Protein AF-A0A5J4S4M6-F1 (afdb_monomer)

Nearest PDB structures (foldseek):
  7qxs-assembly1_A  TM=1.513E-01  e=8.115E-02  Homo sapiens
  7trd-assembly1_A  TM=1.287E-01  e=2.101E-01  Homo sapiens
  8b2l-assembly1_I3  TM=3.129E-01  e=4.313E+00  Nicotiana tabacum
  6m3q-assembly1_E  TM=1.678E-01  e=1.490E+00  Homo sapiens

Secondary structure (DSSP, 8-state):
-------TTTT--EEETTEEEEEETTEEEEEE--SS------HHHHHHHHHHHHHHHHHHHHHHHHTT-BS---TT--HHHHHHHHHTTTS-----HHHHHTT-------EEEB-SSPP--EEEETTEEEEEEE--TT----TT-BHHHHHHHHHHH-TT--TT-EEEEEEEEEEEETTTTEEEEEEEEEEEE--TT--SBHHHHS-GGGSEEETTEEEE-TTS-SEEEEEEEEEE-TT-TT-EEE--EE-EE-TT-HHHHHHHSHHHHHHHHHHTTPPP---TTSTT--PPPPGGG---EEEEEEETTEE--TT-S-EEE-TT-EEEEEEESTTSS-EEEEEE-SSTTSPPEEEEHHHHEEEEEEETTEEEEEE-S-EEEEEEEETTT--EEEE--

Solvent-accessible surface area (backbone atoms only — not comparable to full-atom values): 22278 Å² total; per-residue (Å²): 138,85,85,75,85,83,63,95,67,86,75,71,70,51,75,58,92,56,34,38,32,45,76,55,98,89,41,82,45,78,40,77,56,69,89,76,61,84,76,75,68,42,65,70,59,38,59,54,53,30,26,45,57,34,54,57,45,48,46,67,66,42,48,74,66,44,59,85,27,51,61,84,67,59,93,92,55,50,69,66,60,49,47,47,61,76,31,60,87,73,56,63,44,34,40,31,54,66,45,46,73,71,59,32,20,75,53,63,69,45,65,58,30,36,44,82,41,77,58,66,51,74,45,80,53,87,62,31,41,38,38,68,51,47,40,48,75,88,60,74,82,54,90,77,37,25,34,8,61,50,29,50,41,32,52,75,65,31,85,89,58,55,82,68,25,33,45,36,38,45,38,37,40,46,45,65,44,82,92,78,62,44,38,33,58,50,72,49,80,33,55,48,64,32,33,67,82,40,78,51,47,39,58,81,46,41,55,58,44,64,53,37,68,52,97,24,18,39,25,26,47,73,76,60,53,39,17,27,40,34,61,34,48,35,32,76,31,90,92,37,90,91,42,58,42,21,14,34,33,47,32,44,67,32,81,71,40,58,63,41,60,56,31,43,31,69,68,33,40,52,53,14,37,43,59,73,74,28,78,78,82,80,66,86,84,50,90,86,69,84,73,75,79,54,84,87,70,68,61,75,43,66,78,48,37,27,50,72,84,41,81,57,61,75,53,64,49,77,42,76,45,48,55,79,38,43,39,35,43,31,36,34,52,57,71,83,51,62,48,23,32,33,32,35,64,69,74,95,86,52,73,68,43,78,40,51,48,70,78,49,18,56,73,48,72,83,50,46,40,35,44,38,28,46,24,70,44,64,36,36,42,43,32,33,24,36,64,90,76,66,47,77,61,46,46,23,74

Sequence (397 aa):
MKLKPNSLVDHFKGQNGDISVFMKNGEQITRSINREPKNPRTPKQMAQRVQYANLVRTFKVMATSLRGSYQEIPKIQSYYNHFLQTNLGHIKVYLTKEESKQKACVVAPYQISEGLLDPIQITTQADILLTSIRLPQAFTITPVTTVGQFSIALLSVNPSVRRGDQLTIVHNLQTLIEPTNIPRMSMRLHYVVINTESTDILYEQVPQSLYYVNNGYIATDANAEMGGIAYIWSRQDPNHPNKALLSPQSIVLTPGNTIYQKYSSETKKQEAIKSYGSTPVTNYSVPGSTGKQDEEDIYFSVTNVTLNGTFVPKGSGEFTLTAGNIFEIKGNKLTEVELNANILIGGPTTSPTTVALSAVGTITTTSDTLITISVTMNGKINHLLRADTSVIIYNFS

pLDDT: mean 81.93, std 15.05, range [27.55, 97.31]

Foldseek 3Di:
DDDDPPDPPQDDQDDDPQWGWDDDPNDIDIDGHDPDPPPDLPLVVLLQVQVVLQQLLVCVQCVVVLVQQEQDDDPVDDSSRVQCVQPGPVAQFGDAPVLSVVSFYAFTFGFRHDFDAAFWDWDDDPQKTWTPQFFPQPDWADQQDWLLNVLVRRVVPDVSDDQQKKKKKWQWAWDADPDVRGIDIHIDIFMGGNHNPTSHGPCVRPPCQQFTDDRRTTMHGNVSHFHWMGIKIWDQDPVDNVHIGIHTGITDGRPPHPVSVVRSDPVSSCNRSVSVPDHDPPPPPDPPDPDDQDPVNFDWAFDWKDKQNHTQAFQQPWDKDDQQIKIKTFTAQQVVFWKWFQKADDDDPGHTDIGTLVVQADWDDPDSGMIIGRGHHTIITQFMATPPPRDTRGGSD

Radius of gyration: 36.82 Å; Cα contacts (8 Å, |Δi|>4): 796; chains: 1; bounding box: 61×86×111 Å

Structure (mmCIF, N/CA/C/O backbone):
data_AF-A0A5J4S4M6-F1
#
_entry.id   AF-A0A5J4S4M6-F1
#
loop_
_atom_site.group_PDB
_atom_site.id
_atom_site.type_symbol
_atom_site.label_atom_id
_atom_site.label_alt_id
_atom_site.label_comp_id
_atom_site.label_asym_id
_atom_site.label_entity_id
_atom_site.label_seq_id
_atom_site.pdbx_PDB_ins_code
_atom_site.Cartn_x
_atom_site.Cartn_y
_atom_site.Cartn_z
_atom_site.occupancy
_atom_site.B_iso_or_equiv
_atom_site.auth_seq_id
_atom_site.auth_comp_id
_atom_site.auth_asym_id
_atom_site.auth_atom_id
_atom_site.pdbx_PDB_model_num
ATOM 1 N N . MET A 1 1 ? -22.292 -57.738 -23.508 1.00 32.78 1 MET A N 1
ATOM 2 C CA . MET A 1 1 ? -22.737 -56.328 -23.510 1.00 32.78 1 MET A CA 1
ATOM 3 C C . MET A 1 1 ? -23.222 -55.996 -22.099 1.00 32.78 1 MET A C 1
ATOM 5 O O . MET A 1 1 ? -24.326 -56.372 -21.739 1.00 32.78 1 MET A O 1
ATOM 9 N N . LYS A 1 2 ? -22.350 -55.452 -21.236 1.00 29.06 2 LYS A N 1
ATOM 10 C CA . LYS A 1 2 ? -22.713 -55.077 -19.858 1.00 29.06 2 LYS A CA 1
ATOM 11 C C . LYS A 1 2 ? -23.152 -53.615 -19.871 1.00 29.06 2 LYS A C 1
ATOM 13 O O . LYS A 1 2 ? -22.329 -52.737 -20.115 1.00 29.06 2 LYS A O 1
ATOM 18 N N . LEU A 1 3 ? -24.442 -53.376 -19.654 1.00 27.55 3 LEU A N 1
ATOM 19 C CA . LEU A 1 3 ? -24.993 -52.042 -19.434 1.00 27.55 3 LEU A CA 1
ATOM 20 C C . LEU A 1 3 ? -24.392 -51.479 -18.137 1.00 27.55 3 LEU A C 1
ATOM 22 O O . LEU A 1 3 ? -24.596 -52.043 -17.064 1.00 27.55 3 LEU A O 1
ATOM 26 N N . LYS A 1 4 ? -23.611 -50.397 -18.242 1.00 28.94 4 LYS A N 1
ATOM 27 C CA . LYS A 1 4 ? -23.238 -49.571 -17.088 1.00 28.94 4 LYS A CA 1
ATOM 28 C C . LYS A 1 4 ? -24.466 -48.741 -16.699 1.00 28.94 4 LYS A C 1
ATOM 30 O O . LYS A 1 4 ? -25.002 -48.060 -17.575 1.00 28.94 4 LYS A O 1
ATOM 35 N N . PRO A 1 5 ? -24.913 -48.757 -15.434 1.00 34.50 5 PRO A N 1
ATOM 36 C CA . PRO A 1 5 ? -25.934 -47.829 -14.987 1.00 34.50 5 PRO A CA 1
ATOM 37 C C . PRO A 1 5 ? -25.294 -46.440 -14.887 1.00 34.50 5 PRO A C 1
ATOM 39 O O . PRO A 1 5 ? -24.608 -46.129 -13.920 1.00 34.50 5 PRO A O 1
ATOM 42 N N . ASN A 1 6 ? -25.491 -45.610 -15.911 1.00 40.44 6 ASN A N 1
ATOM 43 C CA . ASN A 1 6 ? -25.318 -44.165 -15.791 1.00 40.44 6 ASN A CA 1
ATOM 44 C C . ASN A 1 6 ? -26.459 -43.649 -14.909 1.00 40.44 6 ASN A C 1
ATOM 46 O O . ASN A 1 6 ? -27.535 -43.322 -15.412 1.00 40.44 6 ASN A O 1
ATOM 50 N N . SER A 1 7 ? -26.253 -43.623 -13.593 1.00 36.53 7 SER A N 1
ATOM 51 C CA . SER A 1 7 ? -27.165 -42.908 -12.709 1.00 36.53 7 SER A CA 1
ATOM 52 C C . SER A 1 7 ? -26.835 -41.414 -12.790 1.00 36.53 7 SER A C 1
ATOM 54 O O . SER A 1 7 ? -25.694 -40.996 -12.609 1.00 36.53 7 SER A O 1
ATOM 56 N N . LEU A 1 8 ? -27.847 -40.596 -13.076 1.00 41.47 8 LEU A N 1
ATOM 57 C CA . LEU A 1 8 ? -27.814 -39.125 -13.095 1.00 41.47 8 LEU A CA 1
ATOM 58 C C . LEU A 1 8 ? -27.428 -38.481 -11.739 1.00 41.47 8 LEU A C 1
ATOM 60 O O . LEU A 1 8 ? -27.504 -37.263 -11.593 1.00 41.47 8 LEU A O 1
ATOM 64 N N . VAL A 1 9 ? -27.040 -39.279 -10.741 1.00 43.75 9 VAL A N 1
ATOM 65 C CA . VAL A 1 9 ? -26.903 -38.878 -9.336 1.00 43.75 9 VAL A CA 1
ATOM 66 C C . VAL A 1 9 ? -25.440 -38.633 -8.934 1.00 43.75 9 VAL A C 1
ATOM 68 O O . VAL A 1 9 ? -25.190 -37.887 -7.992 1.00 43.75 9 VAL A O 1
ATOM 71 N N . ASP A 1 10 ? -24.456 -39.150 -9.678 1.00 43.78 10 ASP A N 1
ATOM 72 C CA . ASP A 1 10 ? -23.060 -39.207 -9.204 1.00 43.78 10 ASP A CA 1
ATOM 73 C C . ASP A 1 10 ? -22.297 -37.868 -9.196 1.00 43.78 10 ASP A C 1
ATOM 75 O O . ASP A 1 10 ? -21.154 -37.815 -8.750 1.00 43.78 10 ASP A O 1
ATOM 79 N N . HIS A 1 11 ? -22.864 -36.776 -9.718 1.00 48.59 11 HIS A N 1
ATOM 80 C CA . HIS A 1 11 ? -22.122 -35.518 -9.906 1.00 48.59 11 HIS A CA 1
ATOM 81 C C . HIS A 1 11 ? -22.926 -34.262 -9.528 1.00 48.59 11 HIS A C 1
ATOM 83 O O . HIS A 1 11 ? -22.690 -33.181 -10.073 1.00 48.59 11 HIS A O 1
ATOM 89 N N . PHE A 1 12 ? -23.861 -34.361 -8.577 1.00 47.50 12 PHE A N 1
ATOM 90 C CA . PHE A 1 12 ? -24.576 -33.180 -8.085 1.00 47.50 12 PHE A CA 1
ATOM 91 C C . PHE A 1 12 ? -23.670 -32.312 -7.194 1.00 47.50 12 PHE A C 1
ATOM 93 O O . PHE A 1 12 ? -23.539 -32.520 -5.990 1.00 47.50 12 PHE A O 1
ATOM 100 N N . LYS A 1 13 ? -23.041 -31.302 -7.804 1.00 48.09 13 LYS A N 1
ATOM 101 C CA . LYS A 1 13 ? -22.476 -30.139 -7.109 1.00 48.09 13 LYS A CA 1
ATOM 102 C C . LYS A 1 13 ? -23.470 -29.000 -7.229 1.00 48.09 13 LYS A C 1
ATOM 104 O O . LYS A 1 13 ? -23.755 -28.545 -8.333 1.00 48.09 13 LYS A O 1
ATOM 109 N N . GLY A 1 14 ? -23.998 -28.537 -6.106 1.00 52.06 14 GLY A N 1
ATOM 110 C CA . GLY A 1 14 ? -25.008 -27.495 -6.147 1.00 52.06 14 GLY A CA 1
ATOM 111 C C . GLY A 1 14 ? -25.606 -27.178 -4.792 1.00 52.06 14 GLY A C 1
ATOM 112 O O . GLY A 1 14 ? -25.349 -27.836 -3.782 1.00 52.06 14 GLY A O 1
ATOM 113 N N . GLN A 1 15 ? -26.404 -26.124 -4.799 1.00 51.69 15 GLN A N 1
ATOM 114 C CA . GLN A 1 15 ? -27.170 -25.663 -3.659 1.00 51.69 15 GLN A CA 1
ATOM 115 C C . GLN A 1 15 ? -28.634 -25.994 -3.944 1.00 51.69 15 GLN A C 1
ATOM 117 O O . GLN A 1 15 ? -29.147 -25.610 -4.994 1.00 51.69 15 GLN A O 1
ATOM 122 N N . ASN A 1 16 ? -29.291 -26.729 -3.049 1.00 50.28 16 ASN A N 1
ATOM 123 C CA . ASN A 1 16 ? -30.714 -27.031 -3.156 1.00 50.28 16 ASN A CA 1
ATOM 124 C C . ASN A 1 16 ? -31.396 -26.683 -1.831 1.00 50.28 16 ASN A C 1
ATOM 126 O O . ASN A 1 16 ? -31.242 -27.390 -0.835 1.00 50.28 16 ASN A O 1
ATOM 130 N N . GLY A 1 17 ? -32.102 -25.552 -1.812 1.00 61.38 17 GLY A N 1
ATOM 131 C CA . GLY A 1 17 ? -32.752 -25.037 -0.608 1.00 61.38 17 GLY A CA 1
ATOM 132 C C . GLY A 1 17 ? -31.762 -24.823 0.541 1.00 61.38 17 GLY A C 1
ATOM 133 O O . GLY A 1 17 ? -30.825 -24.037 0.426 1.00 61.38 17 GLY A O 1
ATOM 134 N N . ASP A 1 18 ? -31.979 -25.530 1.650 1.00 59.38 18 ASP A N 1
ATOM 135 C CA . ASP A 1 18 ? -31.165 -25.457 2.873 1.00 59.38 18 ASP A CA 1
ATOM 136 C C . ASP A 1 18 ? -29.961 -26.385 2.885 1.00 59.38 18 ASP A C 1
ATOM 138 O O . ASP A 1 18 ? -29.325 -26.559 3.920 1.00 59.38 18 ASP A O 1
ATOM 142 N N . ILE A 1 19 ? -29.628 -26.997 1.753 1.00 59.12 19 ILE A N 1
ATOM 143 C CA . ILE A 1 19 ? -28.578 -27.999 1.682 1.00 59.12 19 ILE A CA 1
ATOM 144 C C . ILE A 1 19 ? -27.564 -27.598 0.613 1.00 59.12 19 ILE A C 1
ATOM 146 O O . ILE A 1 19 ? -27.909 -27.343 -0.543 1.00 59.12 19 ILE A O 1
ATOM 150 N N . SER A 1 20 ? -26.289 -27.544 1.001 1.00 62.91 20 SER A N 1
ATOM 151 C CA . SER A 1 20 ? -25.172 -27.484 0.063 1.00 62.91 20 SER A CA 1
ATOM 152 C C . SER A 1 20 ? -24.507 -28.849 -0.031 1.00 62.91 20 SER A C 1
ATOM 154 O O . SER A 1 20 ? -24.202 -29.487 0.980 1.00 62.91 20 SER A O 1
ATOM 156 N N . VAL A 1 21 ? -24.299 -29.296 -1.267 1.00 66.56 21 VAL A N 1
ATOM 157 C CA . VAL A 1 21 ? -23.658 -30.572 -1.574 1.00 66.56 21 VAL A CA 1
ATOM 158 C C . VAL A 1 21 ? -22.345 -30.284 -2.285 1.00 66.56 21 VAL A C 1
ATOM 160 O O . VAL A 1 21 ? -22.321 -29.649 -3.344 1.00 66.56 21 VAL A O 1
ATOM 163 N N . PHE A 1 22 ? -21.238 -30.731 -1.696 1.00 66.44 22 PHE A N 1
ATOM 164 C CA . PHE A 1 22 ? -19.916 -30.617 -2.301 1.00 66.44 22 PHE A CA 1
ATOM 165 C C . PHE A 1 22 ? -19.072 -31.861 -2.034 1.00 66.44 22 PHE A C 1
ATOM 167 O O . PHE A 1 22 ? -19.252 -32.572 -1.050 1.00 66.44 22 PHE A O 1
ATOM 174 N N . MET A 1 23 ? -18.120 -32.105 -2.929 1.00 65.06 23 MET A N 1
ATOM 175 C CA . MET A 1 23 ? -17.203 -33.238 -2.836 1.00 65.06 23 MET A CA 1
ATOM 176 C C . MET A 1 23 ? -15.956 -32.833 -2.050 1.00 65.06 23 MET A C 1
ATOM 178 O O . MET A 1 23 ? -15.319 -31.834 -2.396 1.00 65.06 23 MET A O 1
ATOM 182 N N . LYS A 1 24 ? -15.570 -33.616 -1.040 1.00 58.31 24 LYS A N 1
ATOM 183 C CA . LYS A 1 24 ? -14.285 -33.483 -0.337 1.00 58.31 24 LYS A CA 1
ATOM 184 C C . LYS A 1 24 ? -13.659 -34.870 -0.218 1.00 58.31 24 LYS A C 1
ATOM 186 O O . LYS A 1 24 ? -14.294 -35.780 0.288 1.00 58.31 24 LYS A O 1
ATOM 191 N N . ASN A 1 25 ? -12.427 -35.035 -0.702 1.00 56.12 25 ASN A N 1
ATOM 192 C CA . ASN A 1 25 ? -11.694 -36.312 -0.681 1.00 56.12 25 ASN A CA 1
ATOM 193 C C . ASN A 1 25 ? -12.456 -37.509 -1.293 1.00 56.12 25 ASN A C 1
ATOM 195 O O . ASN A 1 25 ? -12.306 -38.633 -0.835 1.00 56.12 25 ASN A O 1
ATOM 199 N N . GLY A 1 26 ? -13.273 -37.279 -2.327 1.00 63.72 26 GLY A N 1
ATOM 200 C CA . GLY A 1 26 ? -14.062 -38.337 -2.975 1.00 63.72 26 GLY A CA 1
ATOM 201 C C . GLY A 1 26 ? -15.384 -38.673 -2.278 1.00 63.72 26 GLY A C 1
ATOM 202 O O . GLY A 1 26 ? -16.191 -39.388 -2.859 1.00 63.72 26 GLY A O 1
ATOM 203 N N . GLU A 1 27 ? -15.652 -38.101 -1.103 1.00 64.06 27 GLU A N 1
ATOM 204 C CA . GLU A 1 27 ? -16.924 -38.249 -0.396 1.00 64.06 27 GLU A CA 1
ATOM 205 C C . GLU A 1 27 ? -17.855 -37.063 -0.662 1.00 64.06 27 GLU A C 1
ATOM 207 O O . GLU A 1 27 ? -17.435 -35.897 -0.715 1.00 64.06 27 GLU A O 1
ATOM 212 N N . GLN A 1 28 ? -19.142 -37.371 -0.812 1.00 65.19 28 GLN A N 1
ATOM 213 C CA . GLN A 1 28 ? -20.200 -36.381 -0.938 1.00 65.19 28 GLN A CA 1
ATOM 214 C C . GLN A 1 28 ? -20.570 -35.861 0.452 1.00 65.19 28 GLN A C 1
ATOM 216 O O . GLN A 1 28 ? -21.217 -36.545 1.243 1.00 65.19 28 GLN A O 1
ATOM 221 N N . ILE A 1 29 ? -20.167 -34.626 0.749 1.00 65.56 29 ILE A N 1
ATOM 222 C CA . ILE A 1 29 ? -20.517 -33.959 1.999 1.00 65.56 29 ILE A CA 1
ATOM 223 C C . ILE A 1 29 ? -21.776 -33.134 1.770 1.00 65.56 29 ILE A C 1
ATOM 225 O O . ILE A 1 29 ? -21.821 -32.233 0.929 1.00 65.56 29 ILE A O 1
ATOM 229 N N . THR A 1 30 ? -22.788 -33.441 2.572 1.00 62.66 30 THR A N 1
ATOM 230 C CA . THR A 1 30 ? -24.055 -32.720 2.614 1.00 62.66 30 THR A CA 1
ATOM 231 C C . THR A 1 30 ? -24.057 -31.848 3.860 1.00 62.66 30 THR A C 1
ATOM 233 O O . THR A 1 30 ? -23.964 -32.359 4.975 1.00 62.66 30 THR A O 1
ATOM 236 N N . ARG A 1 31 ? -24.124 -30.526 3.692 1.00 63.25 31 ARG A N 1
ATOM 237 C CA . ARG A 1 31 ? -24.152 -29.580 4.811 1.00 63.25 31 ARG A CA 1
ATOM 238 C C . ARG A 1 31 ? -25.451 -28.788 4.798 1.00 63.25 31 ARG A C 1
ATOM 240 O O . ARG A 1 31 ? -25.794 -28.172 3.792 1.00 63.25 31 ARG A O 1
ATOM 247 N N . SER A 1 32 ? -26.124 -28.747 5.944 1.00 54.97 32 SER A N 1
ATOM 248 C CA . SER A 1 32 ? -27.219 -27.814 6.184 1.00 54.97 32 SER A CA 1
ATOM 249 C C . SER A 1 32 ? -26.687 -26.376 6.225 1.00 54.97 32 SER A C 1
ATOM 251 O O . SER A 1 32 ? -25.741 -26.036 6.944 1.00 54.97 32 SER A O 1
ATOM 253 N N . ILE A 1 33 ? -27.271 -25.527 5.391 1.00 56.56 33 ILE A N 1
ATOM 254 C CA . ILE A 1 33 ? -26.955 -24.115 5.256 1.00 56.56 33 ILE A CA 1
ATOM 255 C C . ILE A 1 33 ? -27.628 -23.404 6.418 1.00 56.56 33 ILE A C 1
ATOM 257 O O . ILE A 1 33 ? -28.848 -23.283 6.483 1.00 56.56 33 ILE A O 1
ATOM 261 N N . ASN A 1 34 ? -26.817 -22.909 7.343 1.00 55.31 34 ASN A N 1
ATOM 262 C CA . ASN A 1 34 ? -27.322 -22.011 8.361 1.00 55.31 34 ASN A CA 1
ATOM 263 C C . ASN A 1 34 ? -27.647 -20.660 7.698 1.00 55.31 34 ASN A C 1
ATOM 265 O O . ASN A 1 34 ? -26.724 -19.947 7.301 1.00 55.31 34 ASN A O 1
ATOM 269 N N . ARG A 1 35 ? -28.940 -20.341 7.540 1.00 51.19 35 ARG A N 1
ATOM 270 C CA . ARG A 1 35 ? -29.411 -19.066 6.964 1.00 51.19 35 ARG A CA 1
ATOM 271 C C . ARG A 1 35 ? -29.254 -17.887 7.921 1.00 51.19 35 ARG A C 1
ATOM 273 O O . ARG A 1 35 ? -29.088 -16.758 7.470 1.00 51.19 35 ARG A O 1
ATOM 280 N N . GLU A 1 36 ? -29.219 -18.162 9.221 1.00 49.41 36 GLU A N 1
ATOM 281 C CA . GLU A 1 36 ? -28.970 -17.183 10.277 1.00 49.41 36 GLU A CA 1
ATOM 282 C C . GLU A 1 36 ? -27.756 -17.619 11.100 1.00 49.41 36 GLU A C 1
ATOM 284 O O . GLU A 1 36 ? -27.865 -17.994 12.274 1.00 49.41 36 GLU A O 1
ATOM 289 N N . PRO A 1 37 ? -26.555 -17.627 10.492 1.00 56.59 37 PRO A N 1
ATOM 290 C CA . PRO A 1 37 ? -25.359 -17.948 11.237 1.00 56.59 37 PRO A CA 1
ATOM 291 C C . PRO A 1 37 ? -25.250 -16.954 12.387 1.00 56.59 37 PRO A C 1
ATOM 293 O O . PRO A 1 37 ? -25.268 -15.738 12.164 1.00 56.59 37 PRO A O 1
ATOM 296 N N . LYS A 1 38 ? -25.114 -17.469 13.621 1.00 52.81 38 LYS A N 1
ATOM 297 C CA . LYS A 1 38 ? -24.691 -16.646 14.758 1.00 52.81 38 LYS A CA 1
ATOM 298 C C . LYS A 1 38 ? -23.520 -15.815 14.252 1.00 52.81 38 LYS A C 1
ATOM 300 O O . LYS A 1 38 ? -22.536 -16.365 13.757 1.00 52.81 38 LYS A O 1
ATOM 305 N N . ASN A 1 39 ? -23.671 -14.499 14.322 1.00 54.88 39 ASN A N 1
ATOM 306 C CA . ASN A 1 39 ? -22.672 -13.540 13.889 1.00 54.88 39 ASN A CA 1
ATOM 307 C C . ASN A 1 39 ? -21.977 -12.988 15.138 1.00 54.88 39 ASN A C 1
ATOM 309 O O . ASN A 1 39 ? -22.240 -11.842 15.519 1.00 54.88 39 ASN A O 1
ATOM 313 N N . PRO A 1 40 ? -21.168 -13.805 15.843 1.00 57.50 40 PRO A N 1
ATOM 314 C CA . PRO A 1 40 ? -20.511 -13.345 17.043 1.00 57.50 40 PRO A CA 1
ATOM 315 C C . PRO A 1 40 ? -19.605 -12.176 16.657 1.00 57.50 40 PRO A C 1
ATOM 317 O O . PRO A 1 40 ? -18.787 -12.255 15.742 1.00 57.50 40 PRO A O 1
ATOM 320 N N . ARG A 1 41 ? -19.793 -11.044 17.330 1.00 64.69 41 ARG A N 1
ATOM 321 C CA . ARG A 1 41 ? -18.966 -9.847 17.159 1.00 64.69 41 ARG A CA 1
ATOM 322 C C . ARG A 1 41 ? -17.758 -9.935 18.084 1.00 64.69 41 ARG A C 1
ATOM 324 O O . ARG A 1 41 ? -17.520 -9.032 18.872 1.00 64.69 41 ARG A O 1
ATOM 331 N N . THR A 1 42 ? -17.021 -11.048 18.040 1.00 65.19 42 THR A N 1
ATOM 332 C CA . THR A 1 42 ? -15.818 -11.151 18.876 1.00 65.19 42 THR A CA 1
ATOM 333 C C . THR A 1 42 ? -14.796 -10.099 18.435 1.00 65.19 42 THR A C 1
ATOM 335 O O . THR A 1 42 ? -14.670 -9.851 17.230 1.00 65.19 42 THR A O 1
ATOM 338 N N . PRO A 1 43 ? -14.007 -9.518 19.353 1.00 64.19 43 PRO A N 1
ATOM 339 C CA . PRO A 1 43 ? -13.012 -8.505 19.003 1.00 64.19 43 PRO A CA 1
ATOM 340 C C . PRO A 1 43 ? -12.031 -8.963 17.915 1.00 64.19 43 PRO A C 1
ATOM 342 O O . PRO A 1 43 ? -11.693 -8.187 17.027 1.00 64.19 43 PRO A O 1
ATOM 345 N N . LYS A 1 44 ? -11.627 -10.244 17.917 1.00 68.62 44 LYS A N 1
ATOM 346 C CA . LYS A 1 44 ? -10.743 -10.820 16.885 1.00 68.62 44 LYS A CA 1
ATOM 347 C C . LYS A 1 44 ? -11.403 -10.866 15.503 1.00 68.62 44 LYS A C 1
ATOM 349 O O . LYS A 1 44 ? -10.781 -10.477 14.519 1.00 68.62 44 LYS A O 1
ATOM 354 N N . GLN A 1 45 ? -12.664 -11.297 15.416 1.00 69.50 45 GLN A N 1
ATOM 355 C CA . GLN A 1 45 ? -13.401 -11.304 14.145 1.00 69.50 45 GLN A CA 1
ATOM 356 C C . GLN A 1 45 ? -13.692 -9.882 13.661 1.00 69.50 45 GLN A C 1
ATOM 358 O O . GLN A 1 45 ? -13.616 -9.603 12.466 1.00 69.50 45 GLN A O 1
ATOM 363 N N . MET A 1 46 ? -13.983 -8.965 14.583 1.00 72.00 46 MET A N 1
ATOM 364 C CA . MET A 1 46 ? -14.216 -7.564 14.254 1.00 72.00 46 MET A CA 1
ATOM 365 C C . MET A 1 46 ? -12.943 -6.873 13.771 1.00 72.00 46 MET A C 1
ATOM 367 O O . MET A 1 46 ? -13.008 -6.181 12.761 1.00 72.00 46 MET A O 1
ATOM 371 N N . ALA A 1 47 ? -11.789 -7.145 14.388 1.00 70.44 47 ALA A N 1
ATOM 372 C CA . ALA A 1 47 ? -10.486 -6.641 13.954 1.00 70.44 47 ALA A CA 1
ATOM 373 C C . ALA A 1 47 ? -10.144 -7.038 12.505 1.00 70.44 47 ALA A C 1
ATOM 375 O O . ALA A 1 47 ? -9.596 -6.230 11.762 1.00 70.44 47 ALA A O 1
ATOM 376 N N . GLN A 1 48 ? -10.511 -8.247 12.069 1.00 74.94 48 GLN A N 1
ATOM 377 C CA . GLN A 1 48 ? -10.350 -8.653 10.666 1.00 74.94 48 GLN A CA 1
ATOM 378 C C . GLN A 1 48 ? -11.368 -7.969 9.742 1.00 74.94 48 GLN A C 1
ATOM 380 O O . GLN A 1 48 ? -11.027 -7.526 8.645 1.00 74.94 48 GLN A O 1
ATOM 385 N N . ARG A 1 49 ? -12.625 -7.831 10.181 1.00 74.75 49 ARG A N 1
ATOM 386 C CA . ARG A 1 49 ? -13.693 -7.200 9.385 1.00 74.75 49 ARG A CA 1
ATOM 387 C C . ARG A 1 49 ? -13.434 -5.727 9.096 1.00 74.75 49 ARG A C 1
ATOM 389 O O . ARG A 1 49 ? -13.719 -5.281 7.988 1.00 74.75 49 ARG A O 1
ATOM 396 N N . VAL A 1 50 ? -12.873 -4.990 10.054 1.00 83.69 50 VAL A N 1
ATOM 397 C CA . VAL A 1 50 ? -12.556 -3.563 9.869 1.00 83.69 50 VAL A CA 1
ATOM 398 C C . VAL A 1 50 ? -11.421 -3.329 8.861 1.00 83.69 50 VAL A C 1
ATOM 400 O O . VAL A 1 50 ? -11.358 -2.251 8.276 1.00 83.69 50 VAL A O 1
ATOM 403 N N . GLN A 1 51 ? -10.568 -4.333 8.610 1.00 87.25 51 GLN A N 1
ATOM 404 C CA . GLN A 1 51 ? -9.548 -4.288 7.551 1.00 87.25 51 GLN A CA 1
ATOM 405 C C . GLN A 1 51 ? -10.122 -4.631 6.174 1.00 87.25 51 GLN A C 1
ATOM 407 O O . GLN A 1 51 ? -9.699 -4.084 5.152 1.00 87.25 51 GLN A O 1
ATOM 412 N N . TYR A 1 52 ? -11.115 -5.524 6.144 1.00 88.25 52 TYR A N 1
ATOM 413 C CA . TYR A 1 52 ? -11.679 -6.064 4.912 1.00 88.25 52 TYR A CA 1
ATOM 414 C C . TYR A 1 52 ? -12.212 -4.968 3.981 1.00 88.25 52 TYR A C 1
ATOM 416 O O . TYR A 1 52 ? -11.917 -4.975 2.789 1.00 88.25 52 TYR A O 1
ATOM 424 N N . ALA A 1 53 ? -12.946 -3.989 4.521 1.00 87.25 53 ALA A N 1
ATOM 425 C CA . ALA A 1 53 ? -13.534 -2.903 3.735 1.00 87.25 53 ALA A CA 1
ATOM 426 C C . ALA A 1 53 ? -12.497 -2.137 2.897 1.00 87.25 53 ALA A C 1
ATOM 428 O O . ALA A 1 53 ? -12.726 -1.872 1.714 1.00 87.25 53 ALA A O 1
ATOM 429 N N . ASN A 1 54 ? -11.346 -1.833 3.501 1.00 93.25 54 ASN A N 1
ATOM 430 C CA . ASN A 1 54 ? -10.257 -1.143 2.829 1.00 93.25 54 ASN A CA 1
ATOM 431 C C . ASN A 1 54 ? -9.659 -2.014 1.717 1.00 93.25 54 ASN A C 1
ATOM 433 O O . ASN A 1 54 ? -9.597 -1.577 0.575 1.00 93.25 54 ASN A O 1
ATOM 437 N N . LEU A 1 55 ? -9.320 -3.273 2.013 1.00 93.00 55 LEU A N 1
ATOM 438 C CA . LEU A 1 55 ? -8.733 -4.195 1.032 1.00 93.00 55 LEU A CA 1
ATOM 439 C C . LEU A 1 55 ? -9.635 -4.421 -0.187 1.00 93.00 55 LEU A C 1
ATOM 441 O O . LEU A 1 55 ? -9.168 -4.394 -1.325 1.00 93.00 55 LEU A O 1
ATOM 445 N N . VAL A 1 56 ? -10.941 -4.583 0.030 1.00 92.12 56 VAL A N 1
ATOM 446 C CA . VAL A 1 56 ? -11.912 -4.699 -1.066 1.00 92.12 56 VAL A CA 1
ATOM 447 C C . VAL A 1 56 ? -11.917 -3.446 -1.931 1.00 92.12 56 VAL A C 1
ATOM 449 O O . VAL A 1 56 ? -12.022 -3.535 -3.159 1.00 92.12 56 VAL A O 1
ATOM 452 N N . ARG A 1 57 ? -11.820 -2.265 -1.315 1.00 92.50 57 ARG A N 1
ATOM 453 C CA . ARG A 1 57 ? -11.791 -1.007 -2.056 1.00 92.50 57 ARG A CA 1
ATOM 454 C C . ARG A 1 57 ? -10.488 -0.846 -2.833 1.00 92.50 57 ARG A C 1
ATOM 456 O O . ARG A 1 57 ? -10.562 -0.493 -4.009 1.00 92.50 57 ARG A O 1
ATOM 463 N N . THR A 1 58 ? -9.356 -1.185 -2.226 1.00 94.19 58 THR A N 1
ATOM 464 C CA . THR A 1 58 ? -8.036 -1.201 -2.862 1.00 94.19 58 THR A CA 1
ATOM 465 C C . THR A 1 58 ? -8.037 -2.108 -4.089 1.00 94.19 58 THR A C 1
ATOM 467 O O . THR A 1 58 ? -7.687 -1.653 -5.177 1.00 94.19 58 THR A O 1
ATOM 470 N N . PHE A 1 59 ? -8.542 -3.343 -3.969 1.00 93.62 59 PHE A N 1
ATOM 471 C CA . PHE A 1 59 ? -8.662 -4.247 -5.114 1.00 93.62 59 PHE A CA 1
ATOM 472 C C . PHE A 1 59 ? -9.499 -3.633 -6.236 1.00 93.62 59 PHE A C 1
ATOM 474 O O . PHE A 1 59 ? -9.117 -3.710 -7.393 1.00 93.62 59 PHE A O 1
ATOM 481 N N . LYS A 1 60 ? -10.639 -3.003 -5.919 1.00 93.31 60 LYS A N 1
ATOM 482 C CA . LYS A 1 60 ? -11.493 -2.382 -6.946 1.00 93.31 60 LYS A CA 1
ATOM 483 C C . LYS A 1 60 ? -10.773 -1.281 -7.724 1.00 93.31 60 LYS A C 1
ATOM 485 O O . LYS A 1 60 ? -11.034 -1.142 -8.912 1.00 93.31 60 LYS A O 1
ATOM 49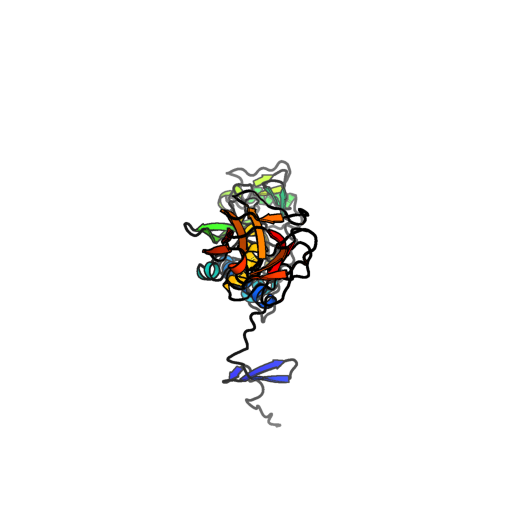0 N N . VAL A 1 61 ? -9.912 -0.505 -7.067 1.00 93.12 61 VAL A N 1
ATOM 491 C CA . VAL A 1 61 ? -9.111 0.540 -7.725 1.00 93.12 61 VAL A CA 1
ATOM 492 C C . VAL A 1 61 ? -7.995 -0.082 -8.569 1.00 93.12 61 VAL A C 1
ATOM 494 O O . VAL A 1 61 ? -7.776 0.353 -9.692 1.00 93.12 61 VAL A O 1
ATOM 497 N N . MET A 1 62 ? -7.339 -1.131 -8.068 1.00 92.31 62 MET A N 1
ATOM 498 C CA . MET A 1 62 ? -6.199 -1.778 -8.734 1.00 92.31 62 MET A CA 1
ATOM 499 C C . MET A 1 62 ? -6.593 -2.978 -9.608 1.00 92.31 62 MET A C 1
ATOM 501 O O . MET A 1 62 ? -5.735 -3.723 -10.066 1.00 92.31 62 MET A O 1
ATOM 505 N N . ALA A 1 63 ? -7.884 -3.217 -9.848 1.00 88.19 63 ALA A N 1
ATOM 506 C CA . ALA A 1 63 ? -8.347 -4.458 -10.472 1.00 88.19 63 ALA A CA 1
ATOM 507 C C . ALA A 1 63 ? -7.753 -4.674 -11.872 1.00 88.19 63 ALA A C 1
ATOM 509 O O . ALA A 1 63 ? -7.590 -5.814 -12.296 1.00 88.19 63 ALA A O 1
ATOM 510 N N . THR A 1 64 ? -7.457 -3.589 -12.589 1.00 84.50 64 THR A N 1
ATOM 511 C CA . THR A 1 64 ? -6.834 -3.626 -13.914 1.00 84.50 64 THR A CA 1
ATOM 512 C C . THR A 1 64 ? -5.372 -4.050 -13.858 1.00 84.50 64 THR A C 1
ATOM 514 O O . THR A 1 64 ? -4.984 -4.878 -14.671 1.00 84.50 64 THR A O 1
ATOM 517 N N . SER A 1 65 ? -4.586 -3.556 -12.897 1.00 84.62 65 SER A N 1
ATOM 518 C CA . SER A 1 65 ? -3.178 -3.943 -12.744 1.00 84.62 65 SER A CA 1
ATOM 519 C C . SER A 1 65 ? -3.030 -5.327 -12.121 1.00 84.62 65 SER A C 1
ATOM 521 O O . SER A 1 65 ? -2.218 -6.123 -12.572 1.00 84.62 65 SER A O 1
ATOM 523 N N . LEU A 1 66 ? -3.852 -5.667 -11.128 1.00 85.69 66 LEU A N 1
ATOM 524 C CA . LEU A 1 66 ? -3.769 -6.953 -10.425 1.00 85.69 66 LEU A CA 1
ATOM 525 C C . LEU A 1 66 ? -4.129 -8.157 -11.309 1.00 85.69 66 LEU A C 1
ATOM 527 O O . LEU A 1 66 ? -3.698 -9.281 -11.038 1.00 85.69 66 LEU A O 1
ATOM 531 N N . ARG A 1 67 ? -4.923 -7.951 -12.368 1.00 80.94 67 ARG A N 1
ATOM 532 C CA . ARG A 1 67 ? -5.209 -8.995 -13.359 1.00 80.94 67 ARG A CA 1
ATOM 533 C C . ARG A 1 67 ? -3.936 -9.307 -14.134 1.00 80.94 67 ARG A C 1
ATOM 535 O O . ARG A 1 67 ? -3.448 -8.483 -14.891 1.00 80.94 67 ARG A O 1
ATOM 542 N N . GLY A 1 68 ? -3.431 -10.520 -13.951 1.00 77.25 68 GLY A N 1
ATOM 543 C CA . GLY A 1 68 ? -2.180 -10.945 -14.571 1.00 77.25 68 GLY A CA 1
ATOM 544 C C . GLY A 1 68 ? -0.926 -10.505 -13.820 1.00 77.25 68 GLY A C 1
ATOM 545 O O . GLY A 1 68 ? 0.148 -10.741 -14.344 1.00 77.25 68 GLY A O 1
ATOM 546 N N . SER A 1 69 ? -1.043 -9.945 -12.607 1.00 82.56 69 SER A N 1
ATOM 547 C CA . SER A 1 69 ? 0.111 -9.646 -11.736 1.00 82.56 69 SER A CA 1
ATOM 548 C C . SER A 1 69 ? 0.521 -10.815 -10.827 1.00 82.56 69 SER A C 1
ATOM 550 O O . SER A 1 69 ? 1.437 -10.699 -10.024 1.00 82.56 69 SER A O 1
ATOM 552 N N . TYR A 1 70 ? -0.135 -11.968 -10.943 1.00 83.56 70 TYR A N 1
ATOM 553 C CA . TYR A 1 70 ? 0.197 -13.160 -10.166 1.00 83.56 70 TYR A CA 1
ATOM 554 C C . TYR A 1 70 ? 0.423 -14.325 -11.117 1.00 83.56 70 TYR A C 1
ATOM 556 O O . TYR A 1 70 ? -0.478 -14.697 -11.876 1.00 83.56 70 TYR A O 1
ATOM 564 N N . GLN A 1 71 ? 1.630 -14.881 -11.077 1.00 77.44 71 GLN A N 1
ATOM 565 C CA . GLN A 1 71 ? 2.057 -15.917 -12.008 1.00 77.44 71 GLN A CA 1
ATOM 566 C C . GLN A 1 71 ? 1.421 -17.287 -11.706 1.00 77.44 71 GLN A C 1
ATOM 568 O O . GLN A 1 71 ? 1.058 -18.017 -12.630 1.00 77.44 71 GLN A O 1
ATOM 573 N N . GLU A 1 72 ? 1.225 -17.617 -10.425 1.00 74.81 72 GLU A N 1
ATOM 574 C CA . GLU A 1 72 ? 0.656 -18.894 -9.978 1.00 74.81 72 GLU A CA 1
ATOM 575 C C . GLU A 1 72 ? -0.553 -18.687 -9.061 1.00 74.81 72 GLU A C 1
ATOM 577 O O . GLU A 1 72 ? -0.457 -18.739 -7.839 1.00 74.81 72 GLU A O 1
ATOM 582 N N . ILE A 1 73 ? -1.731 -18.483 -9.656 1.00 77.38 73 ILE A N 1
ATOM 583 C CA . ILE A 1 73 ? -2.991 -18.543 -8.906 1.00 77.38 73 ILE A CA 1
ATOM 584 C C . ILE A 1 73 ? -3.576 -19.956 -9.028 1.00 77.38 73 ILE A C 1
ATOM 586 O O . ILE A 1 73 ? -3.727 -20.460 -10.150 1.00 77.38 73 ILE A O 1
ATOM 590 N N . PRO A 1 74 ? -3.970 -20.605 -7.912 1.00 75.38 74 PRO A N 1
ATOM 591 C CA . PRO A 1 74 ? -4.709 -21.860 -7.960 1.00 75.38 74 PRO A CA 1
ATOM 592 C C . PRO A 1 74 ? -5.952 -21.737 -8.850 1.00 75.38 74 PRO A C 1
ATOM 594 O O . PRO A 1 74 ? -6.724 -20.795 -8.709 1.00 75.38 74 PRO A O 1
ATOM 597 N N . LYS A 1 75 ? -6.218 -22.719 -9.723 1.00 70.81 75 LYS A N 1
ATOM 598 C CA . LYS A 1 75 ? -7.313 -22.658 -10.726 1.00 70.81 75 LYS A CA 1
ATOM 599 C C . LYS A 1 75 ? -8.714 -22.365 -10.158 1.00 70.81 75 LYS A C 1
ATOM 601 O O . LYS A 1 75 ? -9.607 -21.980 -10.902 1.00 70.81 75 LYS A O 1
ATOM 606 N N . ILE A 1 76 ? -8.922 -22.595 -8.863 1.00 74.00 76 ILE A N 1
ATOM 607 C CA . ILE A 1 76 ? -10.203 -22.423 -8.159 1.00 74.00 76 ILE A CA 1
ATOM 608 C C . ILE A 1 76 ? -10.339 -21.001 -7.573 1.00 74.00 76 ILE A C 1
ATOM 610 O O . ILE A 1 76 ? -11.418 -20.594 -7.144 1.00 74.00 76 ILE A O 1
ATOM 614 N N . GLN A 1 77 ? -9.257 -20.225 -7.552 1.00 78.44 77 GLN A N 1
ATOM 615 C CA . GLN A 1 77 ? -9.179 -18.940 -6.876 1.00 78.44 77 GLN A CA 1
ATOM 616 C C . GLN A 1 77 ? -9.224 -17.777 -7.869 1.00 78.44 77 GLN A C 1
ATOM 618 O O . GLN A 1 77 ? -8.582 -17.786 -8.914 1.00 78.44 77 GLN A O 1
ATOM 623 N N . SER A 1 78 ? -9.997 -16.746 -7.532 1.00 86.50 78 SER A N 1
ATOM 624 C CA . SER A 1 78 ? -10.010 -15.492 -8.283 1.00 86.50 78 SER A CA 1
ATOM 625 C C . SER A 1 78 ? -8.866 -14.579 -7.838 1.00 86.50 78 SER A C 1
ATOM 627 O O . SER A 1 78 ? -8.468 -14.610 -6.674 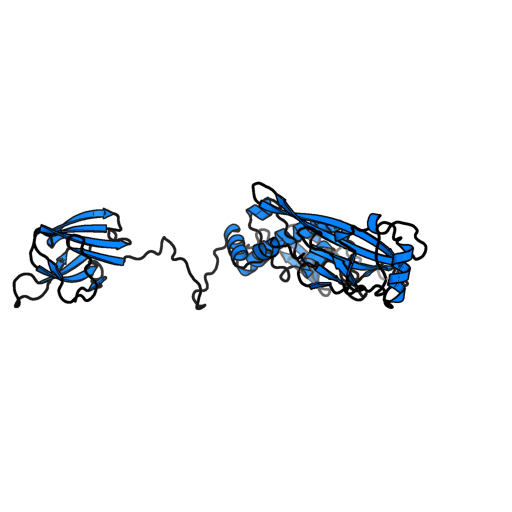1.00 86.50 78 SER A O 1
ATOM 629 N N . TYR A 1 79 ? -8.418 -13.683 -8.724 1.00 85.88 79 TYR A N 1
ATOM 630 C CA . TYR A 1 79 ? -7.474 -12.603 -8.389 1.00 85.88 79 TYR A CA 1
ATOM 631 C C . TYR A 1 79 ? -7.903 -11.807 -7.147 1.00 85.88 79 TYR A C 1
ATOM 633 O O . TYR A 1 79 ? -7.073 -11.428 -6.330 1.00 85.88 79 TYR A O 1
ATOM 641 N N . TYR A 1 80 ? -9.211 -11.592 -6.983 1.00 88.75 80 TYR A N 1
ATOM 642 C CA . TYR A 1 80 ? -9.781 -10.933 -5.808 1.00 88.75 80 TYR A CA 1
ATOM 643 C C . TYR A 1 80 ? -9.520 -11.717 -4.522 1.00 88.75 80 TYR A C 1
ATOM 645 O O . TYR A 1 80 ? -9.002 -11.166 -3.555 1.00 88.75 80 TYR A O 1
ATOM 653 N N . ASN A 1 81 ? -9.853 -13.010 -4.513 1.00 89.06 81 ASN A N 1
ATOM 654 C CA . ASN A 1 81 ? -9.647 -13.852 -3.340 1.00 89.06 81 ASN A CA 1
ATOM 655 C C . ASN A 1 81 ? -8.157 -14.015 -3.029 1.00 89.06 81 ASN A C 1
ATOM 657 O O . ASN A 1 81 ? -7.800 -14.050 -1.858 1.00 89.06 81 ASN A O 1
ATOM 661 N N . HIS A 1 82 ? -7.303 -14.114 -4.054 1.00 89.69 82 HIS A N 1
ATOM 662 C CA . HIS A 1 82 ? -5.845 -14.172 -3.895 1.00 89.69 82 HIS A CA 1
ATOM 663 C C . HIS A 1 82 ? -5.308 -12.900 -3.248 1.00 89.69 82 HIS A C 1
ATOM 665 O O . HIS A 1 82 ? -4.769 -12.964 -2.151 1.00 89.69 82 HIS A O 1
ATOM 671 N N . PHE A 1 83 ? -5.598 -11.733 -3.833 1.00 91.62 83 PHE A N 1
ATOM 672 C CA . PHE A 1 83 ? -5.193 -10.441 -3.278 1.00 91.62 83 PHE A CA 1
ATOM 673 C C . PHE A 1 83 ? -5.630 -10.267 -1.819 1.00 91.62 83 PHE A C 1
ATOM 675 O O . PHE A 1 83 ? -4.845 -9.822 -0.980 1.00 91.62 83 PHE A O 1
ATOM 682 N N . LEU A 1 84 ? -6.879 -10.626 -1.500 1.00 90.81 84 LEU A N 1
ATOM 683 C CA . LEU A 1 84 ? -7.375 -10.555 -0.131 1.00 90.81 84 LEU A CA 1
ATOM 684 C C . LEU A 1 84 ? -6.621 -11.497 0.805 1.00 90.81 84 LEU A C 1
ATOM 686 O O . LEU A 1 84 ? -6.270 -11.072 1.895 1.00 90.81 84 LEU A O 1
ATOM 690 N N . GLN A 1 85 ? -6.372 -12.746 0.411 1.00 89.00 85 GLN A N 1
ATOM 691 C CA . GLN A 1 85 ? -5.649 -13.702 1.253 1.00 89.00 85 GLN A CA 1
ATOM 692 C C . GLN A 1 85 ? -4.203 -13.274 1.500 1.00 89.00 85 GLN A C 1
ATOM 694 O O . GLN A 1 85 ? -3.758 -13.336 2.641 1.00 89.00 85 GLN A O 1
ATOM 699 N N . THR A 1 86 ? -3.509 -12.783 0.472 1.00 90.00 86 THR A N 1
ATOM 700 C CA . THR A 1 86 ? -2.118 -12.329 0.590 1.00 90.00 86 THR A CA 1
ATOM 701 C C . THR A 1 86 ? -1.984 -11.120 1.520 1.00 90.00 86 THR A C 1
ATOM 703 O O . THR A 1 86 ? -0.989 -10.979 2.223 1.00 90.00 86 THR A O 1
ATOM 706 N N . ASN A 1 87 ? -2.984 -10.233 1.556 1.00 91.88 87 ASN A N 1
ATOM 707 C CA . ASN A 1 87 ? -2.875 -8.955 2.265 1.00 91.88 87 ASN A CA 1
ATOM 708 C C . ASN A 1 87 ? -3.634 -8.897 3.603 1.00 91.88 87 ASN A C 1
ATOM 710 O O . ASN A 1 87 ? -3.296 -8.086 4.470 1.00 91.88 87 ASN A O 1
ATOM 714 N N . LEU A 1 88 ? -4.666 -9.720 3.803 1.00 88.56 88 LEU A N 1
ATOM 715 C CA . LEU A 1 88 ? -5.471 -9.704 5.026 1.00 88.56 88 LEU A CA 1
ATOM 716 C C . LEU A 1 88 ? -4.644 -10.184 6.226 1.00 88.56 88 LEU A C 1
ATOM 718 O O . LEU A 1 88 ? -4.008 -11.230 6.182 1.00 88.56 88 LEU A O 1
ATOM 722 N N . GLY A 1 89 ? -4.660 -9.422 7.323 1.00 82.56 89 GLY A N 1
ATOM 723 C CA . GLY A 1 89 ? -3.867 -9.711 8.523 1.00 82.56 89 GLY A CA 1
ATOM 724 C C . GLY A 1 89 ? -2.430 -9.178 8.475 1.00 82.56 89 GLY A C 1
ATOM 725 O O . GLY A 1 89 ? -1.905 -8.799 9.522 1.00 82.56 89 GLY A O 1
ATOM 726 N N . HIS A 1 90 ? -1.835 -9.061 7.285 1.00 86.75 90 HIS A N 1
ATOM 727 C CA . HIS A 1 90 ? -0.530 -8.422 7.084 1.00 86.75 90 HIS A CA 1
ATOM 728 C C . HIS A 1 90 ? -0.653 -6.897 7.017 1.00 86.75 90 HIS A C 1
ATOM 730 O O . HIS A 1 90 ? 0.121 -6.174 7.647 1.00 86.75 90 HIS A O 1
ATOM 736 N N . ILE A 1 91 ? -1.673 -6.405 6.311 1.00 91.25 91 ILE A N 1
ATOM 737 C CA . ILE A 1 91 ? -1.905 -4.974 6.139 1.00 91.25 91 ILE A CA 1
ATOM 738 C C . ILE A 1 91 ? -2.822 -4.444 7.236 1.00 91.25 91 ILE A C 1
ATOM 740 O O . ILE A 1 91 ? -4.011 -4.760 7.310 1.00 91.25 91 ILE A O 1
ATOM 744 N N . LYS A 1 92 ? -2.260 -3.587 8.087 1.00 91.25 92 LYS A N 1
ATOM 745 C CA . LYS A 1 92 ? -2.975 -2.951 9.194 1.00 91.25 92 LYS A CA 1
ATOM 746 C C . LYS A 1 92 ? -3.585 -1.645 8.706 1.00 91.25 92 LYS A C 1
ATOM 748 O O . LYS A 1 92 ? -2.958 -0.602 8.790 1.00 91.25 92 LYS A O 1
ATOM 753 N N . VAL A 1 93 ? -4.804 -1.698 8.186 1.00 93.62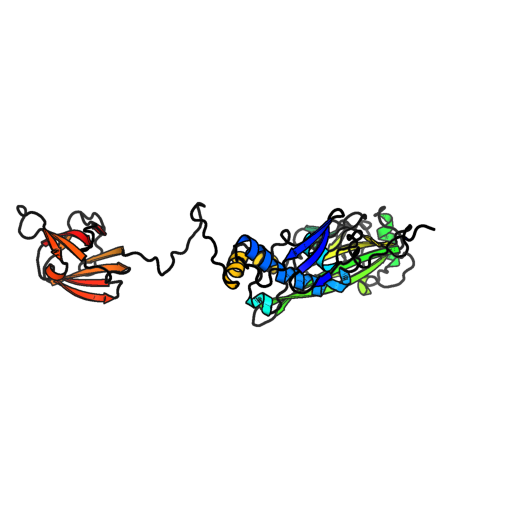 93 VAL A N 1
ATOM 754 C CA . VAL A 1 93 ? -5.602 -0.496 7.913 1.00 93.62 93 VAL A CA 1
ATOM 755 C C . VAL A 1 93 ? -6.981 -0.701 8.497 1.00 93.62 93 VAL A C 1
ATOM 757 O O . VAL A 1 93 ? -7.662 -1.657 8.141 1.00 93.62 93 VAL A O 1
ATOM 760 N N . TYR A 1 94 ? -7.400 0.200 9.374 1.00 92.38 94 TYR A N 1
ATOM 761 C CA . TYR A 1 94 ? -8.663 0.083 10.085 1.00 92.38 94 TYR A CA 1
ATOM 762 C C . TYR A 1 94 ? -9.591 1.221 9.685 1.00 92.38 94 TYR A C 1
ATOM 764 O O . TYR A 1 94 ? -9.259 2.389 9.868 1.00 92.38 94 TYR A O 1
ATOM 772 N N . LEU A 1 95 ? -10.760 0.878 9.143 1.00 92.31 95 LEU A N 1
ATOM 773 C CA . LEU A 1 95 ? -11.791 1.851 8.792 1.00 92.31 95 LEU A CA 1
ATOM 774 C C . LEU A 1 95 ? -12.987 1.705 9.723 1.00 92.31 95 LEU A C 1
ATOM 776 O O . LEU A 1 95 ? -13.458 0.594 9.980 1.00 92.31 95 LEU A O 1
ATOM 780 N N . THR A 1 96 ? -13.522 2.832 10.178 1.00 90.56 96 THR A N 1
ATOM 781 C CA . THR A 1 96 ? -14.816 2.868 10.859 1.00 90.56 96 THR A CA 1
ATOM 782 C C . THR A 1 96 ? -15.953 2.516 9.900 1.00 90.56 96 THR A C 1
ATOM 784 O O . THR A 1 96 ? -15.809 2.521 8.671 1.00 90.56 96 THR A O 1
ATOM 787 N N . LYS A 1 97 ? -17.126 2.207 10.457 1.00 87.25 97 LYS A N 1
ATOM 788 C CA . LYS A 1 97 ? -18.328 1.917 9.669 1.00 87.25 97 LYS A CA 1
ATOM 789 C C . LYS A 1 97 ? -18.722 3.086 8.763 1.00 87.25 97 LYS A C 1
ATOM 791 O O . LYS A 1 97 ? -19.093 2.860 7.612 1.00 87.25 97 LYS A O 1
ATOM 796 N N . GLU A 1 98 ? -18.606 4.319 9.250 1.00 88.75 98 GLU A N 1
ATOM 797 C CA . GLU A 1 98 ? -18.943 5.516 8.473 1.00 88.75 98 GLU A CA 1
ATOM 798 C C . GLU A 1 98 ? -17.915 5.799 7.372 1.00 88.75 98 GLU A C 1
ATOM 800 O O . GLU A 1 98 ? -18.300 6.022 6.224 1.00 88.75 98 GLU A O 1
ATOM 805 N N . GLU A 1 99 ? -16.617 5.675 7.656 1.00 92.06 99 GLU A N 1
ATOM 806 C CA . GLU A 1 99 ? -15.565 5.788 6.633 1.00 92.06 99 GLU A CA 1
ATOM 807 C C . GLU A 1 99 ? -15.730 4.724 5.540 1.00 92.06 99 GLU A C 1
ATOM 809 O O . GLU A 1 99 ? -15.636 5.019 4.345 1.00 92.06 99 GLU A O 1
ATOM 814 N N . SER A 1 100 ? -16.057 3.487 5.929 1.00 89.69 100 SER A N 1
ATOM 815 C CA . SER A 1 100 ? -16.337 2.408 4.983 1.00 89.69 100 SER A CA 1
ATOM 816 C C . SER A 1 100 ? -17.551 2.712 4.101 1.00 89.69 100 SER A C 1
ATOM 818 O O . SER A 1 100 ? -17.495 2.451 2.897 1.00 89.69 100 SER A O 1
ATOM 820 N N . LYS A 1 101 ? -18.644 3.257 4.653 1.00 88.81 101 LYS A N 1
ATOM 821 C CA . LYS A 1 101 ? -19.820 3.681 3.866 1.00 88.81 101 LYS A CA 1
ATOM 822 C C . LYS A 1 101 ? -19.461 4.790 2.885 1.00 88.81 101 LYS A C 1
ATOM 824 O O . LYS A 1 101 ? -19.878 4.757 1.729 1.00 88.81 101 LYS A O 1
ATOM 829 N N . GLN A 1 102 ? -18.613 5.718 3.319 1.00 90.56 102 GLN A N 1
ATOM 830 C CA . GLN A 1 102 ? -18.058 6.773 2.477 1.00 90.56 102 GLN A CA 1
ATOM 831 C C . GLN A 1 102 ? -16.988 6.256 1.506 1.00 90.56 102 GLN A C 1
ATOM 833 O O . GLN A 1 102 ? -16.441 7.039 0.731 1.00 90.56 102 GLN A O 1
ATOM 838 N N . LYS A 1 103 ? -16.746 4.936 1.445 1.00 91.00 103 LYS A N 1
ATOM 839 C CA . LYS A 1 103 ? -15.820 4.266 0.520 1.00 91.00 103 LYS A CA 1
ATOM 840 C C . LYS A 1 103 ? -14.364 4.735 0.707 1.00 91.00 103 LYS A C 1
ATOM 842 O O . LYS A 1 103 ? -13.630 4.848 -0.284 1.00 91.00 103 LYS A O 1
ATOM 847 N N . ALA A 1 104 ? -13.970 5.031 1.947 1.00 93.56 104 ALA A N 1
ATOM 848 C CA . ALA A 1 104 ? -12.594 5.355 2.306 1.00 93.56 104 ALA A CA 1
ATOM 849 C C . ALA A 1 104 ? -11.617 4.290 1.778 1.00 93.56 104 ALA A C 1
ATOM 851 O O . ALA A 1 104 ? -11.949 3.104 1.715 1.00 93.56 104 ALA A O 1
ATOM 852 N N . CYS A 1 105 ? -10.434 4.724 1.352 1.00 94.50 105 CYS A N 1
ATOM 853 C CA . CYS A 1 105 ? -9.392 3.860 0.814 1.00 94.50 105 CYS A CA 1
ATOM 854 C C . CYS A 1 105 ? -8.026 4.456 1.137 1.00 94.50 105 CYS A C 1
ATOM 856 O O . CYS A 1 105 ? -7.742 5.595 0.756 1.00 94.50 105 CYS A O 1
ATOM 858 N N . VAL A 1 106 ? -7.195 3.676 1.820 1.00 95.81 106 VAL A N 1
ATOM 859 C CA . VAL A 1 106 ? -5.86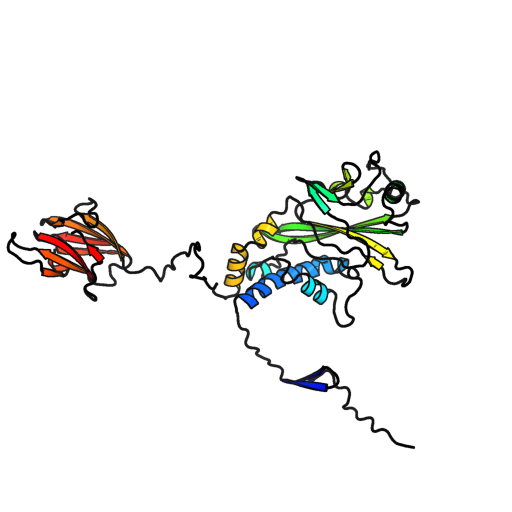7 4.096 2.267 1.00 95.81 106 VAL A CA 1
ATOM 860 C C . VAL A 1 106 ? -4.805 3.349 1.472 1.00 95.81 106 VAL A C 1
ATOM 862 O O . VAL A 1 106 ? -4.891 2.132 1.303 1.00 95.81 106 VAL A O 1
ATOM 865 N N . VAL A 1 107 ? -3.793 4.060 0.991 1.00 96.12 107 VAL A N 1
ATOM 866 C CA . VAL A 1 107 ? -2.600 3.457 0.397 1.00 96.12 107 VAL A CA 1
ATOM 867 C C . VAL A 1 107 ? -1.772 2.821 1.509 1.00 96.12 107 VAL A C 1
ATOM 869 O O . VAL A 1 107 ? -1.490 3.449 2.526 1.00 96.12 107 VAL A O 1
ATOM 872 N N . ALA A 1 108 ? -1.403 1.561 1.319 1.00 95.38 108 ALA A N 1
ATOM 873 C CA . ALA A 1 108 ? -0.674 0.743 2.278 1.00 95.38 108 ALA A CA 1
ATOM 874 C C . ALA A 1 108 ? 0.326 -0.142 1.510 1.00 95.38 108 ALA A C 1
ATOM 876 O O . ALA A 1 108 ? 0.218 -0.225 0.281 1.00 95.38 108 ALA A O 1
ATOM 877 N N . PRO A 1 109 ? 1.275 -0.811 2.187 1.00 94.88 109 PRO A N 1
ATOM 878 C CA . PRO A 1 109 ? 2.282 -1.632 1.524 1.00 94.88 109 PRO A CA 1
ATOM 879 C C . PRO A 1 109 ? 1.715 -2.986 1.066 1.00 94.88 109 PRO A C 1
ATOM 881 O O . PRO A 1 109 ? 2.089 -4.035 1.575 1.00 94.88 109 PRO A O 1
ATOM 884 N N . TYR A 1 110 ? 0.744 -2.959 0.149 1.00 95.50 110 TYR A N 1
ATOM 885 C CA . TYR A 1 110 ? 0.080 -4.154 -0.368 1.00 95.50 110 TYR A CA 1
ATOM 886 C C . TYR A 1 110 ? 1.023 -4.977 -1.246 1.00 95.50 110 TYR A C 1
ATOM 888 O O . TYR A 1 110 ? 1.685 -4.406 -2.112 1.00 95.50 110 TYR A O 1
ATOM 896 N N . GLN A 1 111 ? 0.981 -6.305 -1.121 1.00 94.69 111 GLN A N 1
ATOM 897 C CA . GLN A 1 111 ? 1.570 -7.217 -2.099 1.00 94.69 111 GLN A CA 1
ATOM 898 C C . GLN A 1 111 ? 0.684 -7.239 -3.349 1.00 94.69 111 GLN A C 1
ATOM 900 O O . GLN A 1 111 ? -0.464 -7.702 -3.312 1.00 94.69 111 GLN A O 1
ATOM 905 N N . ILE A 1 112 ? 1.219 -6.716 -4.450 1.00 93.25 112 ILE A N 1
ATOM 906 C CA . ILE A 1 112 ? 0.486 -6.514 -5.706 1.00 93.25 112 ILE A CA 1
ATOM 907 C C . ILE A 1 112 ? 0.954 -7.428 -6.836 1.00 93.25 112 ILE A C 1
ATOM 909 O O . ILE A 1 112 ? 0.224 -7.574 -7.811 1.00 93.25 112 ILE A O 1
ATOM 913 N N . SER A 1 113 ? 2.139 -8.032 -6.714 1.00 93.25 113 SER A N 1
ATOM 914 C CA . SER A 1 113 ? 2.681 -8.943 -7.722 1.00 93.25 113 SER A CA 1
ATOM 915 C C . SER A 1 113 ? 3.385 -10.135 -7.088 1.00 93.25 113 SER A C 1
ATOM 917 O O . SER A 1 113 ? 4.061 -9.978 -6.073 1.00 93.25 113 SER A O 1
ATOM 919 N N . GLU A 1 114 ? 3.271 -11.315 -7.692 1.00 91.44 114 GLU A N 1
ATOM 920 C CA . GLU A 1 114 ? 4.011 -12.527 -7.317 1.00 91.44 114 GLU A CA 1
ATOM 921 C C . GLU A 1 114 ? 4.503 -13.238 -8.581 1.00 91.44 114 GLU A C 1
ATOM 923 O O . GLU A 1 114 ? 3.738 -13.442 -9.529 1.00 91.44 114 GLU A O 1
ATOM 928 N N . GLY A 1 115 ? 5.773 -13.643 -8.593 1.00 89.81 115 GLY A N 1
ATOM 929 C CA . GLY A 1 115 ? 6.359 -14.340 -9.730 1.00 89.81 115 GLY A CA 1
ATOM 930 C C . GLY A 1 115 ? 7.802 -14.772 -9.497 1.00 89.81 115 GLY A C 1
ATOM 931 O O . GLY A 1 115 ? 8.298 -14.732 -8.371 1.00 89.81 115 GLY A O 1
ATOM 932 N N . LEU A 1 116 ? 8.438 -15.234 -10.574 1.00 89.62 116 LEU A N 1
ATOM 933 C CA . LEU A 1 116 ? 9.748 -15.893 -10.550 1.00 89.62 116 LEU A CA 1
ATOM 934 C C . LEU A 1 116 ? 10.941 -14.986 -10.888 1.00 89.62 116 LEU A C 1
ATOM 936 O O . LEU A 1 116 ? 12.078 -15.433 -10.760 1.00 89.62 116 LEU A O 1
ATOM 940 N N . LEU A 1 117 ? 10.718 -13.763 -11.378 1.00 92.75 117 LEU A N 1
ATOM 941 C CA . LEU A 1 117 ? 11.820 -12.826 -11.624 1.00 92.75 117 LEU A CA 1
ATOM 942 C C . LEU A 1 117 ? 12.315 -12.231 -10.303 1.00 92.75 117 LEU A C 1
ATOM 944 O O . LEU A 1 117 ? 11.572 -12.176 -9.324 1.00 92.75 117 LEU A O 1
ATOM 948 N N . ASP A 1 118 ? 13.547 -11.726 -10.294 1.00 92.25 118 ASP A N 1
ATOM 949 C CA . ASP A 1 118 ? 14.106 -11.090 -9.103 1.00 92.25 118 ASP A CA 1
ATOM 950 C C . ASP A 1 118 ? 13.285 -9.851 -8.688 1.00 92.25 118 ASP A C 1
ATOM 952 O O . ASP A 1 118 ? 12.918 -9.033 -9.543 1.00 92.25 118 ASP A O 1
ATOM 956 N N . PRO A 1 119 ? 12.994 -9.676 -7.384 1.00 93.75 119 PRO A N 1
ATOM 957 C CA . PRO A 1 119 ? 12.330 -8.480 -6.883 1.00 93.75 119 PRO A CA 1
ATOM 958 C C . PRO A 1 119 ? 13.221 -7.247 -7.047 1.00 93.75 119 PRO A C 1
ATOM 960 O O . PRO A 1 119 ? 14.420 -7.274 -6.768 1.00 93.75 119 PRO A O 1
ATOM 963 N N . ILE A 1 120 ? 12.606 -6.128 -7.416 1.00 94.44 120 ILE A N 1
ATOM 964 C CA . ILE A 1 120 ? 13.246 -4.810 -7.366 1.00 94.44 120 ILE A CA 1
ATOM 965 C C . ILE A 1 120 ? 13.152 -4.321 -5.931 1.00 94.44 120 ILE A C 1
ATOM 967 O O . ILE A 1 120 ? 12.053 -4.080 -5.434 1.00 94.44 120 ILE A O 1
ATOM 971 N N . GLN A 1 121 ? 14.299 -4.174 -5.279 1.00 94.31 121 GLN A N 1
ATOM 972 C CA . GLN A 1 121 ? 14.354 -3.626 -3.931 1.00 94.31 121 GLN A CA 1
ATOM 973 C C . GLN A 1 121 ? 14.163 -2.114 -3.998 1.00 94.31 121 GLN A C 1
ATOM 975 O O . GLN A 1 121 ? 14.719 -1.461 -4.881 1.00 94.31 121 GLN A O 1
ATOM 980 N N . ILE A 1 122 ? 13.392 -1.566 -3.064 1.00 93.31 122 ILE A N 1
ATOM 981 C CA . ILE A 1 122 ? 13.176 -0.127 -2.927 1.00 93.31 122 ILE A CA 1
ATOM 982 C C . ILE A 1 122 ? 13.534 0.249 -1.493 1.00 93.31 122 ILE A C 1
ATOM 984 O O . ILE A 1 122 ? 12.926 -0.248 -0.545 1.00 93.31 122 ILE A O 1
ATOM 988 N N . THR A 1 123 ? 14.516 1.129 -1.342 1.00 90.69 123 THR A N 1
ATOM 989 C CA . THR A 1 123 ? 14.996 1.612 -0.047 1.00 90.69 123 THR A CA 1
ATOM 990 C C . THR A 1 123 ? 14.644 3.082 0.101 1.00 90.69 123 THR A C 1
ATOM 992 O O . THR A 1 123 ? 14.942 3.890 -0.776 1.00 90.69 123 THR A O 1
ATOM 995 N N . THR A 1 124 ? 14.045 3.448 1.228 1.00 86.06 124 THR A N 1
ATOM 996 C CA . THR A 1 124 ? 13.810 4.853 1.573 1.00 86.06 124 THR A CA 1
ATOM 997 C C . THR A 1 124 ? 15.091 5.458 2.145 1.00 86.06 124 THR A C 1
ATOM 999 O O . THR A 1 124 ? 15.611 4.970 3.149 1.00 86.06 124 THR A O 1
ATOM 1002 N N . GLN A 1 125 ? 15.608 6.510 1.512 1.00 84.44 125 GLN A N 1
ATOM 1003 C CA . GLN A 1 125 ? 16.751 7.286 1.996 1.00 84.44 125 GLN A CA 1
ATOM 1004 C C . GLN A 1 125 ? 16.329 8.751 2.100 1.00 84.44 125 GLN A C 1
ATOM 1006 O O . GLN A 1 125 ? 16.110 9.395 1.082 1.00 84.44 125 GLN A O 1
ATOM 1011 N N . ALA A 1 126 ? 16.200 9.279 3.321 1.00 80.88 126 ALA A N 1
ATOM 1012 C CA . ALA A 1 126 ? 15.623 10.607 3.554 1.00 80.88 126 ALA A CA 1
ATOM 1013 C C . ALA A 1 126 ? 14.274 10.771 2.813 1.00 80.88 126 ALA A C 1
ATOM 1015 O O . ALA A 1 126 ? 13.351 9.997 3.069 1.00 80.88 126 ALA A O 1
ATOM 1016 N N . ASP A 1 127 ? 14.187 11.714 1.874 1.00 84.12 127 ASP A N 1
ATOM 1017 C CA . ASP A 1 127 ? 12.974 12.019 1.104 1.00 84.12 127 ASP A CA 1
ATOM 1018 C C . ASP A 1 127 ? 12.941 11.374 -0.295 1.00 84.12 127 ASP A C 1
ATOM 1020 O O . ASP A 1 127 ? 12.099 11.728 -1.121 1.00 84.12 127 ASP A O 1
ATOM 1024 N N . ILE A 1 128 ? 13.841 10.423 -0.580 1.00 88.69 128 ILE A N 1
ATOM 1025 C CA . ILE A 1 128 ? 13.903 9.715 -1.867 1.00 88.69 128 ILE A CA 1
ATOM 1026 C C . ILE A 1 128 ? 13.650 8.214 -1.700 1.00 88.69 128 ILE A C 1
ATOM 1028 O O . ILE A 1 128 ? 14.038 7.593 -0.704 1.00 88.69 128 ILE A O 1
ATOM 1032 N N . LEU A 1 129 ? 13.014 7.606 -2.702 1.00 90.94 129 LEU A N 1
ATOM 1033 C CA . LEU A 1 129 ? 12.929 6.151 -2.825 1.00 90.94 129 LEU A CA 1
ATOM 1034 C C . LEU A 1 129 ? 13.946 5.696 -3.863 1.00 90.94 129 LEU A C 1
ATOM 1036 O O . LEU A 1 129 ? 13.830 6.037 -5.036 1.00 90.94 129 LEU A O 1
ATOM 1040 N N . LEU A 1 130 ? 14.943 4.932 -3.430 1.00 93.00 130 LEU A N 1
ATOM 1041 C CA . LEU A 1 130 ? 16.009 4.420 -4.281 1.00 93.00 130 LEU A CA 1
ATOM 1042 C C . LEU A 1 130 ? 15.715 2.972 -4.661 1.00 93.00 130 LEU A C 1
ATOM 1044 O O . LEU A 1 130 ? 15.542 2.124 -3.786 1.00 93.00 130 LEU A O 1
ATOM 1048 N N . THR A 1 131 ? 15.680 2.673 -5.955 1.00 94.50 131 THR A N 1
ATOM 1049 C CA . THR A 1 131 ? 15.472 1.305 -6.443 1.00 94.50 131 THR A CA 1
ATOM 1050 C C . THR A 1 131 ? 16.801 0.572 -6.637 1.00 94.50 131 THR A C 1
ATOM 1052 O O . THR A 1 131 ? 17.850 1.188 -6.814 1.00 94.50 131 THR A O 1
ATOM 1055 N N . SER A 1 132 ? 16.770 -0.759 -6.685 1.00 94.06 132 SER A N 1
ATOM 1056 C CA . SER A 1 132 ? 17.935 -1.574 -7.052 1.00 94.06 132 SER A CA 1
ATOM 1057 C C . SER A 1 132 ? 18.249 -1.579 -8.553 1.00 94.06 132 SER A C 1
ATOM 1059 O O . SER A 1 132 ? 19.179 -2.273 -8.964 1.00 94.06 132 SER A O 1
ATOM 1061 N N . ILE A 1 133 ? 17.487 -0.850 -9.378 1.00 93.69 133 ILE A N 1
ATOM 1062 C CA . ILE A 1 133 ? 17.706 -0.754 -10.826 1.00 93.69 133 ILE A CA 1
ATOM 1063 C C . ILE A 1 133 ? 18.915 0.145 -11.077 1.00 93.69 133 ILE A C 1
ATOM 1065 O O . ILE A 1 133 ? 18.913 1.310 -10.677 1.00 93.69 133 ILE A O 1
ATOM 1069 N N . ARG A 1 134 ? 19.935 -0.392 -11.753 1.00 93.94 134 ARG A N 1
ATOM 1070 C CA . ARG A 1 134 ? 21.201 0.309 -11.993 1.00 93.94 134 ARG A CA 1
ATOM 1071 C C . ARG A 1 134 ? 21.260 0.945 -13.375 1.00 93.94 134 ARG A C 1
ATOM 1073 O O . ARG A 1 134 ? 20.710 0.420 -14.338 1.00 93.94 134 ARG A O 1
ATOM 1080 N N . LEU A 1 135 ? 22.006 2.032 -13.477 1.00 94.50 135 LEU A N 1
ATOM 1081 C CA . LEU A 1 135 ? 22.437 2.679 -14.709 1.00 94.50 135 LEU A CA 1
ATOM 1082 C C . LEU A 1 135 ? 23.942 2.982 -14.616 1.00 94.50 135 LEU A C 1
ATOM 1084 O O . LEU A 1 135 ? 24.483 3.061 -13.509 1.00 94.50 135 LEU A O 1
ATOM 1088 N N . PRO A 1 136 ? 24.649 3.145 -15.748 1.00 94.19 136 PRO A N 1
ATOM 1089 C CA . PRO A 1 136 ? 26.043 3.573 -15.736 1.00 94.19 136 PRO A CA 1
ATOM 1090 C C . PRO A 1 136 ? 26.207 4.877 -14.948 1.00 94.19 136 PRO A C 1
ATOM 1092 O O . PRO A 1 136 ? 25.385 5.780 -15.067 1.00 94.19 136 PRO A O 1
ATOM 1095 N N . GLN A 1 137 ? 27.283 5.002 -14.168 1.00 88.31 137 GLN A N 1
ATOM 1096 C CA . GLN A 1 137 ? 27.455 6.118 -13.226 1.00 88.31 137 GLN A CA 1
ATOM 1097 C C . GLN A 1 137 ? 27.434 7.504 -13.896 1.00 88.31 137 GLN A C 1
ATOM 1099 O O . GLN A 1 137 ? 26.975 8.469 -13.293 1.00 88.31 137 GLN A O 1
ATOM 1104 N N . ALA A 1 138 ? 27.907 7.598 -15.142 1.00 89.25 138 ALA A N 1
ATOM 1105 C CA . ALA A 1 138 ? 27.917 8.833 -15.927 1.00 89.25 138 ALA A CA 1
ATOM 1106 C C . ALA A 1 138 ? 26.629 9.064 -16.743 1.00 89.25 138 ALA A C 1
ATOM 1108 O O . ALA A 1 138 ? 26.516 10.077 -17.429 1.00 89.25 138 ALA A O 1
ATOM 1109 N N . PHE A 1 139 ? 25.677 8.126 -16.721 1.00 92.88 139 PHE A N 1
ATOM 1110 C CA . PHE A 1 139 ? 24.447 8.238 -17.495 1.00 92.88 139 PHE A CA 1
ATOM 1111 C C . PHE A 1 139 ? 23.437 9.127 -16.771 1.00 92.88 139 PHE A C 1
ATOM 1113 O O . PHE A 1 139 ? 23.096 8.891 -15.612 1.00 92.88 139 PHE A O 1
ATOM 1120 N N . THR A 1 140 ? 22.916 10.124 -17.476 1.00 91.62 140 THR A N 1
ATOM 1121 C CA . THR A 1 140 ? 21.860 11.010 -16.990 1.00 91.62 140 THR A CA 1
ATOM 1122 C C . THR A 1 140 ? 20.663 10.945 -17.928 1.00 91.62 140 THR A C 1
ATOM 1124 O O . THR A 1 140 ? 20.808 10.799 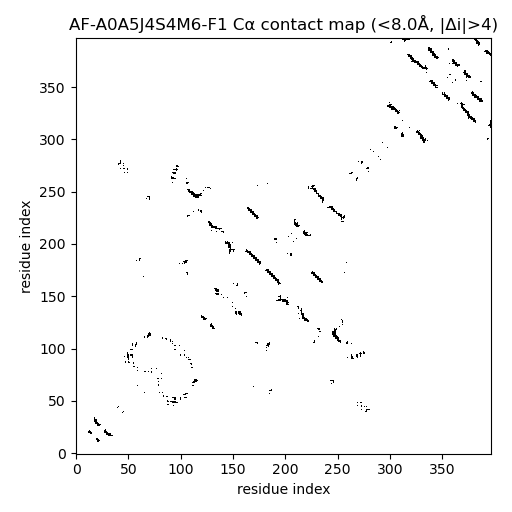-19.142 1.00 91.62 140 THR A O 1
ATOM 1127 N N . ILE A 1 141 ? 19.460 11.037 -17.360 1.00 91.69 141 ILE A N 1
ATOM 1128 C CA . ILE A 1 141 ? 18.230 11.124 -18.147 1.00 91.69 141 ILE A CA 1
ATOM 1129 C C . ILE A 1 141 ? 17.878 12.601 -18.312 1.00 91.69 141 ILE A C 1
ATOM 1131 O O . ILE A 1 141 ? 17.691 13.327 -17.335 1.00 91.69 141 ILE A O 1
ATOM 1135 N N . THR A 1 142 ? 17.778 13.029 -19.564 1.00 92.00 142 THR A N 1
ATOM 1136 C CA . THR A 1 142 ? 17.400 14.383 -19.980 1.00 92.00 142 THR A CA 1
ATOM 1137 C C . THR A 1 142 ? 16.012 14.374 -20.627 1.00 92.00 142 THR A C 1
ATOM 1139 O O . THR A 1 142 ? 15.542 13.307 -21.027 1.00 92.00 142 THR A O 1
ATOM 1142 N N . PRO A 1 143 ? 15.359 15.539 -20.806 1.00 91.69 143 PRO A N 1
ATOM 1143 C CA . PRO A 1 143 ? 14.055 15.620 -21.470 1.00 91.69 143 PRO A CA 1
ATOM 1144 C C . PRO A 1 143 ? 13.993 15.047 -22.892 1.00 91.69 143 PRO A C 1
ATOM 1146 O O . PRO A 1 143 ? 12.907 14.748 -23.367 1.00 91.69 143 PRO A O 1
ATOM 1149 N N . VAL A 1 144 ? 15.136 14.878 -23.563 1.00 94.25 144 VAL A N 1
ATOM 1150 C CA . VAL A 1 144 ? 15.230 14.321 -24.924 1.00 94.25 144 VAL A CA 1
ATOM 1151 C C . VAL A 1 144 ? 15.782 12.891 -24.954 1.00 94.25 144 VAL A C 1
ATOM 1153 O O . VAL A 1 144 ? 15.985 12.332 -26.029 1.00 94.25 144 VAL A O 1
ATOM 1156 N N . THR A 1 145 ? 16.060 12.291 -23.792 1.00 95.69 145 THR A N 1
ATOM 1157 C CA . THR A 1 145 ? 16.580 10.922 -23.714 1.00 95.69 145 THR A CA 1
ATOM 1158 C C . THR A 1 145 ? 15.534 9.936 -24.223 1.00 95.69 145 THR A C 1
ATOM 1160 O O . THR A 1 145 ? 14.403 9.905 -23.730 1.00 95.69 145 THR A O 1
ATOM 1163 N N . THR A 1 146 ? 15.919 9.103 -25.190 1.00 97.31 146 THR A N 1
ATOM 1164 C CA . THR A 1 146 ? 15.006 8.114 -25.773 1.00 97.31 146 THR A CA 1
ATOM 1165 C C . THR A 1 146 ? 14.961 6.822 -24.961 1.00 97.31 146 THR A C 1
ATOM 1167 O O . THR A 1 146 ? 15.904 6.474 -24.240 1.00 97.31 146 THR A O 1
ATOM 1170 N N . VAL A 1 147 ? 13.883 6.053 -25.127 1.00 96.88 147 VAL A N 1
ATOM 1171 C CA . VAL A 1 147 ? 13.763 4.692 -24.585 1.00 96.88 147 VAL A CA 1
ATOM 1172 C C . VAL A 1 147 ? 14.886 3.791 -25.109 1.00 96.88 147 VAL A C 1
ATOM 1174 O O . VAL A 1 147 ? 15.401 2.974 -24.346 1.00 96.88 147 VAL A O 1
ATOM 1177 N N . GLY A 1 148 ? 15.335 3.966 -26.358 1.00 96.81 148 GLY A N 1
ATOM 1178 C CA . GLY A 1 148 ? 16.481 3.249 -26.926 1.00 96.81 148 GLY A CA 1
ATOM 1179 C C . GLY A 1 148 ? 17.786 3.501 -26.176 1.00 96.81 148 GLY A C 1
ATOM 1180 O O . GLY A 1 148 ? 18.445 2.552 -25.742 1.00 96.81 148 GLY A O 1
ATOM 1181 N N . GLN A 1 149 ? 18.127 4.773 -25.947 1.00 96.75 149 GLN A N 1
ATOM 1182 C CA . GLN A 1 149 ? 19.321 5.164 -25.187 1.00 96.75 149 GLN A CA 1
ATOM 1183 C C . GLN A 1 149 ? 19.273 4.633 -23.751 1.00 96.75 149 GLN A C 1
ATOM 1185 O O . GLN A 1 149 ? 20.246 4.053 -23.264 1.00 96.75 149 GLN A O 1
ATOM 1190 N N . PHE A 1 150 ? 18.120 4.778 -23.095 1.00 95.31 150 PHE A N 1
ATOM 1191 C CA . PHE A 1 150 ? 17.886 4.238 -21.760 1.00 95.31 150 PHE A CA 1
ATOM 1192 C C . PHE A 1 150 ? 18.024 2.708 -21.723 1.00 95.31 150 PHE A C 1
ATOM 1194 O O . PHE A 1 150 ? 18.708 2.173 -20.853 1.00 95.31 150 PHE A O 1
ATOM 1201 N N . SER A 1 151 ? 17.442 1.998 -22.692 1.00 96.75 151 SER A N 1
ATOM 1202 C CA . SER A 1 151 ? 17.495 0.534 -22.778 1.00 96.75 151 SER A CA 1
ATOM 1203 C C . SER A 1 151 ? 18.926 0.024 -22.940 1.00 96.75 151 SER A C 1
ATOM 1205 O O . SER A 1 151 ? 19.304 -0.953 -22.297 1.00 96.75 151 SER A O 1
ATOM 1207 N N . ILE A 1 152 ? 19.747 0.692 -23.757 1.00 96.44 152 ILE A N 1
ATOM 1208 C CA . ILE A 1 152 ? 21.172 0.360 -23.914 1.00 96.44 152 ILE A CA 1
ATOM 1209 C C . ILE A 1 152 ? 21.911 0.534 -22.582 1.00 96.44 152 ILE A C 1
ATOM 1211 O O . ILE A 1 152 ? 22.624 -0.375 -22.149 1.00 96.44 152 ILE A O 1
ATOM 1215 N N . ALA A 1 153 ? 21.712 1.673 -21.914 1.00 95.50 153 ALA A N 1
ATOM 1216 C CA . ALA A 1 153 ? 22.338 1.954 -20.627 1.00 95.50 153 ALA A CA 1
ATOM 1217 C C . ALA A 1 153 ? 21.931 0.917 -19.567 1.00 95.50 153 ALA A C 1
ATOM 1219 O O . ALA A 1 153 ? 22.792 0.353 -18.890 1.00 95.50 153 ALA A O 1
ATOM 1220 N N . LEU A 1 154 ? 20.642 0.591 -19.482 1.00 95.50 154 LEU A N 1
ATOM 1221 C CA . LEU A 1 154 ? 20.103 -0.395 -18.552 1.00 95.50 154 LEU A CA 1
ATOM 1222 C C . LEU A 1 154 ? 20.690 -1.799 -18.782 1.00 95.50 154 LEU A C 1
ATOM 1224 O O . LEU A 1 154 ? 21.154 -2.436 -17.834 1.00 95.50 154 LEU A O 1
ATOM 1228 N N . LEU A 1 155 ? 20.712 -2.274 -20.030 1.00 96.19 155 LEU A N 1
ATOM 1229 C CA . LEU A 1 155 ? 21.219 -3.608 -20.379 1.00 96.19 155 LEU A CA 1
ATOM 1230 C C . LEU A 1 155 ? 22.724 -3.760 -20.123 1.00 96.19 155 LEU A C 1
ATOM 1232 O O . LEU A 1 155 ? 23.190 -4.870 -19.882 1.00 96.19 155 LEU A O 1
ATOM 1236 N N . SER A 1 156 ? 23.485 -2.662 -20.146 1.00 95.00 156 SER A N 1
ATOM 1237 C CA . SER A 1 156 ? 24.938 -2.701 -19.938 1.00 95.00 156 SER A CA 1
ATOM 1238 C C . SER A 1 156 ? 25.355 -3.036 -18.501 1.00 95.00 156 SER A C 1
ATOM 1240 O O . SER A 1 156 ? 26.465 -3.520 -18.287 1.00 95.00 156 SER A O 1
ATOM 1242 N N . VAL A 1 157 ? 24.475 -2.804 -17.517 1.00 95.12 157 VAL A N 1
ATOM 1243 C CA . VAL A 1 157 ? 24.793 -2.964 -16.085 1.00 95.12 157 VAL A CA 1
ATOM 1244 C C . VAL A 1 157 ? 23.851 -3.904 -15.327 1.00 95.12 157 VAL A C 1
ATOM 1246 O O . VAL A 1 157 ? 24.155 -4.262 -14.190 1.00 95.12 157 VAL A O 1
ATOM 1249 N N . ASN A 1 158 ? 22.736 -4.340 -15.927 1.00 94.25 158 ASN A N 1
ATOM 1250 C CA . ASN A 1 158 ? 21.782 -5.261 -15.297 1.00 94.25 158 ASN A CA 1
ATOM 1251 C C . ASN A 1 158 ? 21.703 -6.586 -16.081 1.00 94.25 158 ASN A C 1
ATOM 1253 O O . ASN A 1 158 ? 20.875 -6.707 -16.984 1.00 94.25 158 ASN A O 1
ATOM 1257 N N . PRO A 1 159 ? 22.509 -7.610 -15.737 1.00 89.88 159 PRO A N 1
ATOM 1258 C CA . PRO A 1 159 ? 22.566 -8.866 -16.496 1.00 89.88 159 PRO A CA 1
ATOM 1259 C C . PRO A 1 159 ? 21.271 -9.692 -16.432 1.00 89.88 159 PRO A C 1
ATOM 1261 O O . PRO A 1 159 ? 21.043 -10.558 -17.275 1.00 89.88 159 PRO A O 1
ATOM 1264 N N . SER A 1 160 ? 20.415 -9.446 -15.436 1.00 89.81 160 SER A N 1
ATOM 1265 C CA . SER A 1 160 ? 19.116 -10.109 -15.305 1.00 89.81 160 SER A CA 1
ATOM 1266 C C . SER A 1 160 ? 18.051 -9.540 -16.245 1.00 89.81 160 SER A C 1
ATOM 1268 O O . SER A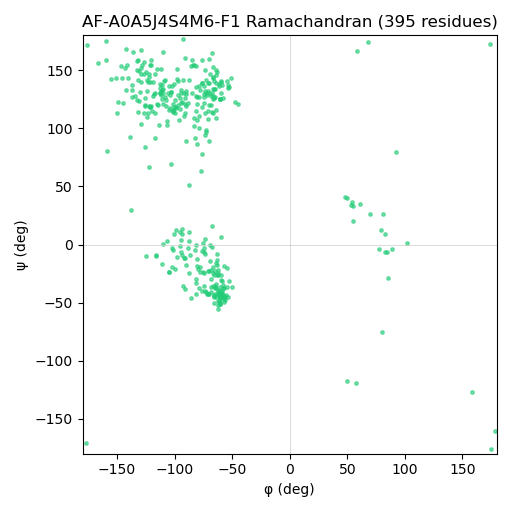 1 160 ? 17.074 -10.242 -16.514 1.00 89.81 160 SER A O 1
ATOM 1270 N N . VAL A 1 161 ? 18.235 -8.323 -16.772 1.00 93.25 161 VAL A N 1
ATOM 1271 C CA . VAL A 1 161 ? 17.300 -7.639 -17.679 1.00 93.25 161 VAL A CA 1
ATOM 1272 C C . VAL A 1 161 ? 17.586 -8.033 -19.128 1.00 93.25 161 VAL A C 1
ATOM 1274 O O . VAL A 1 161 ? 18.736 -8.197 -19.532 1.00 93.25 161 VAL A O 1
ATOM 1277 N N . ARG A 1 162 ? 16.534 -8.196 -19.930 1.00 93.69 162 ARG A N 1
ATOM 1278 C CA . ARG A 1 162 ? 16.613 -8.592 -21.341 1.00 93.69 162 ARG A CA 1
ATOM 1279 C C . ARG A 1 162 ? 15.853 -7.614 -22.230 1.00 93.69 162 ARG A C 1
ATOM 1281 O O . ARG A 1 162 ? 14.935 -6.924 -21.792 1.00 93.69 162 ARG A O 1
ATOM 1288 N N . ARG A 1 163 ? 16.225 -7.581 -23.513 1.00 94.31 163 ARG A N 1
ATOM 1289 C CA . ARG A 1 163 ? 15.433 -6.892 -24.542 1.00 94.31 163 ARG A CA 1
ATOM 1290 C C . ARG A 1 163 ? 14.024 -7.490 -24.583 1.00 94.31 163 ARG A C 1
ATOM 1292 O O . ARG A 1 163 ? 13.881 -8.709 -24.532 1.00 94.31 163 ARG A O 1
ATOM 1299 N N . GLY A 1 164 ? 13.017 -6.631 -24.685 1.00 93.62 164 GLY A N 1
ATOM 1300 C CA . GLY A 1 164 ? 11.603 -7.005 -24.656 1.00 93.62 164 GLY A CA 1
ATOM 1301 C C . GLY A 1 164 ? 11.003 -7.152 -23.254 1.00 93.62 164 GLY A C 1
ATOM 1302 O O . GLY A 1 164 ? 9.788 -7.305 -23.152 1.00 93.62 164 GLY A O 1
ATOM 1303 N N . ASP A 1 165 ? 11.798 -7.076 -22.181 1.00 95.44 165 ASP A N 1
ATOM 1304 C CA . ASP A 1 165 ? 11.239 -6.958 -20.831 1.00 95.44 165 ASP A CA 1
ATOM 1305 C C . ASP A 1 165 ? 10.467 -5.638 -20.698 1.00 95.44 165 ASP A C 1
ATOM 1307 O O . ASP A 1 165 ? 10.809 -4.636 -21.327 1.00 95.44 165 ASP A O 1
ATOM 1311 N N . GLN A 1 166 ? 9.442 -5.615 -19.851 1.00 94.94 166 GLN A N 1
ATOM 1312 C CA . GLN A 1 166 ? 8.667 -4.414 -19.555 1.00 94.94 166 GLN A CA 1
ATOM 1313 C C . GLN A 1 166 ? 8.772 -4.068 -18.071 1.00 94.94 166 GLN A C 1
ATOM 1315 O O . GLN A 1 166 ? 8.480 -4.898 -17.205 1.00 94.94 166 GLN A O 1
ATOM 1320 N N . LEU A 1 167 ? 9.134 -2.815 -17.794 1.00 94.50 167 LEU A N 1
ATOM 1321 C CA . LEU A 1 167 ? 9.045 -2.205 -16.474 1.00 94.50 167 LEU A CA 1
ATOM 1322 C C . LEU A 1 167 ? 7.692 -1.518 -16.337 1.00 94.50 167 LEU A C 1
ATOM 1324 O O . LEU A 1 167 ? 7.391 -0.611 -17.106 1.00 94.50 167 LEU A O 1
ATOM 1328 N N . THR A 1 168 ? 6.895 -1.916 -15.353 1.00 93.88 168 THR A N 1
ATOM 1329 C CA . THR A 1 168 ? 5.619 -1.265 -15.033 1.00 93.88 168 THR A CA 1
ATOM 1330 C C . THR A 1 168 ? 5.721 -0.572 -13.683 1.00 93.88 168 THR A C 1
ATOM 1332 O O . THR A 1 168 ? 6.115 -1.186 -12.694 1.00 93.88 168 THR A O 1
ATOM 1335 N N . ILE A 1 169 ? 5.343 0.699 -13.630 1.00 93.50 169 ILE A N 1
ATOM 1336 C CA . ILE A 1 169 ? 5.325 1.518 -12.422 1.00 93.50 169 ILE A CA 1
ATOM 1337 C C . ILE A 1 169 ? 3.874 1.672 -11.988 1.00 93.50 169 ILE A C 1
ATOM 1339 O O . ILE A 1 169 ? 3.050 2.252 -12.699 1.00 93.50 169 ILE A O 1
ATOM 1343 N N . VAL A 1 170 ? 3.567 1.137 -10.810 1.00 94.06 170 VAL A N 1
ATOM 1344 C CA . VAL A 1 170 ? 2.263 1.278 -10.167 1.00 94.06 170 VAL A CA 1
ATOM 1345 C C . VAL A 1 170 ? 2.351 2.432 -9.186 1.00 94.06 170 VAL A C 1
ATOM 1347 O O . VAL A 1 170 ? 2.974 2.303 -8.135 1.00 94.06 170 VAL A O 1
ATOM 1350 N N . HIS A 1 171 ? 1.727 3.557 -9.527 1.00 93.31 171 HIS A N 1
ATOM 1351 C CA . HIS A 1 171 ? 1.699 4.753 -8.693 1.00 93.31 171 HIS A CA 1
ATOM 1352 C C . HIS A 1 171 ? 0.317 4.917 -8.063 1.00 93.31 171 HIS A C 1
ATOM 1354 O O . HIS A 1 171 ? -0.659 5.260 -8.728 1.00 93.31 171 HIS A O 1
ATOM 1360 N N . ASN A 1 172 ? 0.226 4.635 -6.767 1.00 94.31 172 ASN A N 1
ATOM 1361 C CA . ASN A 1 172 ? -0.987 4.803 -5.982 1.00 94.31 172 ASN A CA 1
ATOM 1362 C C . ASN A 1 172 ? -0.958 6.156 -5.279 1.00 94.31 172 ASN A C 1
ATOM 1364 O O . ASN A 1 172 ? -0.131 6.387 -4.402 1.00 94.31 172 ASN A O 1
ATOM 1368 N N . LEU A 1 173 ? -1.902 7.020 -5.625 1.00 92.69 173 LEU A N 1
ATOM 1369 C CA . LEU A 1 173 ? -2.043 8.356 -5.066 1.00 92.69 173 LEU A CA 1
ATOM 1370 C C . LEU A 1 173 ? -3.031 8.348 -3.907 1.00 92.69 173 LEU A C 1
ATOM 1372 O O . LEU A 1 173 ? -4.134 7.807 -4.016 1.00 92.69 173 LEU A O 1
ATOM 1376 N N . GLN A 1 174 ? -2.642 8.984 -2.810 1.00 94.19 174 GLN A N 1
ATOM 1377 C CA . GLN A 1 174 ? -3.476 9.216 -1.644 1.00 94.19 174 GLN A CA 1
ATOM 1378 C C . GLN A 1 174 ? -4.001 10.651 -1.677 1.00 94.19 174 GLN A C 1
ATOM 1380 O O . GLN A 1 174 ? -3.244 11.610 -1.581 1.00 94.19 174 GLN A O 1
ATOM 1385 N N . THR A 1 175 ? -5.321 10.796 -1.738 1.00 92.38 175 THR A N 1
ATOM 1386 C CA . THR A 1 175 ? -6.007 12.093 -1.647 1.00 92.38 175 THR A CA 1
ATOM 1387 C C . THR A 1 175 ? -6.959 12.109 -0.456 1.00 92.38 175 THR A C 1
ATOM 1389 O O . THR A 1 175 ? -7.413 11.054 -0.004 1.00 92.38 175 THR A O 1
ATOM 1392 N N . LEU A 1 176 ? -7.243 13.297 0.076 1.00 91.56 176 LEU A N 1
ATOM 1393 C CA . LEU A 1 176 ? -8.271 13.527 1.092 1.00 91.56 176 LEU A CA 1
ATOM 1394 C C . LEU A 1 176 ? -9.411 14.312 0.445 1.00 91.56 176 LEU A C 1
ATOM 1396 O O . LEU A 1 176 ? -9.167 15.305 -0.235 1.00 91.56 176 LEU A O 1
ATOM 1400 N N . ILE A 1 177 ? -10.650 13.850 0.621 1.00 88.75 177 ILE A N 1
ATOM 1401 C CA . ILE A 1 177 ? -11.825 14.593 0.156 1.00 88.75 177 ILE A CA 1
ATOM 1402 C C . ILE A 1 177 ? -12.296 15.529 1.268 1.00 88.75 177 ILE A C 1
ATOM 1404 O O . ILE A 1 177 ? -12.698 15.064 2.335 1.00 88.75 177 ILE A O 1
ATOM 1408 N N . GLU A 1 178 ? -12.293 16.830 0.987 1.00 83.94 178 GLU A N 1
ATOM 1409 C CA . GLU A 1 178 ? -12.896 17.860 1.838 1.00 83.94 178 GLU A CA 1
ATOM 1410 C C . GLU A 1 178 ? -14.436 17.837 1.762 1.00 83.94 178 GLU A C 1
ATOM 1412 O O . GLU A 1 178 ? -14.992 17.469 0.721 1.00 83.94 178 GLU A O 1
ATOM 1417 N N . PRO A 1 179 ? -15.163 18.230 2.829 1.00 80.56 179 PRO A N 1
ATOM 1418 C CA . PRO A 1 179 ? -14.675 18.709 4.134 1.00 80.56 179 PRO A CA 1
ATOM 1419 C C . PRO A 1 179 ? -14.400 17.584 5.153 1.00 80.56 179 PRO A C 1
ATOM 1421 O O . PRO A 1 179 ? -13.893 17.814 6.249 1.00 80.56 179 PRO A O 1
ATOM 1424 N N . THR A 1 180 ? -14.786 16.346 4.837 1.00 79.00 180 THR A N 1
ATOM 1425 C CA . THR A 1 180 ? -14.787 15.230 5.798 1.00 79.00 180 THR A CA 1
ATOM 1426 C C . THR A 1 180 ? -13.424 14.562 5.973 1.00 79.00 180 THR A C 1
ATOM 1428 O O . THR A 1 180 ? -13.286 13.682 6.821 1.00 79.00 180 THR A O 1
ATOM 1431 N N . ASN A 1 181 ? -12.415 14.970 5.198 1.00 88.44 181 ASN A N 1
ATOM 1432 C CA . ASN A 1 181 ? -11.053 14.438 5.234 1.00 88.44 181 ASN A CA 1
ATOM 1433 C C . ASN A 1 181 ? -10.990 12.906 5.073 1.00 88.44 181 ASN A C 1
ATOM 1435 O O . ASN A 1 181 ? -10.164 12.214 5.678 1.00 88.44 181 ASN A O 1
ATOM 1439 N N . ILE A 1 182 ? -11.876 12.360 4.233 1.00 92.75 182 ILE A N 1
ATOM 1440 C CA . ILE A 1 182 ? -11.940 10.922 3.961 1.00 92.75 182 ILE A CA 1
ATOM 1441 C C . ILE A 1 182 ? -10.867 10.534 2.939 1.00 92.75 182 ILE A C 1
ATOM 1443 O O . ILE A 1 182 ? -10.848 11.096 1.838 1.00 92.75 182 ILE A O 1
ATOM 1447 N N . PRO A 1 183 ? -10.012 9.540 3.243 1.00 94.94 183 PRO A N 1
ATOM 1448 C CA . PRO A 1 183 ? -8.949 9.124 2.347 1.00 94.94 183 PRO A CA 1
ATOM 1449 C C . PRO A 1 183 ? -9.499 8.399 1.124 1.00 94.94 183 PRO A C 1
ATOM 1451 O O . PRO A 1 183 ? -10.396 7.553 1.209 1.00 94.94 183 PRO A O 1
ATOM 1454 N N . ARG A 1 184 ? -8.922 8.708 -0.032 1.00 94.19 184 ARG A N 1
ATOM 1455 C CA . ARG A 1 184 ? -9.163 8.054 -1.312 1.00 94.19 184 ARG A CA 1
ATOM 1456 C C . ARG A 1 184 ? -7.861 7.646 -1.955 1.00 94.19 184 ARG A C 1
ATOM 1458 O O . ARG A 1 184 ? -6.868 8.360 -1.883 1.00 94.19 184 ARG A O 1
ATOM 1465 N N . MET A 1 185 ? -7.937 6.528 -2.659 1.00 94.12 185 MET A N 1
ATOM 1466 C CA . MET A 1 185 ? -6.863 6.037 -3.495 1.00 94.12 185 MET A CA 1
ATOM 1467 C C . MET A 1 185 ? -7.264 6.150 -4.961 1.00 94.12 185 MET A C 1
ATOM 1469 O O . MET A 1 185 ? -8.365 5.728 -5.334 1.00 94.12 185 MET A O 1
ATOM 1473 N N . SER A 1 186 ? -6.360 6.673 -5.778 1.00 93.38 186 SER A N 1
ATOM 1474 C CA . SER A 1 186 ? -6.369 6.521 -7.232 1.00 93.38 186 SER A CA 1
ATOM 1475 C C . SER A 1 186 ? -5.075 5.840 -7.673 1.00 93.38 186 SER A C 1
ATOM 1477 O O . SER A 1 186 ? -4.097 5.815 -6.931 1.00 93.38 186 SER A O 1
ATOM 1479 N N . MET A 1 187 ? -5.088 5.237 -8.859 1.00 93.69 187 MET A N 1
ATOM 1480 C CA . MET A 1 187 ? -3.933 4.538 -9.416 1.00 93.69 187 MET A CA 1
ATOM 1481 C C . MET A 1 187 ? -3.597 5.136 -10.779 1.00 93.69 187 MET A C 1
ATOM 1483 O O . MET A 1 187 ? -4.484 5.292 -11.620 1.00 93.69 187 MET A O 1
ATOM 1487 N N . ARG A 1 188 ? -2.317 5.436 -10.990 1.00 92.06 188 ARG A N 1
ATOM 1488 C CA . ARG A 1 188 ? -1.715 5.736 -12.288 1.00 92.06 188 ARG A CA 1
ATOM 1489 C C . ARG A 1 188 ? -0.747 4.608 -12.636 1.00 92.06 188 ARG A C 1
ATOM 1491 O O . ARG A 1 188 ? -0.042 4.093 -11.769 1.00 92.06 188 ARG A O 1
ATOM 1498 N N . LEU A 1 189 ? -0.768 4.189 -13.895 1.00 92.06 189 LEU A N 1
ATOM 1499 C CA . LEU A 1 189 ? 0.117 3.156 -14.418 1.00 92.06 189 LEU A CA 1
ATOM 1500 C C . LEU A 1 189 ? 0.995 3.781 -15.489 1.00 92.06 189 LEU A C 1
ATOM 1502 O O . LEU A 1 189 ? 0.484 4.426 -16.402 1.00 92.06 189 LEU A O 1
ATOM 1506 N N . HIS A 1 190 ? 2.292 3.546 -15.374 1.00 93.31 190 HIS A N 1
ATOM 1507 C CA . HIS A 1 190 ? 3.278 3.911 -16.382 1.00 93.31 190 HIS A CA 1
ATOM 1508 C C . HIS A 1 190 ? 4.056 2.659 -16.761 1.00 93.31 190 HIS A C 1
ATOM 1510 O O . HIS A 1 190 ? 4.231 1.771 -15.924 1.00 93.31 190 HIS A O 1
ATOM 1516 N N . TYR A 1 191 ? 4.514 2.553 -18.003 1.00 93.50 191 TYR A N 1
ATOM 1517 C CA . TYR A 1 191 ? 5.320 1.412 -18.414 1.00 93.50 191 TYR A CA 1
ATOM 1518 C C . TYR A 1 191 ? 6.360 1.801 -19.457 1.00 93.50 191 TYR A C 1
ATOM 1520 O O . TYR A 1 191 ? 6.177 2.748 -20.213 1.00 93.50 191 TYR A O 1
ATOM 1528 N N . VAL A 1 192 ? 7.452 1.043 -19.490 1.00 94.88 192 VAL A N 1
ATOM 1529 C CA . VAL A 1 192 ? 8.510 1.158 -20.495 1.00 94.88 192 VAL A CA 1
ATOM 1530 C C . VAL A 1 192 ? 8.901 -0.243 -20.926 1.00 94.88 192 VAL A C 1
ATOM 1532 O O . VAL A 1 192 ? 9.219 -1.088 -20.088 1.00 94.88 192 VAL A O 1
ATOM 1535 N N . VAL A 1 193 ? 8.883 -0.490 -22.233 1.00 96.38 193 VAL A N 1
ATOM 1536 C CA . VAL A 1 193 ? 9.399 -1.728 -22.824 1.00 96.38 193 VAL A CA 1
ATOM 1537 C C . VAL A 1 193 ? 10.864 -1.513 -23.187 1.00 96.38 193 VAL A C 1
ATOM 1539 O O . VAL A 1 193 ? 11.206 -0.529 -23.840 1.00 96.38 193 VAL A O 1
ATOM 1542 N N . ILE A 1 194 ? 11.735 -2.433 -22.774 1.00 96.50 194 ILE A N 1
ATOM 1543 C CA . ILE A 1 194 ? 13.171 -2.366 -23.040 1.00 96.50 194 ILE A CA 1
ATOM 1544 C C . ILE A 1 194 ? 13.419 -2.683 -24.515 1.00 96.50 194 ILE A C 1
ATOM 1546 O O . ILE A 1 194 ? 13.506 -3.845 -24.921 1.00 96.50 194 ILE A O 1
ATOM 1550 N N . ASN A 1 195 ? 13.543 -1.633 -25.319 1.00 96.44 195 ASN A N 1
ATOM 1551 C CA . ASN A 1 195 ? 13.783 -1.702 -26.751 1.00 96.44 195 ASN A CA 1
ATOM 1552 C C . ASN A 1 195 ? 14.924 -0.755 -27.131 1.00 96.44 195 ASN A C 1
ATOM 1554 O O . ASN A 1 195 ? 14.771 0.460 -27.062 1.00 96.44 195 ASN A O 1
ATOM 1558 N N . THR A 1 196 ? 16.050 -1.314 -27.578 1.00 96.50 196 THR A N 1
ATOM 1559 C CA . THR A 1 196 ? 17.248 -0.550 -27.965 1.00 96.50 196 THR A CA 1
ATOM 1560 C C . THR A 1 196 ? 17.077 0.269 -29.243 1.00 96.50 196 THR A C 1
ATOM 1562 O O . THR A 1 196 ? 17.908 1.127 -29.515 1.00 96.50 196 THR A O 1
ATOM 1565 N N . GLU A 1 197 ? 16.024 0.011 -30.018 1.00 96.88 197 GLU A N 1
ATOM 1566 C CA . GLU A 1 197 ? 15.737 0.677 -31.294 1.00 96.88 197 GLU A CA 1
ATOM 1567 C C . GLU A 1 197 ? 14.650 1.757 -31.168 1.00 96.88 197 GLU A C 1
ATOM 1569 O O . GLU A 1 197 ? 14.373 2.460 -32.135 1.00 96.88 197 GLU A O 1
ATOM 1574 N N . SER A 1 198 ? 14.025 1.913 -29.992 1.00 96.25 198 SER A N 1
ATOM 1575 C CA . SER A 1 198 ? 12.962 2.908 -29.810 1.00 96.25 198 SER A CA 1
ATOM 1576 C C . SER A 1 198 ? 13.515 4.337 -29.824 1.00 96.25 198 SER A C 1
ATOM 1578 O O . SER A 1 198 ? 14.474 4.678 -29.122 1.00 96.25 198 SER A O 1
ATOM 1580 N N . THR A 1 199 ? 12.855 5.187 -30.607 1.00 96.62 199 THR A N 1
ATOM 1581 C CA . THR A 1 199 ? 13.092 6.633 -30.679 1.00 96.62 199 THR A CA 1
ATOM 1582 C C . THR A 1 199 ? 12.151 7.433 -29.781 1.00 96.62 199 THR A C 1
ATOM 1584 O O . THR A 1 199 ? 12.263 8.655 -29.741 1.00 96.62 199 THR A O 1
ATOM 1587 N N . ASP A 1 200 ? 11.237 6.769 -29.070 1.00 96.62 200 ASP A N 1
ATOM 1588 C CA . ASP A 1 200 ? 10.255 7.426 -28.209 1.00 96.62 200 ASP A CA 1
ATOM 1589 C C . ASP A 1 200 ? 10.954 8.107 -27.031 1.00 96.62 200 ASP A C 1
ATOM 1591 O O . ASP A 1 200 ? 11.928 7.580 -26.479 1.00 96.62 200 ASP A O 1
ATOM 1595 N N . ILE A 1 201 ? 10.455 9.272 -26.624 1.00 96.12 201 ILE A N 1
ATOM 1596 C CA . ILE A 1 201 ? 11.016 10.020 -25.498 1.00 96.12 201 ILE A CA 1
ATOM 1597 C C . ILE A 1 201 ? 10.616 9.330 -24.189 1.00 96.12 201 ILE A C 1
ATOM 1599 O O . ILE A 1 201 ? 9.443 9.054 -23.940 1.00 96.12 201 ILE A O 1
ATOM 1603 N N . LEU A 1 202 ? 11.594 9.073 -23.313 1.00 94.06 202 LEU A N 1
ATOM 1604 C CA . LEU A 1 202 ? 11.364 8.330 -22.071 1.00 94.06 202 LEU A CA 1
ATOM 1605 C C . LEU A 1 202 ? 10.368 9.043 -21.142 1.00 94.06 202 LEU A C 1
ATOM 1607 O O . LEU A 1 202 ? 9.467 8.404 -20.598 1.00 94.06 202 LEU A O 1
ATOM 1611 N N . TYR A 1 203 ? 10.501 10.364 -20.984 1.00 93.31 203 TYR A N 1
ATOM 1612 C CA . TYR A 1 203 ? 9.635 11.138 -20.090 1.00 93.31 203 TYR A CA 1
ATOM 1613 C C . TYR A 1 203 ? 8.210 11.365 -20.607 1.00 93.31 203 TYR A C 1
ATOM 1615 O O . TYR A 1 203 ? 7.353 11.809 -19.845 1.00 93.31 203 TYR A O 1
ATOM 1623 N N . GLU A 1 204 ? 7.918 10.999 -21.856 1.00 92.62 204 GLU A N 1
ATOM 1624 C CA . GLU A 1 204 ? 6.536 10.918 -22.341 1.00 92.62 204 GLU A CA 1
ATOM 1625 C C . GLU A 1 204 ? 5.839 9.637 -21.857 1.00 92.62 204 GLU A C 1
ATOM 1627 O O . GLU A 1 204 ? 4.617 9.606 -21.730 1.00 92.62 204 GLU A O 1
ATOM 1632 N N . GLN A 1 205 ? 6.610 8.591 -21.535 1.00 90.44 205 GLN A N 1
ATOM 1633 C CA . GLN A 1 205 ? 6.094 7.319 -21.016 1.00 90.44 205 GLN A CA 1
ATOM 1634 C C . GLN A 1 205 ? 6.034 7.305 -19.482 1.00 90.44 205 GLN A C 1
ATOM 1636 O O . GLN A 1 205 ? 5.097 6.761 -18.888 1.00 90.44 205 GLN A O 1
ATOM 1641 N N . VAL A 1 206 ? 7.032 7.908 -18.824 1.00 89.88 206 VAL A N 1
ATOM 1642 C CA . VAL A 1 206 ? 7.166 7.916 -17.361 1.00 89.88 206 VAL A CA 1
ATOM 1643 C C . VAL A 1 206 ? 7.501 9.317 -16.843 1.00 89.88 206 VAL A C 1
ATOM 1645 O O . VAL A 1 206 ? 8.500 9.888 -17.266 1.00 89.88 206 VAL A O 1
ATOM 1648 N N . PRO A 1 207 ? 6.750 9.864 -15.871 1.00 88.38 207 PRO A N 1
ATOM 1649 C CA . PRO A 1 207 ? 7.057 11.164 -15.283 1.00 88.38 207 PRO A CA 1
ATOM 1650 C C . PRO A 1 207 ? 8.438 11.209 -14.619 1.00 88.38 207 PRO A C 1
ATOM 1652 O O . PRO A 1 207 ? 8.808 10.296 -13.879 1.00 88.38 207 PRO A O 1
ATOM 1655 N N . GLN A 1 208 ? 9.151 12.323 -14.795 1.00 88.00 208 GLN A N 1
ATOM 1656 C CA . GLN A 1 208 ? 10.480 12.539 -14.211 1.00 88.00 208 GLN A CA 1
ATOM 1657 C C . GLN A 1 208 ? 10.501 12.402 -12.677 1.00 88.00 208 GLN A C 1
ATOM 1659 O O . GLN A 1 208 ? 11.444 11.832 -12.135 1.00 88.00 208 GLN A O 1
ATOM 1664 N N . SER A 1 209 ? 9.457 12.858 -11.975 1.00 83.94 209 SER A N 1
ATOM 1665 C CA . SER A 1 209 ? 9.354 12.737 -10.507 1.00 83.94 209 SER A CA 1
ATOM 1666 C C . SER A 1 209 ? 9.321 11.284 -10.020 1.00 83.94 209 SER A C 1
ATOM 1668 O O . SER A 1 209 ? 9.746 10.974 -8.908 1.00 83.94 209 SER A O 1
ATOM 1670 N N . LEU A 1 210 ? 8.850 10.366 -10.869 1.00 83.56 210 LEU A N 1
ATOM 1671 C CA . LEU A 1 210 ? 8.788 8.937 -10.572 1.00 83.56 210 LEU A CA 1
ATOM 1672 C C . LEU A 1 210 ? 10.036 8.181 -11.031 1.00 83.56 210 LEU A C 1
ATOM 1674 O O . LEU A 1 210 ? 10.170 6.997 -10.717 1.00 83.56 210 LEU A O 1
ATOM 1678 N N . TYR A 1 211 ? 10.905 8.810 -11.826 1.00 84.00 211 TYR A N 1
ATOM 1679 C CA . TYR A 1 211 ? 11.931 8.086 -12.564 1.00 84.00 211 TYR A CA 1
ATOM 1680 C C . TYR A 1 211 ? 13.101 8.977 -12.979 1.00 84.00 211 TYR A C 1
ATOM 1682 O O . TYR A 1 211 ? 13.197 9.404 -14.125 1.00 84.00 211 TYR A O 1
ATOM 1690 N N . TYR A 1 212 ? 14.029 9.229 -12.060 1.00 88.69 212 TYR A N 1
ATOM 1691 C CA . TYR A 1 212 ? 15.267 9.956 -12.356 1.00 88.69 212 TYR A CA 1
ATOM 1692 C C . TYR A 1 212 ? 16.497 9.193 -11.858 1.00 88.69 212 TYR A C 1
ATOM 1694 O O . TYR A 1 212 ? 16.388 8.219 -11.113 1.00 88.69 212 TYR A O 1
ATOM 1702 N N . VAL A 1 213 ? 17.685 9.622 -12.290 1.00 90.50 213 VAL A N 1
ATOM 1703 C CA . VAL A 1 213 ? 18.950 8.984 -11.902 1.00 90.50 213 VAL A CA 1
ATOM 1704 C C . VAL A 1 213 ? 19.515 9.639 -10.646 1.00 90.50 213 VAL A C 1
ATOM 1706 O O . VAL A 1 213 ? 19.749 10.846 -10.620 1.00 90.50 213 VAL A O 1
ATOM 1709 N N . ASN A 1 214 ? 19.808 8.834 -9.629 1.00 89.38 214 ASN A N 1
ATOM 1710 C CA . ASN A 1 214 ? 20.547 9.228 -8.438 1.00 89.38 214 ASN A CA 1
ATOM 1711 C C . ASN A 1 214 ? 21.727 8.271 -8.228 1.00 89.38 214 ASN A C 1
ATOM 1713 O O . ASN A 1 214 ? 21.529 7.086 -7.975 1.00 89.38 214 ASN A O 1
ATOM 1717 N N . ASN A 1 215 ? 22.960 8.769 -8.370 1.00 87.69 215 ASN A N 1
ATOM 1718 C CA . ASN A 1 215 ? 24.193 7.995 -8.159 1.00 87.69 215 ASN A CA 1
ATOM 1719 C C . ASN A 1 215 ? 24.233 6.639 -8.901 1.00 87.69 215 ASN A C 1
ATOM 1721 O O . ASN A 1 215 ? 24.696 5.638 -8.356 1.00 87.69 215 ASN A O 1
ATOM 1725 N N . GLY A 1 216 ? 23.739 6.598 -10.145 1.00 90.44 216 GLY A N 1
ATOM 1726 C CA . GLY A 1 216 ? 23.686 5.373 -10.955 1.00 90.44 216 GLY A CA 1
ATOM 1727 C C . GLY A 1 216 ? 22.529 4.426 -10.613 1.00 90.44 216 GLY A C 1
ATOM 1728 O O . GLY A 1 216 ? 22.525 3.287 -11.070 1.00 90.44 216 GLY A O 1
ATOM 1729 N N . TYR A 1 217 ? 21.543 4.870 -9.837 1.00 92.25 217 TYR A N 1
ATOM 1730 C CA . TYR A 1 217 ? 20.316 4.130 -9.549 1.00 92.25 217 TYR A CA 1
ATOM 1731 C C . TYR A 1 217 ? 19.091 4.917 -9.993 1.00 92.25 217 TYR A C 1
ATOM 1733 O O . TYR A 1 217 ? 19.115 6.146 -10.040 1.00 92.25 217 TYR A O 1
ATOM 1741 N N . ILE A 1 218 ? 18.004 4.212 -10.288 1.00 92.06 218 ILE A N 1
ATOM 1742 C CA . ILE A 1 218 ? 16.704 4.851 -10.492 1.00 92.06 218 ILE A CA 1
ATOM 1743 C C . ILE A 1 218 ? 16.094 5.215 -9.142 1.00 92.06 218 ILE A C 1
ATOM 1745 O O . ILE A 1 218 ? 16.039 4.375 -8.237 1.00 92.06 218 ILE A O 1
ATOM 1749 N N . ALA A 1 219 ? 15.599 6.444 -9.039 1.00 91.50 219 ALA A N 1
ATOM 1750 C CA . ALA A 1 219 ? 14.971 6.984 -7.848 1.00 91.50 219 ALA A CA 1
ATOM 1751 C C . ALA A 1 219 ? 13.625 7.669 -8.139 1.00 91.50 219 ALA A C 1
ATOM 1753 O O . ALA A 1 219 ? 13.342 8.096 -9.262 1.00 91.50 219 ALA A O 1
ATOM 1754 N N . THR A 1 220 ? 12.819 7.778 -7.085 1.00 89.31 220 THR A N 1
ATOM 1755 C CA . THR A 1 220 ? 11.594 8.581 -6.987 1.00 89.31 220 THR A CA 1
ATOM 1756 C C . THR A 1 220 ? 11.837 9.720 -6.008 1.00 89.31 220 THR A C 1
ATOM 1758 O O . THR A 1 220 ? 12.360 9.476 -4.916 1.00 89.31 220 THR A O 1
ATOM 1761 N N . ASP A 1 221 ? 11.480 10.946 -6.385 1.00 83.12 221 ASP A N 1
ATOM 1762 C CA . ASP A 1 221 ? 11.718 12.120 -5.547 1.00 83.12 221 ASP A CA 1
ATOM 1763 C C . ASP A 1 221 ? 10.506 12.436 -4.655 1.00 83.12 221 ASP A C 1
ATOM 1765 O O . ASP A 1 221 ? 9.448 11.803 -4.726 1.00 83.12 221 ASP A O 1
ATOM 1769 N N . ALA A 1 222 ? 10.659 13.449 -3.802 1.00 75.12 222 ALA A N 1
ATOM 1770 C CA . ALA A 1 222 ? 9.603 13.915 -2.910 1.00 75.12 222 ALA A CA 1
ATOM 1771 C C . ALA A 1 222 ? 8.374 14.489 -3.649 1.00 75.12 222 ALA A C 1
ATOM 1773 O O . ALA A 1 222 ? 7.305 14.612 -3.050 1.00 75.12 222 ALA A O 1
ATOM 1774 N N . ASN A 1 223 ? 8.493 14.818 -4.942 1.00 78.94 223 ASN A N 1
ATOM 1775 C CA . ASN A 1 223 ? 7.401 15.357 -5.754 1.00 78.94 223 ASN A CA 1
ATOM 1776 C C . ASN A 1 223 ? 6.463 14.262 -6.279 1.00 78.94 223 ASN A C 1
ATOM 1778 O O . ASN A 1 223 ? 5.473 14.575 -6.937 1.00 78.94 223 ASN A O 1
ATOM 1782 N N . ALA A 1 224 ? 6.718 12.988 -5.970 1.00 73.81 224 ALA A N 1
ATOM 1783 C CA . ALA A 1 224 ? 5.878 11.850 -6.349 1.00 73.81 224 ALA A CA 1
ATOM 1784 C C . ALA A 1 224 ? 4.491 11.803 -5.674 1.00 73.81 224 ALA A C 1
ATOM 1786 O O . ALA A 1 224 ? 3.816 10.772 -5.725 1.00 73.81 224 ALA A O 1
ATOM 1787 N N . GLU A 1 225 ? 4.051 12.916 -5.082 1.00 84.38 225 GLU A N 1
ATOM 1788 C CA . GLU A 1 225 ? 2.798 13.079 -4.351 1.00 84.38 225 GLU A CA 1
ATOM 1789 C C . GLU A 1 225 ? 2.662 12.099 -3.156 1.00 84.38 225 GLU A C 1
ATOM 1791 O O . GLU A 1 225 ? 3.418 11.140 -2.948 1.00 84.38 225 GLU A O 1
ATOM 1796 N N . MET A 1 226 ? 1.691 12.362 -2.283 1.00 87.50 226 MET A N 1
ATOM 1797 C CA . MET A 1 226 ? 1.420 11.482 -1.148 1.00 87.50 226 MET A CA 1
ATOM 1798 C C . MET A 1 226 ? 0.808 10.166 -1.644 1.00 87.50 226 MET A C 1
ATOM 1800 O O . MET A 1 226 ? -0.174 10.186 -2.382 1.00 87.50 226 MET A O 1
ATOM 1804 N N . GLY A 1 227 ? 1.328 9.015 -1.208 1.00 91.38 227 GLY A N 1
ATOM 1805 C CA . GLY A 1 227 ? 0.796 7.725 -1.639 1.00 91.38 227 GLY A CA 1
ATOM 1806 C C . GLY A 1 227 ? 1.775 6.565 -1.494 1.00 91.38 227 GLY A C 1
ATOM 1807 O O . GLY A 1 227 ? 2.284 6.303 -0.402 1.00 91.38 227 GLY A O 1
ATOM 1808 N N . GLY A 1 228 ? 1.986 5.830 -2.583 1.00 93.12 228 GLY A N 1
ATOM 1809 C CA . GLY A 1 228 ? 2.905 4.702 -2.648 1.00 93.12 228 GLY A CA 1
ATOM 1810 C C . GLY A 1 228 ? 3.194 4.261 -4.080 1.00 93.12 228 GLY A C 1
ATOM 1811 O O . GLY A 1 228 ? 2.398 4.493 -4.989 1.00 93.12 228 GLY A O 1
ATOM 1812 N N . ILE A 1 229 ? 4.339 3.619 -4.272 1.00 93.62 229 ILE A N 1
ATOM 1813 C CA . ILE A 1 229 ? 4.860 3.216 -5.575 1.00 93.62 229 ILE A CA 1
ATOM 1814 C C . ILE A 1 229 ? 5.339 1.764 -5.552 1.00 93.62 229 ILE A C 1
ATOM 1816 O O . ILE A 1 229 ? 5.788 1.264 -4.522 1.00 93.62 229 ILE A O 1
ATOM 1820 N N . ALA A 1 230 ? 5.260 1.084 -6.689 1.00 94.19 230 ALA A N 1
ATOM 1821 C CA . ALA A 1 230 ? 5.938 -0.186 -6.920 1.00 94.19 230 ALA A CA 1
ATOM 1822 C C . ALA A 1 230 ? 6.433 -0.282 -8.362 1.00 94.19 230 ALA A C 1
ATOM 1824 O O . ALA A 1 230 ? 5.822 0.270 -9.277 1.00 94.19 230 ALA A O 1
ATOM 1825 N N . TYR A 1 231 ? 7.510 -1.039 -8.551 1.00 94.00 231 TYR A N 1
ATOM 1826 C CA . TYR A 1 231 ? 8.140 -1.277 -9.845 1.00 94.00 231 TYR A CA 1
ATOM 1827 C C . TYR A 1 231 ? 8.114 -2.770 -10.153 1.00 94.00 231 TYR A C 1
ATOM 1829 O O . TYR A 1 231 ? 8.748 -3.552 -9.453 1.00 94.00 231 TYR A O 1
ATOM 1837 N N . ILE A 1 232 ? 7.390 -3.176 -11.189 1.00 94.25 232 ILE A N 1
ATOM 1838 C CA . ILE A 1 232 ? 7.209 -4.579 -11.562 1.00 94.25 232 ILE A CA 1
ATOM 1839 C C . ILE A 1 232 ? 7.960 -4.845 -12.864 1.00 94.25 232 ILE A C 1
ATOM 1841 O O . ILE A 1 232 ? 7.656 -4.236 -13.890 1.00 94.25 232 ILE A O 1
ATOM 1845 N N . TRP A 1 233 ? 8.903 -5.786 -12.833 1.00 94.38 233 TRP A N 1
ATOM 1846 C CA . TRP A 1 233 ? 9.438 -6.394 -14.044 1.00 94.38 233 TRP A CA 1
ATOM 1847 C C . TRP A 1 233 ? 8.476 -7.445 -14.565 1.00 94.38 233 TRP A C 1
ATOM 1849 O O . TRP A 1 233 ? 7.977 -8.281 -13.810 1.00 94.38 233 TRP A O 1
ATOM 1859 N N . SER A 1 234 ? 8.271 -7.427 -15.874 1.00 93.88 234 SER A N 1
ATOM 1860 C CA . SER A 1 234 ? 7.539 -8.458 -16.591 1.00 93.88 234 SER A CA 1
ATOM 1861 C C . SER A 1 234 ? 8.317 -8.899 -17.822 1.00 93.88 234 SER A C 1
ATOM 1863 O O . SER A 1 234 ? 8.958 -8.089 -18.493 1.00 93.88 234 SER A O 1
ATOM 1865 N N . ARG A 1 235 ? 8.281 -10.200 -18.101 1.00 93.12 235 ARG A N 1
ATOM 1866 C CA . ARG A 1 235 ? 8.952 -10.827 -19.240 1.00 93.12 235 ARG A CA 1
ATOM 1867 C C . ARG A 1 235 ? 8.021 -11.839 -19.876 1.00 93.12 235 ARG A C 1
ATOM 1869 O O . ARG A 1 235 ? 7.418 -12.637 -19.169 1.00 93.12 235 ARG A O 1
ATOM 1876 N N . GLN A 1 236 ? 7.964 -11.871 -21.200 1.00 90.69 236 GLN A N 1
ATOM 1877 C CA . GLN A 1 236 ? 7.259 -12.931 -21.912 1.00 90.69 236 GLN A CA 1
ATOM 1878 C C . GLN A 1 236 ? 7.878 -14.303 -21.590 1.00 90.69 236 GLN A C 1
ATOM 1880 O O . GLN A 1 236 ? 9.082 -14.493 -21.771 1.00 90.69 236 GLN A O 1
ATOM 1885 N N . ASP A 1 237 ? 7.077 -15.263 -21.118 1.00 86.62 237 ASP A N 1
ATOM 1886 C CA . ASP A 1 237 ? 7.567 -16.622 -20.873 1.00 86.62 237 ASP A CA 1
ATOM 1887 C C . ASP A 1 237 ? 7.896 -17.292 -22.223 1.00 86.62 237 ASP A C 1
ATOM 1889 O O . ASP A 1 237 ? 6.994 -17.436 -23.058 1.00 86.62 237 ASP A O 1
ATOM 1893 N N . PRO A 1 238 ? 9.155 -17.714 -22.461 1.00 82.81 238 PRO A N 1
ATOM 1894 C CA . PRO A 1 238 ? 9.543 -18.368 -23.710 1.00 82.81 238 PRO A CA 1
ATOM 1895 C C . PRO A 1 238 ? 8.829 -19.708 -23.930 1.00 82.81 238 PRO A C 1
ATOM 1897 O O . PRO A 1 238 ? 8.649 -20.119 -25.072 1.00 82.81 238 PRO A O 1
ATOM 1900 N N . ASN A 1 239 ? 8.401 -20.381 -22.857 1.00 84.38 239 ASN A N 1
ATOM 1901 C CA . ASN A 1 239 ? 7.708 -21.668 -22.931 1.00 84.38 239 ASN A CA 1
ATOM 1902 C C . ASN A 1 239 ? 6.183 -21.510 -23.027 1.00 84.38 239 ASN A C 1
ATOM 1904 O O . ASN A 1 239 ? 5.485 -22.448 -23.412 1.00 84.38 239 ASN A O 1
ATOM 1908 N N . HIS A 1 240 ? 5.649 -20.335 -22.675 1.00 81.31 240 HIS A N 1
ATOM 1909 C CA . HIS A 1 240 ? 4.213 -20.068 -22.646 1.00 81.31 240 HIS A CA 1
ATOM 1910 C C . HIS A 1 240 ? 3.909 -18.668 -23.208 1.00 81.31 240 HIS A C 1
ATOM 1912 O O . HIS A 1 240 ? 3.839 -17.702 -22.448 1.00 81.31 240 HIS A O 1
ATOM 1918 N N . PRO A 1 241 ? 3.622 -18.532 -24.516 1.00 74.81 241 PRO A N 1
ATOM 1919 C CA . PRO A 1 241 ? 3.441 -17.229 -25.173 1.00 74.81 241 PRO A CA 1
ATOM 1920 C C . PRO A 1 241 ? 2.253 -16.402 -24.644 1.00 74.81 241 PRO A C 1
ATOM 1922 O O . PRO A 1 241 ? 2.179 -15.205 -24.883 1.00 74.81 241 PRO A O 1
ATOM 1925 N N . ASN A 1 242 ? 1.346 -17.004 -23.871 1.00 75.94 242 ASN A N 1
ATOM 1926 C CA . ASN A 1 242 ? 0.218 -16.306 -23.243 1.00 75.94 242 ASN A CA 1
ATOM 1927 C C . ASN A 1 242 ? 0.454 -15.971 -21.758 1.00 75.94 242 ASN A C 1
ATOM 1929 O O . ASN A 1 242 ? -0.493 -15.609 -21.059 1.00 75.94 242 ASN A O 1
ATOM 1933 N N . LYS A 1 243 ? 1.675 -16.152 -21.240 1.00 82.69 243 LYS A N 1
ATOM 1934 C CA . LYS A 1 243 ? 2.011 -15.898 -19.834 1.00 82.69 243 LYS A CA 1
ATOM 1935 C C . LYS A 1 243 ? 3.239 -15.006 -19.709 1.00 82.69 243 LYS A C 1
ATOM 1937 O O . LYS A 1 243 ? 4.222 -15.191 -20.418 1.00 82.69 243 LYS A O 1
ATOM 1942 N N . ALA A 1 244 ? 3.191 -14.083 -18.756 1.00 87.31 244 ALA A N 1
ATOM 1943 C CA . ALA A 1 244 ? 4.344 -13.291 -18.361 1.00 87.31 244 ALA A CA 1
ATOM 1944 C C . ALA A 1 244 ? 4.957 -13.852 -17.068 1.00 87.31 244 ALA A C 1
ATOM 1946 O O . ALA A 1 244 ? 4.240 -14.211 -16.133 1.00 87.31 244 ALA A O 1
ATOM 1947 N N . LEU A 1 245 ? 6.285 -13.912 -17.023 1.00 92.12 245 LEU A N 1
ATOM 1948 C CA . LEU A 1 245 ? 7.067 -14.015 -15.797 1.00 92.12 245 LEU A CA 1
ATOM 1949 C C . LEU A 1 245 ? 7.092 -12.640 -15.131 1.00 92.12 245 LEU A C 1
ATOM 1951 O O . LEU A 1 245 ? 7.250 -11.635 -15.825 1.00 92.12 245 LEU A O 1
ATOM 1955 N N . LEU A 1 246 ? 6.965 -12.591 -13.808 1.00 93.44 246 LEU A N 1
ATOM 1956 C CA . LEU A 1 246 ? 6.852 -11.337 -13.060 1.00 93.44 246 LEU A CA 1
ATOM 1957 C C . LEU A 1 246 ? 7.846 -11.276 -11.908 1.00 93.44 246 LEU A C 1
ATOM 1959 O O . LEU A 1 246 ? 8.191 -12.309 -11.339 1.00 93.44 246 LEU A O 1
ATOM 1963 N N . SER A 1 247 ? 8.263 -10.072 -11.521 1.00 94.12 247 SER A N 1
ATOM 1964 C CA . SER A 1 247 ? 8.941 -9.862 -10.238 1.00 94.12 247 SER A CA 1
ATOM 1965 C C . SER A 1 247 ? 7.912 -9.756 -9.107 1.00 94.12 247 SER A C 1
ATOM 1967 O O . SER A 1 247 ? 6.933 -9.009 -9.265 1.00 94.12 247 SER A O 1
ATOM 1969 N N . PRO A 1 248 ? 8.117 -10.415 -7.955 1.00 94.25 248 PRO A N 1
ATOM 1970 C CA . PRO A 1 248 ? 7.261 -10.224 -6.796 1.00 94.25 248 PRO A CA 1
ATOM 1971 C C . PRO A 1 248 ? 7.433 -8.805 -6.251 1.00 94.25 248 PRO A C 1
ATOM 1973 O O . PRO A 1 248 ? 8.560 -8.327 -6.124 1.00 94.25 248 PRO A O 1
ATOM 1976 N N . GLN A 1 249 ? 6.322 -8.123 -5.951 1.00 94.81 249 GLN A N 1
ATOM 1977 C CA . GLN A 1 249 ? 6.351 -6.732 -5.502 1.00 94.81 249 GLN A CA 1
ATOM 1978 C C . GLN A 1 249 ? 5.278 -6.357 -4.492 1.00 94.81 249 GLN A C 1
ATOM 1980 O O . GLN A 1 249 ? 4.110 -6.743 -4.609 1.00 94.81 249 GLN A O 1
ATOM 1985 N N . SER A 1 250 ? 5.699 -5.494 -3.570 1.00 95.00 250 SER A N 1
ATOM 1986 C CA . SER A 1 250 ? 4.853 -4.761 -2.635 1.00 95.00 250 SER A CA 1
ATOM 1987 C C . SER A 1 250 ? 4.924 -3.261 -2.905 1.00 95.00 250 SER A C 1
ATOM 1989 O O . SER A 1 250 ? 5.943 -2.746 -3.357 1.00 95.00 250 SER A O 1
ATOM 1991 N N . ILE A 1 251 ? 3.843 -2.548 -2.598 1.00 95.00 251 ILE A N 1
ATOM 1992 C CA . ILE A 1 251 ? 3.842 -1.082 -2.593 1.00 95.00 251 ILE A CA 1
ATOM 1993 C C . ILE A 1 251 ? 4.793 -0.576 -1.503 1.00 95.00 251 ILE A C 1
ATOM 1995 O O . ILE A 1 251 ? 4.719 -1.006 -0.354 1.00 95.00 251 ILE A O 1
ATOM 1999 N N . VAL A 1 252 ? 5.634 0.396 -1.842 1.00 94.19 252 VAL A N 1
ATOM 2000 C CA . VAL A 1 252 ? 6.427 1.168 -0.885 1.00 94.19 252 VAL A CA 1
ATOM 2001 C C . VAL A 1 252 ? 5.826 2.557 -0.763 1.00 94.19 252 VAL A C 1
ATOM 2003 O O . VAL A 1 252 ? 5.502 3.202 -1.757 1.00 94.19 252 VAL A O 1
ATOM 2006 N N . LEU A 1 253 ? 5.601 2.999 0.471 1.00 92.88 253 LEU A N 1
ATOM 2007 C CA . LEU A 1 253 ? 4.955 4.279 0.738 1.00 92.88 253 LEU A CA 1
ATOM 2008 C C . LEU A 1 253 ? 5.902 5.431 0.414 1.00 92.88 253 LEU A C 1
ATOM 2010 O O . LEU A 1 253 ? 7.097 5.351 0.702 1.00 92.88 253 LEU A O 1
ATOM 2014 N N . THR A 1 254 ? 5.362 6.510 -0.149 1.00 88.50 254 THR A N 1
ATOM 2015 C CA . THR A 1 254 ? 6.149 7.734 -0.316 1.00 88.50 254 THR A CA 1
ATOM 2016 C C . THR A 1 254 ? 6.419 8.362 1.059 1.00 88.50 254 THR A C 1
ATOM 2018 O O . THR A 1 254 ? 5.563 8.249 1.946 1.00 88.50 254 THR A O 1
ATOM 2021 N N . PRO A 1 255 ? 7.575 9.025 1.272 1.00 79.75 255 PRO A N 1
ATOM 2022 C CA . PRO A 1 255 ? 7.934 9.608 2.572 1.00 79.75 255 PRO A CA 1
ATOM 2023 C C . PRO A 1 255 ? 6.857 10.536 3.161 1.00 79.75 255 PRO A C 1
ATOM 2025 O O . PRO A 1 255 ? 6.646 10.558 4.371 1.00 79.75 255 PRO A O 1
ATOM 2028 N N . GLY A 1 256 ? 6.097 11.232 2.307 1.00 74.69 256 GLY A N 1
ATOM 2029 C CA . GLY A 1 256 ? 4.996 12.112 2.713 1.00 74.69 256 GLY A CA 1
ATOM 2030 C C . GLY A 1 256 ? 3.705 11.416 3.176 1.00 74.69 256 GLY A C 1
ATOM 2031 O O . GLY A 1 256 ? 2.758 12.100 3.566 1.00 74.69 256 GLY A O 1
ATOM 2032 N N . ASN A 1 257 ? 3.602 10.082 3.138 1.00 82.69 257 ASN A N 1
ATOM 2033 C CA . ASN A 1 257 ? 2.368 9.371 3.493 1.00 82.69 257 ASN A CA 1
ATOM 2034 C C . ASN A 1 257 ? 2.178 9.215 5.012 1.00 82.69 257 ASN A C 1
ATOM 2036 O O . ASN A 1 257 ? 2.471 8.181 5.614 1.00 82.69 257 ASN A O 1
ATOM 2040 N N . THR A 1 258 ? 1.584 10.238 5.622 1.00 86.50 258 THR A N 1
ATOM 2041 C CA . THR A 1 258 ? 1.173 10.235 7.037 1.00 86.50 258 THR A CA 1
ATOM 2042 C C . THR A 1 258 ? -0.164 9.518 7.273 1.00 86.50 258 THR A C 1
ATOM 2044 O O . THR A 1 258 ? -0.464 9.081 8.388 1.00 86.50 258 THR A O 1
ATOM 2047 N N . ILE A 1 259 ? -0.970 9.337 6.220 1.00 91.94 259 ILE A N 1
ATOM 2048 C CA . ILE A 1 259 ? -2.306 8.731 6.304 1.00 91.94 259 ILE A CA 1
ATOM 2049 C C . ILE A 1 259 ? -2.212 7.269 6.722 1.00 91.94 259 ILE A C 1
ATOM 2051 O O . ILE A 1 259 ? -2.944 6.844 7.617 1.00 91.94 259 ILE A O 1
ATOM 2055 N N . TYR A 1 260 ? -1.290 6.500 6.145 1.00 93.19 260 TYR A N 1
ATOM 2056 C CA . TYR A 1 260 ? -1.128 5.103 6.536 1.00 93.19 260 TYR A CA 1
ATOM 2057 C C . TYR A 1 260 ? -0.801 4.955 8.029 1.00 93.19 260 TYR A C 1
ATOM 2059 O O . TYR A 1 260 ? -1.399 4.118 8.705 1.00 93.19 260 TYR A O 1
ATOM 2067 N N . GLN A 1 261 ? 0.074 5.800 8.582 1.00 90.94 261 GLN A N 1
ATOM 2068 C CA . GLN A 1 261 ? 0.424 5.764 10.009 1.00 90.94 261 GLN A CA 1
ATOM 2069 C C . GLN A 1 261 ? -0.799 6.023 10.901 1.00 90.94 261 GLN A C 1
ATOM 2071 O O . GLN A 1 261 ? -1.044 5.288 11.859 1.00 90.94 261 GLN A O 1
ATOM 2076 N N . LYS A 1 262 ? -1.637 7.003 10.538 1.00 92.25 262 LYS A N 1
ATOM 2077 C CA . LYS A 1 262 ? -2.894 7.286 11.247 1.00 92.25 262 LYS A CA 1
ATOM 2078 C C . LYS A 1 262 ? -3.841 6.085 11.219 1.00 92.25 262 LYS A C 1
ATOM 2080 O O . LYS A 1 262 ? -4.347 5.669 12.263 1.00 92.25 262 LYS A O 1
ATOM 2085 N N . TYR A 1 263 ? -4.067 5.515 10.037 1.00 93.31 263 TYR A N 1
ATOM 2086 C CA . TYR A 1 263 ? -5.050 4.446 9.834 1.00 93.31 263 TYR A CA 1
ATOM 2087 C C . TYR A 1 263 ? -4.569 3.042 10.228 1.00 93.31 263 TYR A C 1
ATOM 2089 O O . TYR A 1 263 ? -5.390 2.131 10.350 1.00 93.31 263 TYR A O 1
ATOM 2097 N N . SER A 1 264 ? -3.268 2.866 10.467 1.00 92.69 264 SER A N 1
ATOM 2098 C CA . SER A 1 264 ? -2.669 1.620 10.963 1.00 92.69 264 SER A CA 1
ATOM 2099 C C . SER A 1 264 ? -2.498 1.577 12.486 1.00 92.69 264 SER A C 1
ATOM 2101 O O . SER A 1 264 ? -2.154 0.527 13.035 1.00 92.69 264 SER A O 1
ATOM 2103 N N . SER A 1 265 ? -2.774 2.691 13.172 1.00 90.50 265 SER A N 1
ATOM 2104 C CA . SER A 1 265 ? -2.627 2.832 14.623 1.00 90.50 265 SER A CA 1
ATOM 2105 C C . SER A 1 265 ? -3.603 1.968 15.435 1.00 90.50 265 SER A C 1
ATOM 2107 O O . SER A 1 265 ? -4.725 1.670 15.012 1.00 90.50 265 SER A O 1
ATOM 2109 N N . GLU A 1 266 ? -3.198 1.611 16.660 1.00 88.06 266 GLU A N 1
ATOM 2110 C CA . GLU A 1 266 ? -4.069 0.898 17.605 1.00 88.06 266 GLU A CA 1
ATOM 2111 C C . GLU A 1 266 ? -5.270 1.763 18.018 1.00 88.06 266 GLU A C 1
ATOM 2113 O O . GLU A 1 266 ? -6.384 1.256 18.110 1.00 88.06 266 GLU A O 1
ATOM 2118 N N . THR A 1 267 ? -5.091 3.080 18.163 1.00 88.75 267 THR A N 1
ATOM 2119 C CA . THR A 1 267 ? -6.196 4.016 18.420 1.00 88.75 267 THR A CA 1
ATOM 2120 C C . THR A 1 267 ? -7.265 3.918 17.335 1.00 88.75 267 THR A C 1
ATOM 2122 O O . THR A 1 267 ? -8.446 3.749 17.648 1.00 88.75 267 THR A O 1
ATOM 2125 N N . LYS A 1 268 ? -6.862 3.935 16.055 1.00 90.75 268 LYS A N 1
ATOM 2126 C CA . LYS A 1 268 ? -7.815 3.819 14.946 1.00 90.75 268 LYS A CA 1
ATOM 2127 C C . LYS A 1 268 ? -8.479 2.447 14.897 1.00 90.75 268 LYS A C 1
ATOM 2129 O O . LYS A 1 268 ? -9.666 2.348 14.596 1.00 90.75 268 LYS A O 1
ATOM 2134 N N . LYS A 1 269 ? -7.750 1.385 15.244 1.00 88.69 269 LYS A N 1
ATOM 2135 C CA . LYS A 1 269 ? -8.317 0.039 15.390 1.00 88.69 269 LYS A CA 1
ATOM 2136 C C . LYS A 1 269 ? -9.422 -0.005 16.444 1.00 88.69 269 LYS A C 1
ATOM 2138 O O . LYS A 1 269 ? -10.479 -0.567 16.167 1.00 88.69 269 LYS A O 1
ATOM 2143 N N . GLN A 1 270 ? -9.210 0.589 17.618 1.00 86.31 270 GLN A N 1
ATOM 2144 C CA . GLN A 1 270 ? -10.219 0.623 18.682 1.00 86.31 270 GLN A CA 1
ATOM 2145 C C . GLN A 1 270 ? -11.449 1.447 18.276 1.00 86.31 270 GLN A C 1
ATOM 2147 O O . GLN A 1 270 ? -12.580 0.988 18.445 1.00 86.31 270 GLN A O 1
ATOM 2152 N N . GLU A 1 271 ? -11.241 2.613 17.657 1.00 88.19 271 GLU A N 1
ATOM 2153 C CA . GLU A 1 271 ? -12.312 3.448 17.093 1.00 88.19 271 GLU A CA 1
ATOM 2154 C C . GLU A 1 271 ? -13.140 2.672 16.054 1.00 88.19 271 GLU A C 1
ATOM 2156 O O . GLU A 1 271 ? -14.374 2.641 16.109 1.00 88.19 271 GLU A O 1
ATOM 2161 N N . ALA A 1 272 ? -12.459 1.974 15.141 1.00 87.56 272 ALA A N 1
ATOM 2162 C CA . ALA A 1 272 ? -13.097 1.135 14.143 1.00 87.56 272 ALA A CA 1
ATOM 2163 C C . ALA A 1 272 ? -13.908 0.014 14.804 1.00 87.56 272 ALA A C 1
ATOM 2165 O O . ALA A 1 272 ? -15.098 -0.098 14.525 1.00 87.56 272 ALA A O 1
ATOM 2166 N N . ILE A 1 273 ? -13.331 -0.763 15.725 1.00 84.94 273 ILE A N 1
ATOM 2167 C CA . ILE A 1 273 ? -14.029 -1.854 16.428 1.00 84.94 273 ILE A CA 1
ATOM 2168 C C . ILE A 1 273 ? -15.290 -1.339 17.145 1.00 84.94 273 ILE A C 1
ATOM 2170 O O . ILE A 1 273 ? -16.364 -1.930 16.976 1.00 84.94 273 ILE A O 1
ATOM 2174 N N . LYS A 1 274 ? -15.195 -0.200 17.849 1.00 83.56 274 LYS A N 1
ATOM 2175 C CA . LYS A 1 274 ? -16.331 0.449 18.524 1.00 83.56 274 LYS A CA 1
ATOM 2176 C C . LYS A 1 274 ? -17.440 0.824 17.537 1.00 83.56 274 LYS A C 1
ATOM 2178 O O . LYS A 1 274 ? -18.607 0.529 17.785 1.00 83.56 274 LYS A O 1
ATOM 2183 N N . SER A 1 275 ? -17.091 1.396 16.380 1.00 84.81 275 SER A N 1
ATOM 2184 C CA . SER A 1 275 ? -18.070 1.833 15.366 1.00 84.81 275 SER A CA 1
ATOM 2185 C C . SER A 1 275 ? -18.930 0.700 14.779 1.00 84.81 275 SER A C 1
ATOM 2187 O O . SER A 1 275 ? -20.031 0.940 14.280 1.00 84.81 275 SER A O 1
ATOM 2189 N N . TYR A 1 276 ? -18.463 -0.549 14.851 1.00 78.50 276 TYR A N 1
ATOM 2190 C CA . TYR A 1 276 ? -19.223 -1.722 14.410 1.00 78.50 276 TYR A CA 1
ATOM 2191 C C . TYR A 1 276 ? -19.993 -2.421 15.549 1.00 78.50 276 TYR A C 1
ATOM 2193 O O . TYR A 1 276 ? -20.547 -3.506 15.336 1.00 78.50 276 TYR A O 1
ATOM 2201 N N . GLY A 1 277 ? -20.077 -1.796 16.728 1.00 69.69 277 GLY A N 1
ATOM 2202 C CA . GLY A 1 277 ? -20.887 -2.259 17.857 1.00 69.69 277 GLY A CA 1
ATOM 2203 C C . GLY A 1 277 ? -20.237 -3.364 18.688 1.00 69.69 277 GLY A C 1
ATOM 2204 O O . GLY A 1 277 ? -20.952 -4.173 19.273 1.00 69.69 277 GLY A O 1
ATOM 2205 N N . SER A 1 278 ? -18.903 -3.444 18.705 1.00 62.75 278 SER A N 1
ATOM 2206 C CA . SER A 1 278 ? -18.163 -4.289 19.648 1.00 62.75 278 SER A CA 1
ATOM 2207 C C . SER A 1 278 ? -17.570 -3.405 20.734 1.00 62.75 278 SER A C 1
ATOM 2209 O O . SER A 1 278 ? -16.867 -2.443 20.426 1.00 62.75 278 SER A O 1
ATOM 2211 N N . THR A 1 279 ? -17.807 -3.745 21.996 1.00 56.62 279 THR A N 1
ATOM 2212 C CA . THR A 1 279 ? -17.066 -3.152 23.106 1.00 56.62 279 THR A CA 1
ATOM 2213 C C . THR A 1 279 ? -15.615 -3.642 23.036 1.00 56.62 279 THR A C 1
ATOM 2215 O O . THR A 1 279 ? -15.377 -4.846 22.869 1.00 56.62 279 THR A O 1
ATOM 2218 N N . PRO A 1 280 ? -14.621 -2.739 23.066 1.00 53.22 280 PRO A N 1
ATOM 2219 C CA . PRO A 1 280 ? -13.239 -3.123 23.305 1.00 53.22 280 PRO A CA 1
ATOM 2220 C C . PRO A 1 280 ? -13.156 -3.930 24.598 1.00 53.22 280 PRO A C 1
ATOM 2222 O O . PRO A 1 280 ? -13.750 -3.545 25.601 1.00 53.22 280 PRO A O 1
ATOM 2225 N N . VAL A 1 281 ? -12.422 -5.040 24.594 1.00 51.47 281 VAL A N 1
ATOM 2226 C CA . VAL A 1 281 ? -12.062 -5.693 25.856 1.00 51.47 281 VAL A CA 1
ATOM 2227 C C . VAL A 1 281 ? -10.906 -4.889 26.425 1.00 51.47 281 VAL A C 1
ATOM 2229 O O . VAL A 1 281 ? -9.772 -5.021 25.961 1.00 51.47 281 VAL A O 1
ATOM 2232 N N . THR A 1 282 ? -11.197 -4.020 27.387 1.00 50.62 282 THR A N 1
ATOM 2233 C CA . THR A 1 282 ? -10.168 -3.379 28.201 1.00 50.62 282 THR A CA 1
ATOM 2234 C C . THR A 1 282 ? -9.484 -4.492 28.990 1.00 50.62 282 THR A C 1
ATOM 2236 O O . THR A 1 282 ? -10.095 -5.133 29.841 1.00 50.62 282 THR A O 1
ATOM 2239 N N . ASN A 1 283 ? -8.241 -4.824 28.640 1.00 48.62 283 ASN A N 1
ATOM 2240 C CA . ASN A 1 283 ? -7.495 -5.852 29.354 1.00 48.62 283 ASN A CA 1
ATOM 2241 C C . ASN A 1 283 ? -6.873 -5.223 30.605 1.00 48.62 283 ASN A C 1
ATOM 2243 O O . ASN A 1 283 ? -5.772 -4.681 30.546 1.00 48.62 283 ASN A O 1
ATOM 2247 N N . TYR A 1 284 ? -7.599 -5.290 31.721 1.00 52.38 284 TYR A N 1
ATOM 2248 C CA . TYR A 1 284 ? -7.203 -4.723 33.017 1.00 52.38 284 TYR A CA 1
ATOM 2249 C C . TYR A 1 284 ? -5.928 -5.347 33.615 1.00 52.38 284 TYR A C 1
ATOM 2251 O O . TYR A 1 284 ? -5.420 -4.863 34.620 1.00 52.38 284 TYR A O 1
ATOM 2259 N N . SER A 1 285 ? -5.399 -6.417 33.017 1.00 46.03 285 SER A N 1
ATOM 2260 C CA . SER A 1 285 ? -4.210 -7.127 33.498 1.00 46.03 285 SER A CA 1
ATOM 2261 C C . SER A 1 285 ? -2.899 -6.673 32.842 1.00 46.03 285 SER A C 1
ATOM 2263 O O . SER A 1 285 ? -1.861 -7.272 33.112 1.00 46.03 285 SER A O 1
ATOM 2265 N N . VAL A 1 286 ? -2.915 -5.646 31.979 1.00 46.59 286 VAL A N 1
ATOM 2266 C CA . VAL A 1 286 ? -1.694 -5.078 31.375 1.00 46.59 286 VAL A CA 1
ATOM 2267 C C . VAL A 1 286 ? -1.283 -3.807 32.134 1.00 46.59 286 VAL A C 1
ATOM 2269 O O . VAL A 1 286 ? -1.995 -2.804 32.058 1.00 46.59 286 VAL A O 1
ATOM 2272 N N . PRO A 1 287 ? -0.137 -3.799 32.842 1.00 39.41 287 PRO A N 1
ATOM 2273 C CA . PRO A 1 287 ? 0.367 -2.596 33.501 1.00 39.41 287 PRO A CA 1
ATOM 2274 C C . PRO A 1 287 ? 0.612 -1.477 32.477 1.00 39.41 287 PRO A C 1
ATOM 2276 O O . PRO A 1 287 ? 1.257 -1.705 31.455 1.00 39.41 287 PRO A O 1
ATOM 2279 N N . GLY A 1 288 ? 0.105 -0.269 32.746 1.00 44.19 288 GLY A N 1
ATOM 2280 C CA . GLY A 1 288 ? 0.303 0.913 31.893 1.00 44.19 288 GLY A CA 1
ATOM 2281 C C . GLY A 1 288 ? -0.872 1.290 30.981 1.00 44.19 288 GLY A C 1
ATOM 2282 O O . GLY A 1 288 ? -0.772 2.278 30.256 1.00 44.19 288 GLY A O 1
ATOM 2283 N N . SER A 1 289 ? -1.999 0.570 31.014 1.00 45.81 289 SER A N 1
ATOM 2284 C CA . SER A 1 289 ? -3.217 1.041 30.345 1.00 45.81 289 SER A CA 1
ATOM 2285 C C . SER A 1 289 ? -3.818 2.232 31.100 1.00 45.81 289 SER A C 1
ATOM 2287 O O . SER A 1 289 ? -4.288 2.076 32.227 1.00 45.81 289 SER A O 1
ATOM 2289 N N . THR A 1 290 ? -3.854 3.413 30.482 1.00 47.91 290 THR A N 1
ATOM 2290 C CA . THR A 1 290 ? -4.624 4.561 30.978 1.00 47.91 290 THR A CA 1
ATOM 2291 C C . THR A 1 290 ? -6.106 4.346 30.669 1.00 47.91 290 THR A C 1
ATOM 2293 O O . THR A 1 290 ? -6.656 4.871 29.702 1.00 47.91 290 THR A O 1
ATOM 2296 N N . GLY A 1 291 ? -6.761 3.510 31.476 1.00 49.22 291 GLY A N 1
ATOM 2297 C CA . GLY A 1 291 ? -8.216 3.424 31.473 1.00 49.22 291 GLY A CA 1
ATOM 2298 C C . GLY A 1 291 ? -8.792 4.788 31.846 1.00 49.22 291 GLY A C 1
ATOM 2299 O O . GLY A 1 291 ? -8.426 5.351 32.875 1.00 49.22 291 GLY A O 1
ATOM 2300 N N . LYS A 1 292 ? -9.663 5.344 31.002 1.00 50.31 292 LYS A N 1
ATOM 2301 C CA . LYS A 1 292 ? -10.564 6.403 31.459 1.00 50.31 292 LYS A CA 1
ATOM 2302 C C . LYS A 1 292 ? -11.615 5.725 32.332 1.00 50.31 292 LYS A C 1
ATOM 2304 O O . LYS A 1 292 ? -12.147 4.699 31.923 1.00 50.31 292 LYS A O 1
ATOM 2309 N N . GLN A 1 293 ? -11.847 6.257 33.526 1.00 47.09 293 GLN A N 1
ATOM 2310 C CA . GLN A 1 293 ? -12.924 5.789 34.390 1.00 47.09 293 GLN A CA 1
ATOM 2311 C C . GLN A 1 293 ? -14.249 6.103 33.688 1.00 47.09 293 GLN A C 1
ATOM 2313 O O . GLN A 1 293 ? -14.437 7.234 33.233 1.00 47.09 293 GLN A O 1
ATOM 2318 N N . ASP A 1 294 ? -15.108 5.098 33.522 1.00 51.66 294 ASP A N 1
ATOM 2319 C CA . ASP A 1 294 ? -16.439 5.302 32.956 1.00 51.66 294 ASP A CA 1
ATOM 2320 C C . ASP A 1 294 ? -17.220 6.266 33.868 1.00 51.66 294 ASP A C 1
ATOM 2322 O O . ASP A 1 294 ? -17.138 6.176 35.094 1.00 51.66 294 ASP A O 1
ATOM 2326 N N . GLU A 1 295 ? -17.954 7.218 33.286 1.00 52.34 295 GLU A N 1
ATOM 2327 C CA . GLU A 1 295 ? -18.697 8.239 34.049 1.00 52.34 295 GLU A CA 1
ATOM 2328 C C . GLU A 1 295 ? -19.786 7.617 34.949 1.00 52.34 295 GLU A C 1
ATOM 2330 O O . GLU A 1 295 ? -20.128 8.182 35.986 1.00 52.34 295 GLU A O 1
ATOM 2335 N N . GLU A 1 296 ? -20.274 6.417 34.611 1.00 51.91 296 GLU A N 1
ATOM 2336 C CA . GLU A 1 296 ? -21.208 5.637 35.440 1.00 51.91 296 GLU A CA 1
ATOM 2337 C C . GLU A 1 296 ? -20.527 4.975 36.662 1.00 51.91 296 GLU A C 1
ATOM 2339 O O . GLU A 1 296 ? -21.177 4.777 37.693 1.00 51.91 296 GLU A O 1
ATOM 2344 N N . ASP A 1 297 ? -19.209 4.741 36.599 1.00 52.09 297 ASP A N 1
ATOM 2345 C CA . ASP A 1 297 ? -18.376 4.102 37.636 1.00 52.09 297 ASP A CA 1
ATOM 2346 C C . ASP A 1 297 ? -17.716 5.114 38.594 1.00 52.09 297 ASP A C 1
ATOM 2348 O O . ASP A 1 297 ? -16.785 4.791 39.346 1.00 52.09 297 ASP A O 1
ATOM 2352 N N . ILE A 1 298 ? -18.157 6.374 38.590 1.00 60.62 298 ILE A N 1
ATOM 2353 C CA . ILE A 1 298 ? -17.754 7.323 39.630 1.00 60.62 298 ILE A CA 1
ATOM 2354 C C . ILE A 1 298 ? -18.368 6.827 40.946 1.00 60.62 298 ILE A C 1
ATOM 2356 O O . ILE A 1 298 ? -19.587 6.796 41.097 1.00 60.62 298 ILE A O 1
ATOM 2360 N N . TYR A 1 299 ? -17.530 6.396 41.888 1.00 69.25 299 TYR A N 1
ATOM 2361 C CA . TYR A 1 299 ? -17.960 5.931 43.208 1.00 69.25 299 TYR A CA 1
ATOM 2362 C C . TYR A 1 299 ? -18.151 7.101 44.179 1.00 69.25 299 TYR A C 1
ATOM 2364 O O . TYR A 1 299 ? -17.487 8.140 44.070 1.00 69.25 299 TYR A O 1
ATOM 2372 N N . PHE A 1 300 ? -19.015 6.887 45.178 1.00 81.25 300 PHE A N 1
ATOM 2373 C CA . PHE A 1 300 ? -19.137 7.764 46.340 1.00 81.25 300 PHE A CA 1
ATOM 2374 C C . PHE A 1 300 ? -17.746 8.067 46.914 1.00 81.25 300 PHE A C 1
ATOM 2376 O O . PHE A 1 300 ? -16.995 7.155 47.270 1.00 81.25 300 PHE A O 1
ATOM 2383 N N . SER A 1 301 ? -17.386 9.344 47.009 1.00 82.75 301 SER A N 1
ATOM 2384 C CA . SER A 1 301 ? -16.089 9.752 47.555 1.00 82.75 301 SER A CA 1
ATOM 2385 C C . SER A 1 301 ? -16.134 11.170 48.106 1.00 82.75 301 SER A C 1
ATOM 2387 O O . SER A 1 301 ? -16.753 12.046 47.515 1.00 82.75 301 SER A O 1
ATOM 2389 N N . VAL A 1 302 ? -15.433 11.404 49.220 1.00 84.12 302 VAL A N 1
ATOM 2390 C CA . VAL A 1 302 ? -15.165 12.748 49.753 1.00 84.12 302 VAL A CA 1
ATOM 2391 C C . VAL A 1 302 ? -13.738 13.127 49.382 1.00 84.12 302 VAL A C 1
ATOM 2393 O O . VAL A 1 302 ? -12.774 12.498 49.835 1.00 84.12 302 VAL A O 1
ATOM 2396 N N . THR A 1 303 ? -13.606 14.138 48.531 1.00 84.56 303 THR A N 1
ATOM 2397 C CA . THR A 1 303 ? -12.322 14.596 47.993 1.00 84.56 303 THR A CA 1
ATOM 2398 C C . THR A 1 303 ? -11.729 15.715 48.831 1.00 84.56 303 THR A C 1
ATOM 2400 O O . THR A 1 303 ? -10.513 15.769 49.000 1.00 84.56 303 THR A O 1
ATOM 2403 N N . ASN A 1 304 ? -12.571 16.598 49.367 1.00 86.44 304 ASN A N 1
ATOM 2404 C CA . ASN A 1 304 ? -12.121 17.803 50.043 1.00 86.44 304 ASN A CA 1
ATOM 2405 C C . ASN A 1 304 ? -13.127 18.225 51.125 1.00 86.44 304 ASN A C 1
ATOM 2407 O O . ASN A 1 304 ? -14.334 18.077 50.951 1.00 86.44 304 ASN A O 1
ATOM 2411 N N . VAL A 1 305 ? -12.618 18.741 52.238 1.00 86.88 305 VAL A N 1
ATOM 2412 C CA . VAL A 1 305 ? -13.401 19.272 53.348 1.00 86.88 305 VAL A CA 1
ATOM 2413 C C . VAL A 1 305 ? -12.866 20.655 53.717 1.00 86.88 305 VAL A C 1
ATOM 2415 O O . VAL A 1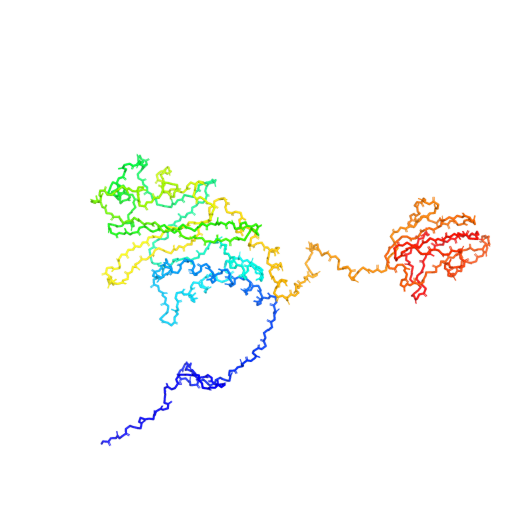 305 ? -11.658 20.830 53.884 1.00 86.88 305 VAL A O 1
ATOM 2418 N N . THR A 1 306 ? -13.755 21.638 53.852 1.00 88.50 306 THR A N 1
ATOM 2419 C CA . THR A 1 306 ? -13.411 23.026 54.193 1.00 88.50 306 THR A CA 1
ATOM 2420 C C . THR A 1 306 ? -14.195 23.523 55.408 1.00 88.50 306 THR A C 1
ATOM 2422 O O . THR A 1 306 ? -15.351 23.161 55.617 1.00 88.50 306 THR A O 1
ATOM 2425 N N . LEU A 1 307 ? -13.570 24.383 56.215 1.00 87.19 307 LEU A N 1
ATOM 2426 C CA . LEU A 1 307 ? -14.198 25.123 57.311 1.00 87.19 307 LEU A CA 1
ATOM 2427 C C . LEU A 1 307 ? -13.999 26.623 57.073 1.00 87.19 307 LEU A C 1
ATOM 2429 O O . LEU A 1 307 ? -12.865 27.089 56.973 1.00 87.19 307 LEU A O 1
ATOM 2433 N N . ASN A 1 308 ? -15.091 27.376 56.938 1.00 86.50 308 ASN A N 1
ATOM 2434 C CA . ASN A 1 308 ? -15.102 28.791 56.541 1.00 86.50 308 ASN A CA 1
ATOM 2435 C C . ASN A 1 308 ? -14.231 29.059 55.297 1.00 86.50 308 ASN A C 1
ATOM 2437 O O . ASN A 1 308 ? -13.468 30.021 55.248 1.00 86.50 308 ASN A O 1
ATOM 2441 N N . GLY A 1 309 ? -14.284 28.151 54.318 1.00 80.88 309 GLY A N 1
ATOM 2442 C CA . GLY A 1 309 ? -13.477 28.213 53.096 1.00 80.88 309 GLY A CA 1
ATOM 2443 C C . GLY A 1 309 ? -12.009 27.782 53.244 1.00 80.88 309 GLY A C 1
ATOM 2444 O O . GLY A 1 309 ? -11.309 27.700 52.238 1.00 80.88 309 GLY A O 1
ATOM 2445 N N . THR A 1 310 ? -11.534 27.457 54.451 1.00 84.94 310 THR A N 1
ATOM 2446 C CA . THR A 1 310 ? -10.165 26.960 54.686 1.00 84.94 310 THR A CA 1
ATOM 2447 C C . THR A 1 310 ? -10.122 25.438 54.602 1.00 84.94 310 THR A C 1
ATOM 2449 O O . THR A 1 310 ? -10.948 24.762 55.208 1.00 84.94 310 THR A O 1
ATOM 2452 N N . PHE A 1 311 ? -9.162 24.884 53.858 1.00 84.75 311 PHE A N 1
ATOM 2453 C CA . PHE A 1 311 ? -8.999 23.437 53.691 1.00 84.75 311 PHE A CA 1
ATOM 2454 C C . PHE A 1 311 ? -8.605 22.731 54.994 1.00 84.75 311 PHE A C 1
ATOM 2456 O O . PHE A 1 311 ? -7.678 23.161 55.679 1.00 84.75 311 PHE A O 1
ATOM 2463 N N . VAL A 1 312 ? -9.269 21.611 55.288 1.00 84.94 312 VAL A N 1
ATOM 2464 C CA . VAL A 1 312 ? -8.989 20.744 56.437 1.00 84.94 312 VAL A CA 1
ATOM 2465 C C . VAL A 1 312 ? -8.473 19.396 55.919 1.00 84.94 312 VAL A C 1
ATOM 2467 O O . VAL A 1 312 ? -9.271 18.591 55.433 1.00 84.94 312 VAL A O 1
ATOM 2470 N N . PRO A 1 313 ? -7.157 19.118 55.977 1.00 80.69 313 PRO A N 1
ATOM 2471 C CA . PRO A 1 313 ? -6.592 17.886 55.435 1.00 80.69 313 PRO A CA 1
ATOM 2472 C C . PRO A 1 313 ? -6.982 16.647 56.253 1.00 80.69 313 PRO A C 1
ATOM 2474 O O . PRO A 1 313 ? -7.333 16.732 57.428 1.00 80.69 313 PRO A O 1
ATOM 2477 N N . LYS A 1 314 ? -6.884 15.468 55.628 1.00 83.25 314 LYS A N 1
ATOM 2478 C CA . LYS A 1 314 ? -6.993 14.179 56.330 1.00 83.25 314 LYS A CA 1
ATOM 2479 C C . LYS A 1 314 ? -5.835 14.029 57.325 1.00 83.25 314 LYS A C 1
ATOM 2481 O O . LYS A 1 314 ? -4.703 14.361 56.978 1.00 83.25 314 LYS A O 1
ATOM 2486 N N . GLY A 1 315 ? -6.110 13.499 58.517 1.00 77.19 315 GLY A N 1
ATOM 2487 C CA . GLY A 1 315 ? -5.098 13.283 59.561 1.00 77.19 315 GLY A CA 1
ATOM 2488 C C . GLY A 1 315 ? -4.549 14.568 60.196 1.00 77.19 315 GLY A C 1
ATOM 2489 O O . GLY A 1 315 ? -3.414 14.586 60.663 1.00 77.19 315 GLY A O 1
ATOM 2490 N N . SER A 1 316 ? -5.320 15.660 60.199 1.00 71.56 316 SER A N 1
ATOM 2491 C CA . SER A 1 316 ? -4.982 16.907 60.902 1.00 71.56 316 SER A CA 1
ATOM 2492 C C . SER A 1 316 ? -4.978 16.792 62.441 1.00 71.56 316 SER A C 1
ATOM 2494 O O . SER A 1 316 ? -4.693 17.773 63.125 1.00 71.56 316 SER A O 1
ATOM 2496 N N . GLY A 1 317 ? -5.316 15.628 62.998 1.00 69.50 317 GLY A N 1
ATOM 2497 C CA . GLY A 1 317 ? -5.448 15.353 64.425 1.00 69.50 317 GLY A CA 1
ATOM 2498 C C . GLY A 1 317 ? -6.780 15.842 64.997 1.00 69.50 317 GLY A C 1
ATOM 2499 O O . GLY A 1 317 ? -7.682 15.049 65.268 1.00 69.50 317 GLY A O 1
ATOM 2500 N N . GLU A 1 318 ? -6.914 17.156 65.191 1.00 66.38 318 GLU A N 1
ATOM 2501 C CA . GLU A 1 318 ? -8.079 17.751 65.856 1.00 66.38 318 GLU A CA 1
ATOM 2502 C C . GLU A 1 318 ? -8.871 18.672 64.921 1.00 66.38 318 GLU A C 1
ATOM 2504 O O . GLU A 1 318 ? -8.410 19.755 64.560 1.00 66.38 318 GLU A O 1
ATOM 2509 N N . PHE A 1 319 ? -10.104 18.282 64.577 1.00 82.44 319 PHE A N 1
ATOM 2510 C CA . PHE A 1 319 ? -1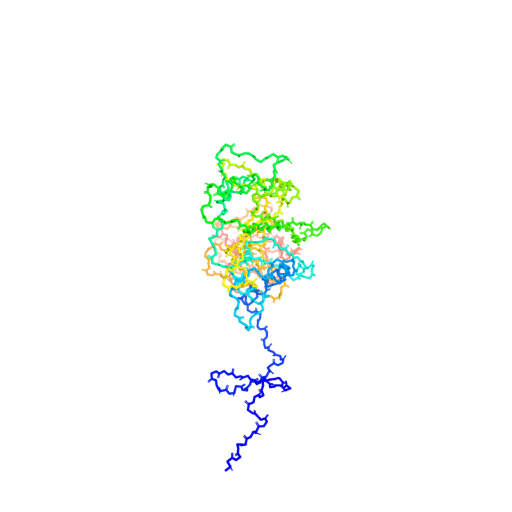1.031 19.135 63.834 1.00 82.44 319 PHE A CA 1
ATOM 2511 C C . PHE A 1 319 ? -12.142 19.659 64.754 1.00 82.44 319 PHE A C 1
ATOM 2513 O O . PHE A 1 319 ? -13.067 18.938 65.132 1.00 82.44 319 PHE A O 1
ATOM 2520 N N . THR A 1 320 ? -12.020 20.928 65.153 1.00 84.12 320 THR A N 1
ATOM 2521 C CA . THR A 1 320 ? -12.962 21.587 66.071 1.00 84.12 320 THR A CA 1
ATOM 2522 C C . THR A 1 320 ? -13.994 22.393 65.294 1.00 84.12 320 THR A C 1
ATOM 2524 O O . THR A 1 320 ? -13.648 23.229 64.461 1.00 84.12 320 THR A O 1
ATOM 2527 N N . LEU A 1 321 ? -15.264 22.163 65.609 1.00 84.50 321 LEU A N 1
ATOM 2528 C CA . LEU A 1 321 ? -16.399 22.921 65.116 1.00 84.50 321 LEU A CA 1
ATOM 2529 C C . LEU A 1 321 ? -16.891 23.898 66.181 1.00 84.50 321 LEU A C 1
ATOM 2531 O O . LEU A 1 321 ? -17.068 23.531 67.345 1.00 84.50 321 LEU A O 1
ATOM 2535 N N . THR A 1 322 ? -17.174 25.122 65.744 1.00 85.69 322 THR A N 1
ATOM 2536 C CA . THR A 1 322 ? -17.788 26.168 66.563 1.00 85.69 322 THR A CA 1
ATOM 2537 C C . THR A 1 322 ? -19.097 26.607 65.912 1.00 85.69 322 THR A C 1
ATOM 2539 O O . THR A 1 322 ? -19.171 26.757 64.689 1.00 85.69 322 THR A O 1
ATOM 2542 N N . ALA A 1 323 ? -20.133 26.843 66.714 1.00 85.25 323 ALA A N 1
ATOM 2543 C CA . ALA A 1 323 ? -21.416 27.343 66.240 1.00 85.25 323 ALA A CA 1
ATOM 2544 C C . ALA A 1 323 ? -21.229 28.633 65.417 1.00 85.25 323 ALA A C 1
ATOM 2546 O O . ALA A 1 323 ? -20.428 29.502 65.765 1.00 85.25 323 ALA A O 1
ATOM 2547 N N . GLY A 1 324 ? -21.944 28.736 64.296 1.00 82.69 324 GLY A N 1
ATOM 2548 C CA . GLY A 1 324 ? -21.825 29.829 63.326 1.00 82.69 324 GLY A CA 1
ATOM 2549 C C . GLY A 1 324 ? -20.784 29.607 62.222 1.00 82.69 324 GLY A C 1
ATOM 2550 O O . GLY A 1 324 ? -20.686 30.434 61.321 1.00 82.69 324 GLY A O 1
ATOM 2551 N N . ASN A 1 325 ? -20.025 28.506 62.253 1.00 89.44 325 ASN A N 1
ATOM 2552 C CA . ASN A 1 325 ? -19.072 28.174 61.190 1.00 89.44 325 ASN A CA 1
ATOM 2553 C C . ASN A 1 325 ? -19.776 27.503 60.001 1.00 89.44 325 ASN A C 1
ATOM 2555 O O . ASN A 1 325 ? -20.802 26.837 60.156 1.00 89.44 325 ASN A O 1
ATOM 2559 N N . ILE A 1 326 ? -19.190 27.649 58.813 1.00 87.88 326 ILE A N 1
ATOM 2560 C CA . ILE A 1 326 ? -19.622 26.980 57.586 1.00 87.88 326 ILE A CA 1
ATOM 2561 C C . ILE A 1 326 ? -18.692 25.799 57.335 1.00 87.88 326 ILE A C 1
ATOM 2563 O O . ILE A 1 326 ? -17.499 25.978 57.101 1.00 87.88 326 ILE A O 1
ATOM 2567 N N . PHE A 1 327 ? -19.245 24.596 57.377 1.00 89.31 327 PHE A N 1
ATOM 2568 C CA . PHE A 1 327 ? -18.534 23.351 57.131 1.00 89.31 327 PHE A CA 1
ATOM 2569 C C . PHE A 1 327 ? -18.960 22.779 55.779 1.00 89.31 327 PHE A C 1
ATOM 2571 O O . PHE A 1 327 ? -20.140 22.503 55.581 1.00 89.31 327 PHE A O 1
ATOM 2578 N N . GLU A 1 328 ? -18.035 22.616 54.836 1.00 90.00 328 GLU A N 1
ATOM 2579 C CA . GLU A 1 328 ? -18.354 22.124 53.493 1.00 90.00 328 GLU A CA 1
ATOM 2580 C C . GLU A 1 328 ? -17.626 20.818 53.183 1.00 90.00 328 GLU A C 1
ATOM 2582 O O . GLU A 1 328 ? -16.444 20.644 53.483 1.00 90.00 328 GLU A O 1
ATOM 2587 N N . ILE A 1 329 ? -18.339 19.908 52.528 1.00 89.06 329 ILE A N 1
ATOM 2588 C CA . ILE A 1 329 ? -17.850 18.601 52.104 1.00 89.06 329 ILE A CA 1
ATOM 2589 C C . ILE A 1 329 ? -18.012 18.527 50.589 1.00 89.06 329 ILE A C 1
ATOM 2591 O O . ILE A 1 329 ? -19.125 18.609 50.071 1.00 89.06 329 ILE A O 1
ATOM 2595 N N . LYS A 1 330 ? -16.895 18.367 49.883 1.00 88.88 330 LYS A N 1
ATOM 2596 C CA . LYS A 1 330 ? -16.823 18.223 48.427 1.00 88.88 330 LYS A CA 1
ATOM 2597 C C . LYS A 1 330 ? -16.470 16.794 48.055 1.00 88.88 330 LYS A C 1
ATOM 2599 O O . LYS A 1 330 ? -15.644 16.147 48.706 1.00 88.88 330 LYS A O 1
ATOM 2604 N N . GLY A 1 331 ? -17.083 16.304 46.990 1.00 87.25 331 GLY A N 1
ATOM 2605 C CA . GLY A 1 331 ? -16.979 14.904 46.622 1.00 87.25 331 GLY A CA 1
ATOM 2606 C C . GLY A 1 331 ? -17.801 14.549 45.398 1.00 87.25 331 GLY A C 1
ATOM 2607 O O . GLY A 1 331 ? -18.176 15.427 44.632 1.00 87.25 331 GLY A O 1
ATOM 2608 N N . ASN A 1 332 ? -18.077 13.260 45.243 1.00 84.19 332 ASN A N 1
ATOM 2609 C CA . ASN A 1 332 ? -18.934 12.715 44.196 1.00 84.19 332 ASN A CA 1
ATOM 2610 C C . ASN A 1 332 ? -20.057 11.892 44.831 1.00 84.19 332 ASN A C 1
ATOM 2612 O O . ASN A 1 332 ? -19.797 11.157 45.791 1.00 84.19 332 ASN A O 1
ATOM 2616 N N . LYS A 1 333 ? -21.271 11.976 44.266 1.00 82.62 333 LYS A N 1
ATOM 2617 C CA . LYS A 1 333 ? -22.461 11.220 44.701 1.00 82.62 333 LYS A CA 1
ATOM 2618 C C . LYS A 1 333 ? -22.804 11.407 46.185 1.00 82.62 333 LYS A C 1
ATOM 2620 O O . LYS A 1 333 ? -23.319 10.507 46.841 1.00 82.62 333 LYS A O 1
ATOM 2625 N N . LEU A 1 334 ? -22.541 12.596 46.725 1.00 83.00 334 LEU A N 1
ATOM 2626 C CA . LEU A 1 334 ? -22.723 12.912 48.142 1.00 83.00 334 LEU A CA 1
ATOM 2627 C C . LEU A 1 334 ? -24.184 12.831 48.615 1.00 83.00 334 LEU A C 1
ATOM 2629 O O . LEU A 1 334 ? -24.425 12.737 49.813 1.00 83.00 334 LEU A O 1
ATOM 2633 N N . THR A 1 335 ? -25.151 12.849 47.697 1.00 80.50 335 THR A N 1
ATOM 2634 C CA . THR A 1 335 ? -26.588 12.743 47.987 1.00 80.50 335 THR A CA 1
ATOM 2635 C C . THR A 1 335 ? -27.135 11.315 47.915 1.00 80.50 335 THR A C 1
ATOM 2637 O O . THR A 1 335 ? -28.275 11.099 48.316 1.00 80.50 335 THR A O 1
ATOM 2640 N N . GLU A 1 336 ? -26.360 10.331 47.436 1.00 80.25 336 GLU A N 1
ATOM 2641 C CA . GLU A 1 336 ? -26.810 8.929 47.373 1.00 80.25 336 GLU A CA 1
ATOM 2642 C C . GLU A 1 336 ? -26.896 8.276 48.759 1.00 80.25 336 GLU A C 1
ATOM 2644 O O . GLU A 1 336 ? -27.597 7.282 48.940 1.00 80.25 336 GLU A O 1
ATOM 2649 N N . VAL A 1 337 ? -26.156 8.806 49.739 1.00 80.44 337 VAL A N 1
ATOM 2650 C CA . VAL A 1 337 ? -25.996 8.199 51.061 1.00 80.44 337 VAL A CA 1
ATOM 2651 C C . VAL A 1 337 ? -25.960 9.293 52.117 1.00 80.44 337 VAL A C 1
ATOM 2653 O O . VAL A 1 337 ? -25.208 10.257 51.988 1.00 80.44 337 VAL A O 1
ATOM 2656 N N . GLU A 1 338 ? -26.724 9.123 53.195 1.00 84.44 338 GLU A N 1
ATOM 2657 C CA . GLU A 1 338 ? -26.621 10.002 54.358 1.00 84.44 338 GLU A CA 1
ATOM 2658 C C . GLU A 1 338 ? -25.258 9.837 55.048 1.00 84.44 338 GLU A C 1
ATOM 2660 O O . GLU A 1 338 ? -24.687 8.742 55.115 1.00 84.44 338 GLU A O 1
ATOM 2665 N N . LEU A 1 339 ? -24.724 10.942 55.563 1.00 87.81 339 LEU A N 1
ATOM 2666 C CA . LEU A 1 339 ? -23.444 10.971 56.253 1.00 87.81 339 LEU A CA 1
ATOM 2667 C C . LEU A 1 339 ? -23.629 11.204 57.747 1.00 87.81 339 LEU A C 1
ATOM 2669 O O . LEU A 1 339 ? -24.426 12.039 58.177 1.00 87.81 339 LEU A O 1
ATOM 2673 N N . ASN A 1 340 ? -22.811 10.497 58.518 1.00 90.75 340 ASN A N 1
ATOM 2674 C CA . ASN A 1 340 ? -22.703 10.640 59.959 1.00 90.75 340 ASN A CA 1
ATOM 2675 C C . ASN A 1 340 ? -21.335 11.228 60.321 1.00 90.75 340 ASN A C 1
ATOM 2677 O O . ASN A 1 340 ? -20.336 10.997 59.637 1.00 90.75 340 ASN A O 1
ATOM 2681 N N . ALA A 1 341 ? -21.275 11.955 61.428 1.00 88.56 341 ALA A N 1
ATOM 2682 C CA . ALA A 1 341 ? -20.038 12.413 62.040 1.00 88.56 341 ALA A CA 1
ATOM 2683 C C . ALA A 1 341 ? -19.839 11.709 63.382 1.00 88.56 341 ALA A C 1
ATOM 2685 O O . ALA A 1 341 ? -20.758 11.628 64.198 1.00 88.56 341 ALA A O 1
ATOM 2686 N N . ASN A 1 342 ? -18.624 11.229 63.629 1.00 89.19 342 ASN A N 1
ATOM 2687 C CA . ASN A 1 342 ? -18.205 10.862 64.972 1.00 89.19 342 ASN A CA 1
ATOM 2688 C C . ASN A 1 342 ? -17.733 12.128 65.690 1.00 89.19 342 ASN A C 1
ATOM 2690 O O . ASN A 1 342 ? -16.696 12.692 65.332 1.00 89.19 342 ASN A O 1
ATOM 2694 N N . ILE A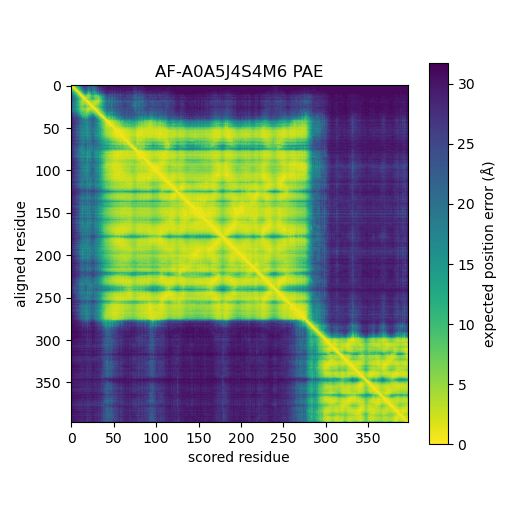 1 343 ? -18.522 12.586 66.659 1.00 86.56 343 ILE A N 1
ATOM 2695 C CA . ILE A 1 343 ? -18.342 13.866 67.335 1.00 86.56 343 ILE A CA 1
ATOM 2696 C C . ILE A 1 343 ? -18.205 13.687 68.848 1.00 86.56 343 ILE A C 1
ATOM 2698 O O . ILE A 1 343 ? -18.912 12.904 69.483 1.00 86.56 343 ILE A O 1
ATOM 2702 N N . LEU A 1 344 ? -17.295 14.452 69.437 1.00 84.75 344 LEU A N 1
ATOM 2703 C CA . LEU A 1 344 ? -17.140 14.626 70.871 1.00 84.75 344 LEU A CA 1
ATOM 2704 C C . LEU A 1 344 ? -17.832 15.928 71.299 1.00 84.75 344 LEU A C 1
ATOM 2706 O O . LEU A 1 344 ? -17.442 17.014 70.857 1.00 84.75 344 LEU A O 1
ATOM 2710 N N . ILE A 1 345 ? -18.843 15.814 72.165 1.00 77.38 345 ILE A N 1
ATOM 2711 C CA . ILE A 1 345 ? -19.633 16.938 72.683 1.00 77.38 345 ILE A CA 1
ATOM 2712 C C . ILE A 1 345 ? -19.508 16.953 74.212 1.00 77.38 345 ILE A C 1
ATOM 2714 O O . ILE A 1 345 ? -19.932 16.015 74.879 1.00 77.38 345 ILE A O 1
ATOM 2718 N N . GLY A 1 346 ? -18.957 18.039 74.766 1.00 66.62 346 GLY A N 1
ATOM 2719 C CA . GLY A 1 346 ? -18.884 18.268 76.214 1.00 66.62 346 GLY A CA 1
ATOM 2720 C C . GLY A 1 346 ? -17.595 17.783 76.890 1.00 66.62 346 GLY A C 1
ATOM 2721 O O . GLY A 1 346 ? -17.592 16.770 77.575 1.00 66.62 346 GLY A O 1
ATOM 2722 N N . GLY A 1 347 ? -16.511 18.557 76.784 1.00 62.28 347 GLY A N 1
ATOM 2723 C CA . GLY A 1 347 ? -15.311 18.414 77.627 1.00 62.28 347 GLY A CA 1
ATOM 2724 C C . GLY A 1 347 ? -14.472 17.133 77.428 1.00 62.28 347 GLY A C 1
ATOM 2725 O O . GLY A 1 347 ? -14.850 16.244 76.675 1.00 62.28 347 GLY A O 1
ATOM 2726 N N . PRO A 1 348 ? -13.304 17.025 78.091 1.00 59.81 348 PRO A N 1
ATOM 2727 C CA . PRO A 1 348 ? -12.323 15.955 77.852 1.00 59.81 348 PRO A CA 1
ATOM 2728 C C . PRO A 1 348 ? -12.695 14.586 78.452 1.00 59.81 348 PRO A C 1
ATOM 2730 O O . PRO A 1 348 ? -11.970 13.620 78.242 1.00 59.81 348 PRO A O 1
ATOM 2733 N N . THR A 1 349 ? -13.782 14.492 79.224 1.00 64.31 349 THR A N 1
ATOM 2734 C CA . THR A 1 349 ? -14.217 13.258 79.905 1.00 64.31 349 THR A CA 1
ATOM 2735 C C . THR A 1 349 ? -15.378 12.548 79.206 1.00 64.31 349 THR A C 1
ATOM 2737 O O . THR A 1 349 ? -15.794 11.481 79.657 1.00 64.31 349 THR A O 1
ATOM 2740 N N . THR A 1 350 ? -15.922 13.115 78.125 1.00 74.06 350 THR A N 1
ATOM 2741 C CA . THR A 1 350 ? -16.984 12.477 77.337 1.00 74.06 350 THR A CA 1
ATOM 2742 C C . THR A 1 350 ? -16.404 11.531 76.290 1.00 74.06 350 THR A C 1
ATOM 2744 O O . THR A 1 350 ? -15.258 11.655 75.867 1.00 74.06 350 THR A O 1
ATOM 2747 N N . SER A 1 351 ? -17.189 10.527 75.899 1.00 77.50 351 SER A N 1
ATOM 2748 C CA . SER A 1 351 ? -16.824 9.619 74.808 1.00 77.50 351 SER A CA 1
ATOM 2749 C C . SER A 1 351 ? -17.407 10.132 73.487 1.00 77.50 351 SER A C 1
ATOM 2751 O O . SER A 1 351 ? -18.541 10.617 73.491 1.00 77.50 351 SER A O 1
ATOM 2753 N N . PRO A 1 352 ? -16.685 10.024 72.357 1.00 83.31 352 PRO A N 1
ATOM 2754 C CA . PRO A 1 352 ? -17.226 10.383 71.052 1.00 83.31 352 PRO A CA 1
ATOM 2755 C C . PRO A 1 352 ? -18.461 9.549 70.703 1.00 83.31 352 PRO A C 1
ATOM 2757 O O . PRO A 1 352 ? -18.497 8.341 70.938 1.00 83.31 352 PRO A O 1
ATOM 2760 N N . THR A 1 353 ? -19.456 10.187 70.096 1.00 87.06 353 THR A N 1
ATOM 2761 C CA . THR A 1 353 ? -20.698 9.547 69.648 1.00 87.06 353 THR A CA 1
ATOM 2762 C C . THR A 1 353 ? -20.889 9.761 68.156 1.00 87.06 353 THR A C 1
ATOM 2764 O O . THR A 1 353 ? -20.484 10.780 67.602 1.00 87.06 353 THR A O 1
ATOM 2767 N N . THR A 1 354 ? -21.486 8.782 67.482 1.00 88.94 354 THR A N 1
ATOM 2768 C CA . THR A 1 354 ? -21.818 8.899 66.061 1.00 88.94 354 THR A CA 1
ATOM 2769 C C . THR A 1 354 ? -23.202 9.511 65.922 1.00 88.94 354 THR A C 1
ATOM 2771 O O . THR A 1 354 ? -24.175 8.956 66.428 1.00 88.94 354 THR A O 1
ATOM 2774 N N . VAL A 1 355 ? -23.288 10.644 65.231 1.00 87.81 355 VAL A N 1
ATOM 2775 C CA . VAL A 1 355 ? -24.535 11.380 64.990 1.00 87.81 355 VAL A CA 1
ATOM 2776 C C . VAL A 1 355 ? -24.705 11.664 63.502 1.00 87.81 355 VAL A C 1
ATOM 2778 O O . VAL A 1 355 ? -23.718 11.757 62.772 1.00 87.81 355 VAL A O 1
ATOM 2781 N N . ALA A 1 356 ? -25.944 11.827 63.045 1.00 86.94 356 ALA A N 1
ATOM 2782 C CA . ALA A 1 356 ? -26.215 12.308 61.691 1.00 86.94 356 ALA A CA 1
ATOM 2783 C C . ALA A 1 356 ? -25.677 13.734 61.503 1.00 86.94 356 ALA A C 1
ATOM 2785 O O . ALA A 1 356 ? -25.683 14.531 62.444 1.00 86.94 356 ALA A O 1
ATOM 2786 N N . LEU A 1 357 ? -25.247 14.093 60.288 1.00 86.94 357 LEU A N 1
ATOM 2787 C CA . LEU A 1 357 ? -24.787 15.464 60.011 1.00 86.94 357 LEU A CA 1
ATOM 2788 C C . LEU A 1 357 ? -25.869 16.522 60.277 1.00 86.94 357 LEU A C 1
ATOM 2790 O O . LEU A 1 357 ? -25.541 17.656 60.618 1.00 86.94 357 LEU A O 1
ATOM 2794 N N . SER A 1 358 ? -27.146 16.146 60.190 1.00 85.19 358 SER A N 1
ATOM 2795 C CA . SER A 1 358 ? -28.287 17.009 60.517 1.00 85.19 358 SER A CA 1
ATOM 2796 C C . SER A 1 358 ? -28.337 17.397 61.998 1.00 85.19 358 SER A C 1
ATOM 2798 O O . SER A 1 358 ? -28.907 18.427 62.344 1.00 85.19 358 SER A O 1
ATOM 2800 N N . ALA A 1 359 ? -27.703 16.614 62.878 1.00 84.62 359 ALA A N 1
ATOM 2801 C CA . ALA A 1 359 ? -27.547 16.958 64.286 1.00 84.62 359 ALA A CA 1
ATOM 2802 C C . ALA A 1 359 ? -26.409 17.966 64.526 1.00 84.62 359 ALA A C 1
ATOM 2804 O O . ALA A 1 359 ? -26.412 18.636 65.552 1.00 84.62 359 ALA A O 1
ATOM 2805 N N . VAL A 1 360 ? -25.448 18.093 63.601 1.00 84.38 360 VAL A N 1
ATOM 2806 C CA . VAL A 1 360 ? -24.301 19.018 63.707 1.00 84.38 360 VAL A CA 1
ATOM 2807 C C . VAL A 1 360 ? -24.683 20.445 63.291 1.00 84.38 360 VAL A C 1
ATOM 2809 O O . VAL A 1 360 ? -24.121 21.428 63.786 1.00 84.38 360 VAL A O 1
ATOM 2812 N N . GLY A 1 361 ? -25.646 20.578 62.380 1.00 86.38 361 GLY A N 1
ATOM 2813 C CA . GLY A 1 361 ? -26.116 21.867 61.897 1.00 86.38 361 GLY A CA 1
ATOM 2814 C C . GLY A 1 361 ? -27.134 21.754 60.772 1.00 86.38 361 GLY A C 1
ATOM 2815 O O . GLY A 1 361 ? -27.530 20.664 60.361 1.00 86.38 361 GLY A O 1
ATOM 2816 N N . THR A 1 362 ? -27.539 22.905 60.243 1.00 86.31 362 THR A N 1
ATOM 2817 C CA . THR A 1 362 ? -28.482 22.966 59.124 1.00 86.31 362 THR A CA 1
ATOM 2818 C C . THR A 1 362 ? -27.768 22.599 57.828 1.00 86.31 362 THR A C 1
ATOM 2820 O O . THR A 1 362 ? -26.838 23.289 57.408 1.00 86.31 362 THR A O 1
ATOM 2823 N N . ILE A 1 363 ? -28.210 21.517 57.185 1.00 85.88 363 ILE A N 1
ATOM 2824 C CA . ILE A 1 363 ? -27.655 21.044 55.915 1.00 85.88 363 ILE A CA 1
ATOM 2825 C C . ILE A 1 363 ? -28.310 21.789 54.751 1.00 85.88 363 ILE A C 1
ATOM 2827 O O . ILE A 1 363 ? -29.532 21.833 54.635 1.00 85.88 363 ILE A O 1
ATOM 2831 N N . THR A 1 364 ? -27.482 22.304 53.847 1.00 83.19 364 THR A N 1
ATOM 2832 C CA . THR A 1 364 ? -27.885 22.816 52.538 1.00 83.19 364 THR A CA 1
ATOM 2833 C C . THR A 1 364 ? -27.106 22.052 51.470 1.00 83.19 364 THR A C 1
ATOM 2835 O O . THR A 1 364 ? -25.883 22.163 51.382 1.00 83.19 364 THR A O 1
ATOM 2838 N N . THR A 1 365 ? -27.794 21.247 50.666 1.00 75.94 365 THR A N 1
ATOM 2839 C CA . THR A 1 365 ? -27.198 20.542 49.525 1.00 75.94 365 THR A CA 1
ATOM 2840 C C . THR A 1 365 ? -27.463 21.337 48.253 1.00 75.94 365 THR A C 1
ATOM 2842 O O . THR A 1 365 ? -28.608 21.607 47.901 1.00 75.94 365 THR A O 1
ATOM 2845 N N . THR A 1 366 ? -26.398 21.761 47.574 1.00 62.75 366 THR A N 1
ATOM 2846 C CA . THR A 1 366 ? -26.499 22.535 46.321 1.00 62.75 366 THR A CA 1
ATOM 2847 C C . THR A 1 366 ? -26.302 21.659 45.083 1.00 62.75 366 THR A C 1
ATOM 2849 O O . THR A 1 366 ? -26.774 22.014 44.005 1.00 62.75 366 THR A O 1
ATOM 2852 N N . SER A 1 367 ? -25.661 20.495 45.239 1.00 76.12 367 SER A N 1
ATOM 2853 C CA . SER A 1 367 ? -25.453 19.477 44.204 1.00 76.12 367 SER A CA 1
ATOM 2854 C C . SER A 1 367 ? -25.139 18.109 44.832 1.00 76.12 367 SER A C 1
ATOM 2856 O O . SER A 1 367 ? -24.940 17.986 46.039 1.00 76.12 367 SER A O 1
ATOM 2858 N N . ASP A 1 368 ? -25.023 17.075 43.999 1.00 81.44 368 ASP A N 1
ATOM 2859 C CA . ASP A 1 368 ? -24.464 15.760 44.351 1.00 81.44 368 ASP A CA 1
ATOM 2860 C C . ASP A 1 368 ? -22.942 15.782 44.617 1.00 81.44 368 ASP A C 1
ATOM 2862 O O . ASP A 1 368 ? -22.345 14.757 44.950 1.00 81.44 368 ASP A O 1
ATOM 2866 N N . THR A 1 369 ? -22.305 16.948 44.492 1.00 85.12 369 THR A N 1
ATOM 2867 C CA . THR A 1 369 ? -20.857 17.149 44.644 1.00 85.12 369 THR A CA 1
ATOM 2868 C C . THR A 1 369 ? -20.478 18.054 45.819 1.00 85.12 369 THR A C 1
ATOM 2870 O O . THR A 1 369 ? -19.295 18.137 46.160 1.00 85.12 369 THR A O 1
ATOM 2873 N N . LEU A 1 370 ? -21.453 18.708 46.466 1.00 86.75 370 LEU A N 1
ATOM 2874 C CA . LEU A 1 370 ? -21.227 19.641 47.572 1.00 86.75 370 LEU A CA 1
ATOM 2875 C C . LEU A 1 370 ? -22.344 19.576 48.628 1.00 86.75 370 LEU A C 1
ATOM 2877 O O . LEU A 1 370 ? -23.509 19.867 48.351 1.00 86.75 370 LEU A O 1
ATOM 2881 N N . ILE A 1 371 ? -21.952 19.281 49.868 1.00 87.25 371 ILE A N 1
ATOM 2882 C CA . ILE A 1 371 ? -22.782 19.441 51.067 1.00 87.25 371 ILE A CA 1
ATOM 2883 C C . ILE A 1 371 ? -22.238 20.624 51.868 1.00 87.25 371 ILE A C 1
ATOM 2885 O O . ILE A 1 371 ? -21.061 20.630 52.226 1.00 87.25 371 ILE A O 1
ATOM 2889 N N . THR A 1 372 ? -23.091 21.590 52.200 1.00 88.19 372 THR A N 1
ATOM 2890 C CA . THR A 1 372 ? -22.757 22.710 53.087 1.00 88.19 372 THR A CA 1
ATOM 2891 C C . THR A 1 372 ? -23.547 22.583 54.385 1.00 88.19 372 THR A C 1
ATOM 2893 O O . THR A 1 372 ? -24.759 22.389 54.362 1.00 88.19 372 THR A O 1
ATOM 2896 N N . ILE A 1 373 ? -22.879 22.697 55.529 1.00 89.31 373 ILE A N 1
ATOM 2897 C CA . ILE A 1 373 ? -23.476 22.608 56.864 1.00 89.31 373 ILE A CA 1
ATOM 2898 C C . ILE A 1 373 ? -23.220 23.919 57.602 1.00 89.31 373 ILE A C 1
ATOM 2900 O O . ILE A 1 373 ? -22.075 24.300 57.854 1.00 89.31 373 ILE A O 1
ATOM 2904 N N . SER A 1 374 ? -24.297 24.605 57.974 1.00 89.56 374 SER A N 1
ATOM 2905 C CA . SER A 1 374 ? -24.247 25.737 58.899 1.00 89.56 374 SER A CA 1
ATOM 2906 C C . SER A 1 374 ? -24.254 25.198 60.324 1.00 89.56 374 SER A C 1
ATOM 2908 O O . SER A 1 374 ? -25.291 24.766 60.825 1.00 89.56 374 SER A O 1
ATOM 2910 N N . VAL A 1 375 ? -23.084 25.176 60.959 1.00 89.50 375 VAL A N 1
ATOM 2911 C CA . VAL A 1 375 ? -22.859 24.525 62.254 1.00 89.50 375 VAL A CA 1
ATOM 2912 C C . VAL A 1 375 ? -23.625 25.250 63.362 1.00 89.50 375 VAL A C 1
ATOM 2914 O O . VAL A 1 375 ? -23.460 26.456 63.549 1.00 89.50 375 VAL A O 1
ATOM 2917 N N . THR A 1 376 ? -24.423 24.520 64.144 1.00 88.19 376 THR A N 1
ATOM 2918 C CA . THR A 1 376 ? -25.242 25.083 65.240 1.00 88.19 376 THR A CA 1
ATOM 2919 C C . THR A 1 376 ? -24.749 24.695 66.633 1.00 88.19 376 THR A C 1
ATOM 2921 O O . THR A 1 376 ? -25.351 25.090 67.628 1.00 88.19 376 THR A O 1
ATOM 2924 N N . MET A 1 377 ? -23.660 23.930 66.727 1.00 85.06 377 MET A N 1
ATOM 2925 C CA . MET A 1 377 ? -23.109 23.434 67.989 1.00 85.06 377 MET A CA 1
ATOM 2926 C C . MET A 1 377 ? -21.587 23.552 68.063 1.00 85.06 377 MET A C 1
ATOM 2928 O O . MET A 1 377 ? -20.912 23.743 67.055 1.00 85.06 377 MET A O 1
ATOM 2932 N N . ASN A 1 378 ? -21.052 23.399 69.274 1.00 85.81 378 ASN A N 1
ATOM 2933 C CA . ASN A 1 378 ? -19.617 23.296 69.516 1.00 85.81 378 ASN A CA 1
ATOM 2934 C C . ASN A 1 378 ? -19.251 21.831 69.774 1.00 85.81 378 ASN A C 1
ATOM 2936 O O . ASN A 1 378 ? -19.879 21.178 70.610 1.00 85.81 378 ASN A O 1
ATOM 2940 N N . GLY A 1 379 ? -18.222 21.325 69.103 1.00 85.81 379 GLY A N 1
ATOM 2941 C CA . GLY A 1 379 ? -17.770 19.945 69.279 1.00 85.81 379 GLY A CA 1
ATOM 2942 C C . GLY A 1 379 ? -16.518 19.635 68.470 1.00 85.81 379 GLY A C 1
ATOM 2943 O O . GLY A 1 379 ? -16.080 20.446 67.658 1.00 85.81 379 GLY A O 1
ATOM 2944 N N . LYS A 1 380 ? -15.925 18.461 68.690 1.00 86.19 380 LYS A N 1
ATOM 2945 C CA . LYS A 1 380 ? -14.782 17.981 67.896 1.00 86.19 380 LYS A CA 1
ATOM 2946 C C . LYS A 1 380 ? -15.209 16.803 67.034 1.00 86.19 380 LYS A C 1
ATOM 2948 O O . LYS A 1 380 ? -15.733 15.837 67.578 1.00 86.19 380 LYS A O 1
ATOM 2953 N N . ILE A 1 381 ? -14.995 16.869 65.722 1.00 86.88 381 ILE A N 1
ATOM 2954 C CA . ILE A 1 381 ? -15.258 15.740 64.823 1.00 86.88 381 ILE A CA 1
ATOM 2955 C C . ILE A 1 381 ? -13.959 14.968 64.612 1.00 86.88 381 ILE A C 1
ATOM 2957 O O . ILE A 1 381 ? -12.959 15.528 64.173 1.00 86.88 381 ILE A O 1
ATOM 2961 N N . ASN A 1 382 ? -14.004 13.665 64.867 1.00 85.44 382 ASN A N 1
ATOM 2962 C CA . ASN A 1 382 ? -12.868 12.778 64.636 1.00 85.44 382 ASN A CA 1
ATOM 2963 C C . ASN A 1 382 ? -12.857 12.283 63.187 1.00 85.44 382 ASN A C 1
ATOM 2965 O O . ASN A 1 382 ? -11.834 12.309 62.509 1.00 85.44 382 ASN A O 1
ATOM 2969 N N . HIS A 1 383 ? -14.014 11.855 62.677 1.00 87.25 383 HIS A N 1
ATOM 2970 C CA . HIS A 1 383 ? -14.140 11.340 61.317 1.00 87.25 383 HIS A CA 1
ATOM 2971 C C . HIS A 1 383 ? -15.587 11.379 60.803 1.00 87.25 383 HIS A C 1
ATOM 2973 O O . HIS A 1 383 ? -16.545 11.421 61.578 1.00 87.25 383 HIS A O 1
ATOM 2979 N N . LEU A 1 384 ? -15.730 11.352 59.478 1.00 88.81 384 LEU A N 1
ATOM 2980 C CA . LEU A 1 384 ? -16.992 11.211 58.754 1.00 88.81 384 LEU A CA 1
ATOM 2981 C C . LEU A 1 384 ? -17.198 9.760 58.325 1.00 88.81 384 LEU A C 1
ATOM 2983 O O . LEU A 1 384 ? -16.255 9.081 57.908 1.00 88.81 384 LEU A O 1
ATOM 2987 N N . LEU A 1 385 ? -18.448 9.316 58.385 1.00 88.62 385 LEU A N 1
ATOM 2988 C CA . LEU A 1 385 ? -18.886 7.946 58.151 1.00 88.62 385 LEU A CA 1
ATOM 2989 C C . LEU A 1 385 ? -20.055 7.941 57.171 1.00 88.62 385 LEU A C 1
ATOM 2991 O O . LEU A 1 385 ? -20.891 8.845 57.197 1.00 88.62 385 LEU A O 1
ATOM 2995 N N . ARG A 1 386 ? -20.178 6.883 56.373 1.00 86.69 386 ARG A N 1
ATOM 2996 C CA . ARG A 1 386 ? -21.446 6.601 55.684 1.00 86.69 386 ARG A CA 1
ATOM 2997 C C . ARG A 1 386 ? -22.464 6.045 56.677 1.00 86.69 386 ARG A C 1
ATOM 2999 O O . ARG A 1 386 ? -22.116 5.169 57.468 1.00 86.69 386 ARG A O 1
ATOM 3006 N N . ALA A 1 387 ? -23.711 6.504 56.622 1.00 85.19 387 ALA A N 1
ATOM 3007 C CA . ALA A 1 387 ? -24.759 6.035 57.528 1.00 85.19 387 ALA A CA 1
ATOM 3008 C C . ALA A 1 387 ? -25.158 4.568 57.284 1.00 85.19 387 ALA A C 1
ATOM 3010 O O . ALA A 1 387 ? -25.527 3.871 58.223 1.00 85.19 387 ALA A O 1
ATOM 3011 N N . ASP A 1 388 ? -25.043 4.084 56.045 1.00 82.81 388 ASP A N 1
ATOM 3012 C CA . ASP A 1 388 ? -25.467 2.736 55.647 1.00 82.81 388 ASP A CA 1
ATOM 3013 C C . ASP A 1 388 ? -24.473 1.630 56.036 1.00 82.81 388 ASP A C 1
ATOM 3015 O O . ASP A 1 388 ? -24.867 0.533 56.421 1.00 82.81 388 ASP A O 1
ATOM 3019 N N . THR A 1 389 ? -23.175 1.913 55.941 1.00 83.12 389 THR A N 1
ATOM 3020 C CA . THR A 1 389 ? -22.101 0.926 56.130 1.00 83.12 389 THR A CA 1
ATOM 3021 C C . THR A 1 389 ? -21.205 1.228 57.326 1.00 83.12 389 THR A C 1
ATOM 3023 O O . THR A 1 389 ? -20.378 0.396 57.686 1.00 83.12 389 THR A O 1
ATOM 3026 N N . SER A 1 390 ? -21.332 2.409 57.943 1.00 83.62 390 SER A N 1
ATOM 3027 C CA . SER A 1 390 ? -20.418 2.902 58.988 1.00 83.62 390 SER A CA 1
ATOM 3028 C C . SER A 1 390 ? -18.941 2.927 58.560 1.00 83.62 390 SER A C 1
ATOM 3030 O O . SER A 1 390 ? -18.042 2.960 59.397 1.00 83.62 390 SER A O 1
ATOM 3032 N N . VAL A 1 391 ? -18.665 2.924 57.251 1.00 84.75 391 VAL A N 1
ATOM 3033 C CA . VAL A 1 391 ? -17.305 3.041 56.715 1.00 84.75 391 VAL A CA 1
ATOM 3034 C C . VAL A 1 391 ? -16.824 4.478 56.869 1.00 84.75 391 VAL A C 1
ATOM 3036 O O . VAL A 1 391 ? -17.528 5.418 56.493 1.00 84.75 391 VAL A O 1
ATOM 3039 N N . ILE A 1 392 ? -15.604 4.639 57.383 1.00 86.00 392 ILE A N 1
ATOM 3040 C CA . ILE A 1 392 ? -14.931 5.935 57.500 1.00 86.00 392 ILE A CA 1
ATOM 3041 C C . ILE A 1 392 ? -14.555 6.435 56.103 1.00 86.00 392 ILE A C 1
ATOM 3043 O O . ILE A 1 392 ? -13.783 5.797 55.390 1.00 86.00 392 ILE A O 1
ATOM 3047 N N . ILE A 1 393 ? -15.078 7.598 55.725 1.00 87.25 393 ILE A N 1
ATOM 3048 C CA . ILE A 1 393 ? -14.852 8.220 54.408 1.00 87.25 393 ILE A CA 1
ATOM 3049 C C . ILE A 1 393 ? -13.887 9.403 54.472 1.00 87.25 393 ILE A C 1
ATOM 3051 O O . ILE A 1 393 ? -13.227 9.734 53.484 1.00 87.25 393 ILE A O 1
ATOM 3055 N N . TYR A 1 394 ? -13.770 10.023 55.644 1.00 85.50 394 TYR A N 1
ATOM 3056 C CA . TYR A 1 394 ? -12.836 11.111 55.886 1.00 85.50 394 TYR A CA 1
ATOM 3057 C C . TYR A 1 394 ? -12.406 11.087 57.347 1.00 85.50 394 TYR A C 1
ATOM 3059 O O . TYR A 1 394 ? -13.232 11.305 58.227 1.00 85.50 394 TYR A O 1
ATOM 3067 N N . ASN A 1 395 ? -11.133 10.795 57.607 1.00 87.31 395 ASN A N 1
ATOM 3068 C CA . ASN A 1 395 ? -10.588 10.794 58.959 1.00 87.31 395 ASN A CA 1
ATOM 3069 C C . ASN A 1 395 ? -9.793 12.081 59.199 1.00 87.31 395 ASN A C 1
ATOM 3071 O O . ASN A 1 395 ? -8.850 12.367 58.455 1.00 87.31 395 ASN A O 1
ATOM 3075 N N . PHE A 1 396 ? -10.195 12.852 60.206 1.00 83.00 396 PHE A N 1
ATOM 3076 C CA . PHE A 1 396 ? -9.476 14.047 60.635 1.00 83.00 396 PHE A CA 1
ATOM 3077 C C . PHE A 1 396 ? -8.403 13.717 61.665 1.00 83.00 396 PHE A C 1
ATOM 3079 O O . PHE A 1 396 ? -7.446 14.475 61.748 1.00 83.00 396 PHE A O 1
ATOM 3086 N N . SER A 1 397 ? -8.546 12.616 62.408 1.00 69.31 397 SER A N 1
ATOM 3087 C CA . SER A 1 397 ? -7.607 12.164 63.440 1.00 69.31 397 SER A CA 1
ATOM 3088 C C . SER A 1 397 ? -6.389 11.437 62.896 1.00 69.31 397 SER A C 1
ATOM 3090 O O . SER A 1 397 ? -6.541 10.640 61.937 1.00 69.31 397 SER A O 1
#

Organism: NCBI:txid433724

Mean predicted aligned error: 16.84 Å